Protein AF-A0AAD3QXI4-F1 (afdb_monomer)

Sequence (378 aa):
MNCRSGLAWLACGPHLEVVHAVTGERLSAYCFSGGGEHPPSVLAARDFSWLKRSGLLVGLEEAEGSVLCLYDLGLSRVVKAVVIPGRITAIEPLVSYGGASTSTQHLHQSLRWFFGIAAVVTDVGHVLLVDLCLDDLSCSQSELEASDLQVVTKSPAEIPRLREVSTRQGRHLCLQLNGPSGVGATALQYIPRTNQLAVGFSDGYLQLWNMKTLKKEYHSQLEGGGVAVYTFTFQEPENDPRNCCYLWAVQSSQDLEGDTVSLRLLQLAFSERKCLSSGKILYEGLEYCEERYSQELSGTAFPLRAQTTNTRLLSCQTIEKFRPHPDRDDSMNEVASPDTSVSIFSWQVKAYGQGTPTTYIGVFDINRWYHAQMPDSL

Nearest PDB structures (foldseek):
  7r5j-assembly1_T0  TM=9.810E-01  e=1.122E-55  Homo sapiens
  7wb4-assembly1_N  TM=9.932E-01 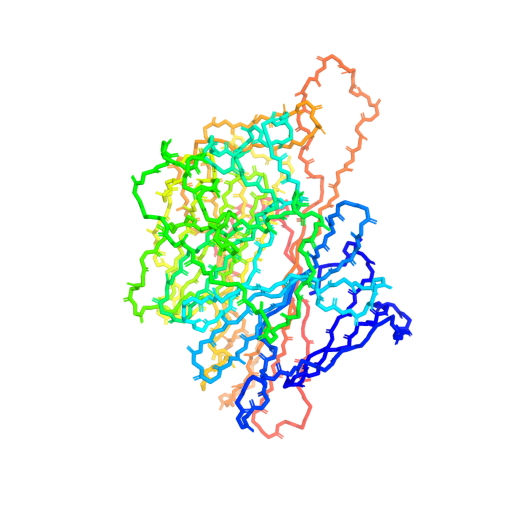 e=3.362E-54  Xenopus laevis
  4i0o-assembly1_A  TM=9.809E-01  e=8.199E-53  Mus musculus
  7vci-assembly1_T  TM=8.981E-01  e=4.011E-46  Xenopus laevis
  9hcj-assembly1_T1  TM=7.070E-01  e=4.265E-19  Dictyostelium discoideum

Structure (mmCIF, N/CA/C/O backbone):
data_AF-A0AAD3QXI4-F1
#
_entry.id   AF-A0AAD3QXI4-F1
#
loop_
_atom_site.group_PDB
_atom_site.id
_atom_site.type_symbol
_atom_site.label_atom_id
_atom_site.label_alt_id
_atom_site.label_comp_id
_atom_site.label_asym_id
_atom_site.label_entity_id
_atom_site.label_seq_id
_atom_site.pdbx_PDB_ins_code
_atom_site.Cartn_x
_atom_site.Cartn_y
_atom_site.Cartn_z
_atom_site.occupancy
_atom_site.B_iso_or_equiv
_atom_site.auth_seq_id
_atom_site.auth_comp_id
_atom_site.auth_asym_id
_atom_site.auth_atom_id
_atom_site.pdbx_PDB_model_num
ATOM 1 N N . MET A 1 1 ? 8.685 -7.251 6.835 1.00 33.91 1 MET A N 1
ATOM 2 C CA . MET A 1 1 ? 8.994 -6.331 7.956 1.00 33.91 1 MET A CA 1
ATOM 3 C C . MET A 1 1 ? 9.585 -5.064 7.361 1.00 33.91 1 MET A C 1
ATOM 5 O O . MET A 1 1 ? 10.528 -5.187 6.596 1.00 33.91 1 MET A O 1
ATOM 9 N N . ASN A 1 2 ? 9.032 -3.883 7.642 1.00 31.41 2 ASN A N 1
ATOM 10 C CA . ASN A 1 2 ? 9.589 -2.610 7.171 1.00 31.41 2 ASN A CA 1
ATOM 11 C C . ASN A 1 2 ? 10.189 -1.885 8.393 1.00 31.41 2 ASN A C 1
ATOM 13 O O . ASN A 1 2 ? 9.479 -1.268 9.178 1.00 31.41 2 ASN A O 1
ATOM 17 N N . CYS A 1 3 ? 11.492 -2.056 8.636 1.00 35.56 3 CYS A N 1
ATOM 18 C CA . CYS A 1 3 ? 12.155 -1.690 9.899 1.00 35.56 3 CYS A CA 1
ATOM 19 C C . CYS A 1 3 ? 12.594 -0.213 9.977 1.00 35.56 3 CYS A C 1
ATOM 21 O O . CYS A 1 3 ? 13.732 0.066 10.347 1.00 35.56 3 CYS A O 1
ATOM 23 N N . ARG A 1 4 ? 11.731 0.764 9.665 1.00 52.97 4 ARG A N 1
ATOM 24 C CA . ARG A 1 4 ? 12.094 2.183 9.901 1.00 52.97 4 ARG A CA 1
ATOM 25 C C . ARG A 1 4 ? 12.051 2.581 11.379 1.00 52.97 4 ARG A C 1
ATOM 27 O O . ARG A 1 4 ? 12.756 3.500 11.776 1.00 52.97 4 ARG A O 1
ATOM 34 N N . SER A 1 5 ? 11.264 1.879 12.190 1.00 63.53 5 SER A N 1
ATOM 35 C CA . SER A 1 5 ? 11.061 2.156 13.619 1.00 63.53 5 SER A CA 1
ATOM 36 C C . SER A 1 5 ? 11.754 1.155 14.553 1.00 63.53 5 SER A C 1
ATOM 38 O O . SER A 1 5 ? 11.671 1.303 15.768 1.00 63.53 5 SER A O 1
ATOM 40 N N . GLY A 1 6 ? 12.423 0.128 14.009 1.00 85.75 6 GLY A N 1
ATOM 41 C CA . GLY A 1 6 ? 12.979 -0.970 14.810 1.00 85.75 6 GLY A CA 1
ATOM 42 C C . GLY A 1 6 ? 11.913 -1.828 15.504 1.00 85.75 6 GLY A C 1
ATOM 43 O O . GLY A 1 6 ? 12.232 -2.543 16.450 1.00 85.75 6 GLY A O 1
ATOM 44 N N . LEU A 1 7 ? 10.656 -1.755 15.054 1.00 92.25 7 LEU A N 1
ATOM 45 C CA . LEU A 1 7 ? 9.526 -2.493 15.614 1.00 92.25 7 LEU A CA 1
ATOM 46 C C . LEU A 1 7 ? 9.252 -3.773 14.822 1.00 92.25 7 LEU A C 1
ATOM 48 O O . LEU A 1 7 ? 9.348 -3.796 13.594 1.00 92.25 7 LEU A O 1
ATOM 52 N N . ALA A 1 8 ? 8.843 -4.815 15.535 1.00 95.12 8 ALA A N 1
ATOM 53 C CA . ALA A 1 8 ? 8.156 -5.972 14.983 1.00 95.12 8 ALA A CA 1
ATOM 54 C C . ALA A 1 8 ? 6.851 -6.182 15.757 1.00 95.12 8 ALA A C 1
ATOM 56 O O . ALA A 1 8 ? 6.740 -5.792 16.919 1.00 95.12 8 ALA A O 1
ATOM 57 N N . TRP A 1 9 ? 5.857 -6.787 15.119 1.00 96.69 9 TRP A N 1
ATOM 58 C CA . TRP A 1 9 ? 4.588 -7.108 15.761 1.00 96.69 9 TRP A CA 1
ATOM 59 C C . TRP A 1 9 ? 4.166 -8.533 15.435 1.00 96.69 9 TRP A C 1
ATOM 61 O O . TRP A 1 9 ? 4.437 -9.044 14.347 1.00 96.69 9 TRP A O 1
ATOM 71 N N . LEU A 1 10 ? 3.506 -9.160 16.400 1.00 97.31 10 LEU A N 1
ATOM 72 C CA . LEU A 1 10 ? 2.914 -10.481 16.291 1.00 97.31 10 LEU A CA 1
ATOM 73 C C . LEU A 1 10 ? 1.418 -10.354 16.541 1.00 97.31 10 LEU A C 1
ATOM 75 O O . LEU A 1 10 ? 0.993 -9.618 17.430 1.00 97.31 10 LEU A O 1
ATOM 79 N N . ALA A 1 11 ? 0.637 -11.079 15.752 1.00 97.00 11 ALA A N 1
ATOM 80 C CA . ALA A 1 11 ? -0.807 -11.106 15.867 1.00 97.00 11 ALA A CA 1
ATOM 81 C C . ALA A 1 11 ? -1.307 -12.553 15.865 1.00 97.00 11 ALA A C 1
ATOM 83 O O . ALA A 1 11 ? -0.842 -13.367 15.066 1.00 97.00 11 ALA A O 1
ATOM 84 N N . CYS A 1 12 ? -2.234 -12.873 16.766 1.00 96.44 12 CYS A N 1
ATOM 85 C CA . CYS A 1 12 ? -2.883 -14.179 16.843 1.00 96.44 12 CYS A CA 1
ATOM 86 C C . CYS A 1 12 ? -4.313 -14.003 17.364 1.00 96.44 12 CYS A C 1
ATOM 88 O O . CYS A 1 12 ? -4.512 -13.678 18.538 1.00 96.44 12 CYS A O 1
ATOM 90 N N . GLY A 1 13 ? -5.304 -14.177 16.485 1.00 95.38 13 GLY A N 1
ATOM 91 C CA . GLY A 1 13 ? -6.695 -13.838 16.791 1.00 95.38 13 GLY A CA 1
ATOM 92 C C . GLY A 1 13 ? -6.808 -12.378 17.267 1.00 95.38 13 GLY A C 1
ATOM 93 O O . GLY A 1 13 ? -6.321 -11.492 16.560 1.00 95.38 13 GLY A O 1
ATOM 94 N N . PRO A 1 14 ? -7.374 -12.108 18.459 1.00 96.50 14 PRO A N 1
ATOM 95 C CA . PRO A 1 14 ? -7.528 -10.750 18.989 1.00 96.50 14 PRO A CA 1
ATOM 96 C C . PRO A 1 14 ? -6.250 -10.183 19.623 1.00 96.50 14 PRO A C 1
ATOM 98 O O . PRO A 1 14 ? -6.237 -9.033 20.056 1.00 96.50 14 PRO A O 1
ATOM 101 N N . HIS A 1 15 ? -5.187 -10.976 19.760 1.00 97.69 15 HIS A N 1
ATOM 102 C CA . HIS A 1 15 ? -3.987 -10.559 20.476 1.00 97.69 15 HIS A CA 1
ATOM 103 C C . HIS A 1 15 ? -2.988 -9.890 19.539 1.00 97.69 15 HIS A C 1
ATOM 105 O O . HIS A 1 15 ? -2.646 -10.440 18.494 1.00 97.69 15 HIS A O 1
ATOM 111 N N . LEU A 1 16 ? -2.476 -8.738 19.965 1.00 98.31 16 LEU A N 1
ATOM 112 C CA . LEU A 1 16 ? -1.389 -8.003 19.337 1.00 98.31 16 LEU A CA 1
ATOM 113 C C . LEU A 1 16 ? -0.259 -7.819 20.347 1.00 98.31 16 LEU A C 1
ATOM 115 O O . LEU A 1 16 ? -0.467 -7.271 21.428 1.00 98.31 16 LEU A O 1
ATOM 119 N N . GLU A 1 17 ? 0.949 -8.219 19.972 1.00 98.12 17 GLU A N 1
ATOM 120 C CA . GLU A 1 17 ? 2.170 -7.918 20.716 1.00 98.12 17 GLU A CA 1
ATOM 121 C C . GLU A 1 17 ? 3.132 -7.133 19.835 1.00 98.12 17 GLU A C 1
ATOM 123 O O . GLU A 1 17 ? 3.355 -7.480 18.676 1.00 98.12 17 GLU A O 1
ATOM 128 N N . VAL A 1 18 ? 3.726 -6.080 20.389 1.00 97.81 18 VAL A N 1
ATOM 129 C CA . VAL A 1 18 ? 4.723 -5.253 19.711 1.00 97.81 18 VAL A CA 1
ATOM 130 C C . VAL A 1 18 ? 6.034 -5.366 20.464 1.00 97.81 18 VAL A C 1
ATOM 132 O O . VAL A 1 18 ? 6.097 -5.139 21.673 1.00 97.81 18 VAL A O 1
ATOM 135 N N . VAL A 1 19 ? 7.087 -5.724 19.739 1.00 97.19 19 VAL A N 1
ATOM 136 C CA . VAL A 1 19 ? 8.413 -6.014 20.278 1.00 97.19 19 VAL A CA 1
ATOM 137 C C . VAL A 1 19 ? 9.480 -5.206 19.549 1.00 97.19 19 VAL A C 1
ATOM 139 O O . VAL A 1 19 ? 9.312 -4.796 18.398 1.00 97.19 19 VAL A O 1
ATOM 142 N N . HIS A 1 20 ? 10.614 -4.993 20.204 1.00 95.00 20 HIS A N 1
ATOM 143 C CA . HIS A 1 20 ? 11.796 -4.448 19.557 1.00 95.00 20 HIS A CA 1
ATOM 144 C C . HIS A 1 20 ? 12.394 -5.507 18.617 1.00 95.00 20 HIS A C 1
ATOM 146 O O . HIS A 1 20 ? 12.785 -6.588 19.057 1.00 95.00 20 HIS A O 1
ATOM 152 N N . ALA A 1 21 ? 12.508 -5.198 17.324 1.00 93.06 21 ALA A N 1
ATOM 153 C CA . ALA A 1 21 ? 12.831 -6.164 16.268 1.00 93.06 21 ALA A CA 1
ATOM 154 C C . ALA A 1 21 ? 14.189 -6.870 16.449 1.00 93.06 21 ALA A C 1
ATOM 156 O O . ALA A 1 21 ? 14.371 -7.979 15.957 1.00 93.06 21 ALA A O 1
ATOM 157 N N . VAL A 1 22 ? 15.141 -6.234 17.145 1.00 94.25 22 VAL A N 1
ATOM 158 C CA . VAL A 1 22 ? 16.486 -6.797 17.383 1.00 94.25 22 VAL A CA 1
ATOM 159 C C . VAL A 1 22 ? 16.594 -7.564 18.705 1.00 94.25 22 VAL A C 1
ATOM 161 O O . VAL A 1 22 ? 17.246 -8.600 18.750 1.00 94.25 22 VAL A O 1
ATOM 164 N N . THR A 1 23 ? 15.999 -7.061 19.790 1.00 95.56 23 THR A N 1
ATOM 165 C CA . THR A 1 23 ? 16.191 -7.613 21.145 1.00 95.56 23 THR A CA 1
ATOM 166 C C . THR A 1 23 ? 15.071 -8.571 21.539 1.00 95.56 23 THR A C 1
ATOM 168 O O . THR A 1 23 ? 15.242 -9.349 22.471 1.00 95.56 23 THR A O 1
ATOM 171 N N . GLY A 1 24 ? 13.923 -8.508 20.858 1.00 94.81 24 GLY A N 1
ATOM 172 C CA . GLY A 1 24 ? 12.713 -9.237 21.229 1.00 94.81 24 GLY A CA 1
ATOM 173 C C . GLY A 1 24 ? 12.020 -8.690 22.480 1.00 94.81 24 GLY A C 1
ATOM 174 O O . GLY A 1 24 ? 11.053 -9.288 22.941 1.00 94.81 24 GLY A O 1
ATOM 175 N N . GLU A 1 25 ? 12.488 -7.570 23.041 1.00 96.88 25 GLU A N 1
ATOM 176 C CA . GLU A 1 25 ? 11.862 -6.950 24.209 1.00 96.88 25 GLU A CA 1
ATOM 177 C C . GLU A 1 25 ? 10.437 -6.508 23.873 1.00 96.88 25 GLU A C 1
ATOM 179 O O . GLU A 1 25 ? 10.216 -5.816 22.877 1.00 96.88 25 GLU A O 1
ATOM 184 N N . ARG A 1 26 ? 9.467 -6.892 24.709 1.00 97.25 26 ARG A N 1
ATOM 185 C CA . ARG A 1 26 ? 8.074 -6.480 24.539 1.00 97.25 26 ARG A CA 1
ATOM 186 C C . ARG A 1 26 ? 7.911 -5.008 24.892 1.00 97.25 26 ARG A C 1
ATOM 188 O O . ARG A 1 26 ? 8.077 -4.620 26.043 1.00 97.25 26 ARG A O 1
ATOM 195 N N . LEU A 1 27 ? 7.521 -4.224 23.897 1.00 96.50 27 LEU A N 1
ATOM 196 C CA . LEU A 1 27 ? 7.286 -2.788 24.008 1.00 96.50 27 LEU A CA 1
ATOM 197 C C . LEU A 1 27 ? 5.829 -2.481 24.357 1.00 96.50 27 LEU A C 1
ATOM 199 O O . LEU A 1 27 ? 5.558 -1.535 25.088 1.00 96.50 27 LEU A O 1
ATOM 203 N N . SER A 1 28 ? 4.889 -3.265 23.826 1.00 97.94 28 SER A N 1
ATOM 204 C CA . SER A 1 28 ? 3.455 -3.053 24.021 1.00 97.94 28 SER A CA 1
ATOM 205 C C . SER A 1 28 ? 2.667 -4.336 23.735 1.00 97.94 28 SER A C 1
ATOM 207 O O . SER A 1 28 ? 3.156 -5.221 23.030 1.00 97.94 28 SER A O 1
ATOM 209 N N . ALA A 1 29 ? 1.466 -4.464 24.296 1.00 97.75 29 ALA A N 1
ATOM 210 C CA . ALA A 1 29 ? 0.554 -5.568 24.016 1.00 97.75 29 ALA A CA 1
ATOM 211 C C . ALA A 1 29 ? -0.901 -5.131 24.197 1.00 97.75 29 ALA A C 1
ATOM 213 O O . ALA A 1 29 ? -1.204 -4.284 25.040 1.00 97.75 29 ALA A O 1
ATOM 214 N N . TYR A 1 30 ? -1.798 -5.729 23.420 1.00 98.19 30 TYR A N 1
ATOM 215 C CA . TYR A 1 30 ? -3.227 -5.453 23.473 1.00 98.19 30 TYR A CA 1
ATOM 216 C C . TYR A 1 30 ? -4.043 -6.684 23.089 1.00 98.19 30 TYR A C 1
ATOM 218 O O . TYR A 1 30 ? -3.618 -7.489 22.262 1.00 98.19 30 TYR A O 1
ATOM 226 N N . CYS A 1 31 ? -5.219 -6.823 23.690 1.00 97.25 31 CYS A N 1
ATOM 227 C CA . CYS A 1 31 ? -6.216 -7.808 23.295 1.00 97.25 31 CYS A CA 1
ATOM 228 C C . CYS A 1 31 ? -7.454 -7.044 22.845 1.00 97.25 31 CYS A C 1
ATOM 230 O O . CYS A 1 31 ? -8.120 -6.432 23.678 1.00 97.25 31 CYS A O 1
ATOM 232 N N . PHE A 1 32 ? -7.733 -7.069 21.546 1.00 96.81 32 PHE A N 1
ATOM 233 C CA . PHE A 1 32 ? -8.921 -6.435 20.993 1.00 96.81 32 PHE A CA 1
ATOM 234 C C . PHE A 1 32 ? -10.179 -7.159 21.475 1.00 96.81 32 PHE A C 1
ATOM 236 O O . PHE A 1 32 ? -10.200 -8.386 21.601 1.00 96.81 32 PHE A O 1
ATOM 243 N N . SER A 1 33 ? -11.222 -6.390 21.755 1.00 91.88 33 SER A N 1
ATOM 244 C CA . SER A 1 33 ? -12.534 -6.892 22.156 1.00 91.88 33 SER A CA 1
ATOM 245 C C . SER A 1 33 ? -13.533 -6.675 21.026 1.00 91.88 33 SER A C 1
ATOM 247 O O . SER A 1 33 ? -13.458 -5.675 20.325 1.00 91.88 33 SER A O 1
ATOM 249 N N . GLY A 1 34 ? -14.464 -7.610 20.844 1.00 81.56 34 GLY A N 1
ATOM 250 C CA . GLY A 1 34 ? -15.538 -7.491 19.856 1.00 81.56 34 GLY A CA 1
ATOM 251 C C . GLY A 1 34 ? -16.873 -7.212 20.535 1.00 81.56 34 GLY A C 1
ATOM 252 O O . GLY A 1 34 ? -17.066 -7.567 21.698 1.00 81.56 34 GLY A O 1
ATOM 253 N N . GLY A 1 35 ? -17.811 -6.611 19.801 1.00 71.38 35 GLY A N 1
ATOM 254 C CA . GLY A 1 35 ? -19.180 -6.391 20.284 1.00 71.38 35 GLY A CA 1
ATOM 255 C C . GLY A 1 35 ? -20.052 -7.657 20.350 1.00 71.38 35 GLY A C 1
ATOM 256 O O . GLY A 1 35 ? -21.148 -7.604 20.904 1.00 71.38 35 GLY A O 1
ATOM 257 N N . GLY A 1 36 ? -19.592 -8.782 19.786 1.00 72.12 36 GLY A N 1
ATOM 258 C CA . GLY A 1 36 ? -20.345 -10.038 19.660 1.00 72.12 36 GLY A CA 1
ATOM 259 C C . GLY A 1 36 ? -19.776 -11.219 20.460 1.00 72.12 36 GLY A C 1
ATOM 260 O O . GLY A 1 36 ? -18.844 -11.077 21.246 1.00 72.12 36 GLY A O 1
ATOM 261 N N . GLU A 1 37 ? -20.336 -12.416 20.236 1.00 74.94 37 GLU A N 1
ATOM 262 C CA . GLU A 1 37 ? -19.920 -13.657 20.922 1.00 74.94 37 GLU A CA 1
ATOM 263 C C . GLU A 1 37 ? -18.522 -14.150 20.510 1.00 74.94 37 GLU A C 1
ATOM 265 O O . GLU A 1 37 ? -17.870 -14.877 21.263 1.00 74.94 37 GLU A O 1
ATOM 270 N N . HIS A 1 38 ? -18.050 -13.762 19.322 1.00 82.50 38 HIS A N 1
ATOM 271 C CA . HIS A 1 38 ? -16.741 -14.150 18.803 1.00 82.50 38 HIS A CA 1
ATOM 272 C C . HIS A 1 38 ? -15.732 -13.002 18.930 1.00 82.50 38 HIS A C 1
ATOM 274 O O . HIS A 1 38 ? -16.047 -11.874 18.540 1.00 82.50 38 HIS A O 1
ATOM 280 N N . PRO A 1 39 ? -14.517 -13.269 19.451 1.00 88.31 39 PRO A N 1
ATOM 281 C CA . PRO A 1 39 ? -13.476 -12.256 19.518 1.00 88.31 39 PRO A CA 1
ATOM 282 C C . PRO A 1 39 ? -13.014 -11.863 18.105 1.00 88.31 39 PRO A C 1
ATOM 284 O O . PRO A 1 39 ? -12.987 -12.721 17.216 1.00 88.31 39 PRO A O 1
ATOM 287 N N . PRO A 1 40 ? -12.617 -10.597 17.896 1.00 94.19 40 PRO 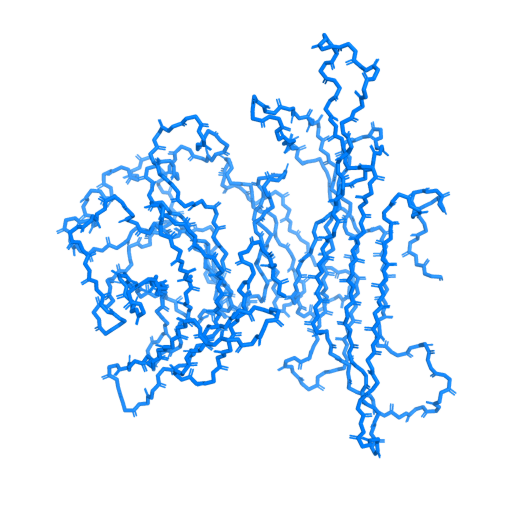A N 1
ATOM 288 C CA . PRO A 1 40 ? -12.130 -10.138 16.607 1.00 94.19 40 PRO A CA 1
ATOM 289 C C . PRO A 1 40 ? -10.793 -10.796 16.259 1.00 94.19 40 PRO A C 1
ATOM 291 O O . PRO A 1 40 ? -10.068 -11.279 17.133 1.00 94.19 40 PRO A O 1
ATOM 294 N N . SER A 1 41 ? -10.432 -10.776 14.978 1.00 96.00 41 SER A N 1
ATOM 295 C CA . SER A 1 41 ? -9.114 -11.227 14.521 1.00 96.00 41 SER A CA 1
ATOM 296 C C . SER A 1 41 ? -8.344 -10.091 13.868 1.00 96.00 41 SER A C 1
ATOM 298 O O . SER A 1 41 ? -8.864 -9.404 12.995 1.00 96.00 41 SER A O 1
ATOM 300 N N . VAL A 1 42 ? -7.081 -9.908 14.243 1.00 97.94 42 VAL A N 1
ATOM 301 C CA . VAL A 1 42 ? -6.191 -8.961 13.565 1.00 97.94 42 VAL A CA 1
ATOM 302 C C . VAL A 1 42 ? -5.865 -9.489 12.166 1.00 97.94 42 VAL A C 1
ATOM 304 O O . VAL A 1 42 ? -5.263 -10.551 12.019 1.00 97.94 42 VAL A O 1
ATOM 307 N N . LEU A 1 43 ? -6.251 -8.735 11.137 1.00 97.00 43 LEU A N 1
ATOM 308 C CA . LEU A 1 43 ? -6.073 -9.089 9.725 1.00 97.00 43 LEU A CA 1
ATOM 309 C C . LEU A 1 43 ? -4.836 -8.457 9.105 1.00 97.00 43 LEU A C 1
ATOM 311 O O . LEU A 1 43 ? -4.106 -9.090 8.347 1.00 97.00 43 LEU A O 1
ATOM 315 N N . ALA A 1 44 ? -4.607 -7.187 9.418 1.00 96.94 44 ALA A N 1
ATOM 316 C CA . ALA A 1 44 ? -3.524 -6.409 8.846 1.00 96.94 44 ALA A CA 1
ATOM 317 C C . ALA A 1 44 ? -3.013 -5.403 9.871 1.00 96.94 44 ALA A C 1
ATOM 319 O O . ALA A 1 44 ? -3.779 -4.869 10.671 1.00 96.94 44 ALA A O 1
ATOM 320 N N . ALA A 1 45 ? -1.717 -5.114 9.818 1.00 97.56 45 ALA A N 1
ATOM 321 C CA . ALA A 1 45 ? -1.124 -4.039 10.595 1.00 97.56 45 ALA A CA 1
ATOM 322 C C . ALA A 1 45 ? -0.031 -3.317 9.799 1.00 97.56 45 ALA A C 1
ATOM 324 O O . ALA A 1 45 ? 0.690 -3.922 8.989 1.00 97.56 45 ALA A O 1
ATOM 325 N N . ARG A 1 46 ? 0.079 -2.008 10.029 1.00 97.12 46 ARG A N 1
ATOM 326 C CA . ARG A 1 46 ? 1.101 -1.131 9.450 1.00 97.12 46 ARG A CA 1
ATOM 327 C C . ARG A 1 46 ? 1.613 -0.157 10.487 1.00 97.12 46 ARG A C 1
ATOM 329 O O . ARG A 1 46 ? 0.837 0.362 11.286 1.00 97.12 46 ARG A O 1
ATOM 336 N N . ASP A 1 47 ? 2.910 0.111 10.441 1.00 95.19 47 ASP A N 1
ATOM 337 C CA . ASP A 1 47 ? 3.510 1.171 11.231 1.00 95.19 47 ASP A CA 1
ATOM 338 C C . ASP A 1 47 ? 2.932 2.531 10.837 1.00 95.19 47 ASP A C 1
ATOM 340 O O . ASP A 1 47 ? 2.746 2.841 9.659 1.00 95.19 47 ASP A O 1
ATOM 344 N N . PHE A 1 48 ? 2.612 3.344 11.841 1.00 95.81 48 PHE A N 1
ATOM 345 C CA . PHE A 1 48 ? 2.066 4.669 11.614 1.00 95.81 48 PHE A CA 1
ATOM 346 C C . PHE A 1 48 ? 2.469 5.621 12.736 1.00 95.81 48 PHE A C 1
ATOM 348 O O . PHE A 1 48 ? 2.185 5.394 13.910 1.00 95.81 48 PHE A O 1
ATOM 355 N N . SER A 1 49 ? 3.121 6.722 12.370 1.00 93.25 49 SER A N 1
ATOM 356 C CA . SER A 1 49 ? 3.545 7.762 13.310 1.00 93.25 49 SER A CA 1
ATOM 357 C C . SER A 1 49 ? 2.891 9.086 12.949 1.00 93.25 49 SER A C 1
ATOM 359 O O . SER A 1 49 ? 3.032 9.565 11.823 1.00 93.25 49 SER A O 1
ATOM 361 N N . TRP A 1 50 ? 2.218 9.709 13.913 1.00 93.06 50 TRP A N 1
ATOM 362 C CA . TRP A 1 50 ? 1.477 10.960 13.743 1.00 93.06 50 TRP A CA 1
ATOM 363 C C . TRP A 1 50 ? 1.679 11.869 14.948 1.00 93.06 50 TRP A C 1
ATOM 365 O O . TRP A 1 50 ? 1.818 11.383 16.060 1.00 93.06 50 TRP A O 1
ATOM 375 N N . LEU A 1 51 ? 1.684 13.194 14.766 1.00 87.81 51 LEU A N 1
ATOM 376 C CA . LEU A 1 51 ? 1.741 14.167 15.875 1.00 87.81 51 LEU A CA 1
ATOM 377 C C . LEU A 1 51 ? 2.811 13.861 16.957 1.00 87.81 51 LEU A C 1
ATOM 379 O O . LEU A 1 51 ? 2.575 14.082 18.142 1.00 87.81 51 LEU A O 1
ATOM 383 N N . LYS A 1 52 ? 3.992 13.359 16.552 1.00 89.62 52 LYS A N 1
ATOM 384 C CA . LYS A 1 52 ? 5.094 12.895 17.435 1.00 89.62 52 LYS A CA 1
ATOM 385 C C . LYS A 1 52 ? 4.780 11.659 18.295 1.00 89.62 52 LYS A C 1
ATOM 387 O O . LYS A 1 52 ? 5.529 11.344 19.213 1.00 89.62 52 LYS A O 1
ATOM 392 N N . ARG A 1 53 ? 3.695 10.960 17.992 1.00 92.12 53 ARG A N 1
ATOM 393 C CA . ARG A 1 53 ? 3.324 9.658 18.536 1.00 92.12 53 ARG A CA 1
ATOM 394 C C . ARG A 1 53 ? 3.734 8.561 17.563 1.00 92.12 53 ARG A C 1
ATOM 396 O O . ARG A 1 53 ? 3.852 8.791 16.356 1.00 92.12 53 ARG A O 1
ATOM 403 N N . SER A 1 54 ? 3.914 7.369 18.108 1.00 93.56 54 SER A N 1
ATOM 404 C CA . SER A 1 54 ? 4.178 6.154 17.349 1.00 93.56 54 SER A CA 1
ATOM 405 C C . SER A 1 54 ? 3.077 5.153 17.637 1.00 93.56 54 SER A C 1
ATOM 407 O O . SER A 1 54 ? 2.640 5.010 18.779 1.00 93.56 54 SER A O 1
ATOM 409 N N . GLY A 1 55 ? 2.641 4.457 16.602 1.00 95.50 55 GLY A N 1
ATOM 410 C CA . GLY A 1 55 ? 1.549 3.517 16.704 1.00 95.50 55 GLY A CA 1
ATOM 411 C C . GLY A 1 55 ? 1.462 2.590 15.508 1.00 95.50 55 GLY A C 1
ATOM 412 O O . GLY A 1 55 ? 2.387 2.500 14.695 1.00 95.50 55 GLY A O 1
ATOM 413 N N . LEU A 1 56 ? 0.330 1.905 15.423 1.00 97.94 56 LEU A N 1
ATOM 414 C CA . LEU A 1 56 ? -0.018 1.021 14.324 1.00 97.94 56 LEU A CA 1
ATOM 415 C C . LEU A 1 56 ? -1.403 1.395 13.793 1.00 97.94 56 LEU A C 1
ATOM 417 O O . LEU A 1 56 ? -2.306 1.708 14.567 1.00 97.94 56 LEU A O 1
ATOM 421 N N . LEU A 1 57 ? -1.583 1.316 12.479 1.00 98.44 57 LEU A N 1
ATOM 422 C CA . LEU A 1 57 ? -2.906 1.082 11.909 1.00 98.44 57 LEU A CA 1
ATOM 423 C C . LEU A 1 57 ? -3.164 -0.420 11.946 1.00 98.44 57 LEU A C 1
ATOM 425 O O . LEU A 1 57 ? -2.303 -1.187 11.515 1.00 98.44 57 LEU A O 1
ATOM 429 N N . VAL A 1 58 ? -4.321 -0.832 12.455 1.00 98.62 58 VAL A N 1
ATOM 430 C CA . VAL A 1 58 ? -4.687 -2.242 12.635 1.00 98.62 58 VAL A CA 1
ATOM 431 C C . VAL A 1 58 ? -6.064 -2.484 12.033 1.00 98.62 58 VAL A C 1
ATOM 433 O O . VAL A 1 58 ? -6.998 -1.753 12.330 1.00 98.62 58 VAL A O 1
ATOM 436 N N . GLY A 1 59 ? -6.188 -3.488 11.173 1.00 98.31 59 GLY A N 1
ATOM 437 C CA . GLY A 1 59 ? -7.464 -3.950 10.634 1.00 98.31 59 GLY A CA 1
ATOM 438 C C . GLY A 1 59 ? -7.945 -5.157 11.417 1.00 98.31 59 GLY A C 1
ATOM 439 O O . GLY A 1 59 ? -7.198 -6.129 11.533 1.00 98.31 59 GLY A O 1
ATOM 440 N N . LEU A 1 60 ? -9.164 -5.093 11.934 1.00 97.62 60 LEU A N 1
ATOM 441 C CA . LEU A 1 60 ? -9.815 -6.167 12.673 1.00 97.62 60 LEU A CA 1
ATOM 442 C C . LEU A 1 60 ? -10.949 -6.760 11.843 1.00 97.62 60 LEU A C 1
ATOM 444 O O . LEU A 1 60 ? -11.708 -6.017 11.227 1.00 97.62 60 LEU A O 1
ATOM 448 N N . GLU A 1 61 ? -11.069 -8.081 11.862 1.00 95.31 61 GLU A N 1
ATOM 449 C CA . GLU A 1 61 ? -12.263 -8.809 11.443 1.00 95.31 61 GLU A CA 1
ATOM 450 C C . GLU A 1 61 ? -13.268 -8.834 12.587 1.00 95.31 61 GLU A C 1
ATOM 452 O O . GLU A 1 61 ? -12.912 -9.229 13.698 1.00 95.31 61 GLU A O 1
ATOM 457 N N . GLU A 1 62 ? -14.515 -8.475 12.301 1.00 88.69 62 GLU A N 1
ATOM 458 C CA . GLU A 1 62 ? -15.642 -8.630 13.217 1.00 88.69 62 GLU A CA 1
ATOM 459 C C . GLU A 1 62 ? -16.776 -9.406 12.543 1.00 88.69 62 GLU A C 1
ATOM 461 O O . GLU A 1 62 ? -16.800 -9.560 11.323 1.00 88.69 62 GLU A O 1
ATOM 466 N N . ALA A 1 63 ? -17.746 -9.880 13.331 1.00 80.06 63 ALA A N 1
ATOM 467 C CA . ALA A 1 63 ? -18.847 -10.709 12.834 1.00 80.06 63 ALA A CA 1
ATOM 468 C C . ALA A 1 63 ? -19.649 -10.056 11.688 1.00 80.06 63 ALA A C 1
ATOM 470 O O . ALA A 1 63 ? -20.141 -10.760 10.808 1.00 80.06 63 ALA A O 1
ATOM 471 N N . GLU A 1 64 ? -19.766 -8.725 11.686 1.00 77.12 64 GLU A N 1
ATOM 472 C CA . GLU A 1 64 ? -20.559 -7.966 10.709 1.00 77.12 64 GLU A CA 1
ATOM 473 C C . GLU A 1 64 ? -19.702 -7.144 9.727 1.00 77.12 64 GLU A C 1
ATOM 475 O O . GLU A 1 64 ? -20.239 -6.380 8.924 1.00 77.12 64 GLU A O 1
ATOM 480 N N . GLY A 1 65 ? -18.371 -7.293 9.747 1.00 86.44 65 GLY A N 1
ATOM 481 C CA . GLY A 1 65 ? -17.493 -6.556 8.839 1.00 86.44 65 GLY A CA 1
ATOM 482 C C . GLY A 1 65 ? -16.062 -6.417 9.341 1.00 86.44 65 GLY A C 1
ATOM 483 O O . GLY A 1 65 ? -15.383 -7.391 9.667 1.00 86.44 65 GLY A O 1
ATOM 484 N N . SER A 1 66 ? -15.549 -5.192 9.334 1.00 96.00 66 SER A N 1
ATOM 485 C CA . SER A 1 66 ? -14.200 -4.915 9.809 1.00 96.00 66 SER A CA 1
ATOM 486 C C . SER A 1 66 ? -14.088 -3.539 10.433 1.00 96.00 66 SER A C 1
ATOM 488 O O . SER A 1 66 ? -14.848 -2.628 10.112 1.00 96.00 66 SER A O 1
ATOM 490 N N . VAL A 1 67 ? -13.084 -3.377 11.286 1.00 97.12 67 VAL A N 1
ATOM 491 C CA . VAL A 1 67 ? -12.764 -2.105 11.932 1.00 97.12 67 VAL A CA 1
ATOM 492 C C . VAL A 1 67 ? -11.319 -1.740 11.618 1.00 97.12 67 VAL A C 1
ATOM 494 O O . VAL A 1 67 ? -10.417 -2.567 11.733 1.00 97.12 67 VAL A O 1
ATOM 497 N N . LEU A 1 68 ? -11.086 -0.494 11.211 1.00 98.44 68 LEU A N 1
ATOM 498 C CA . LEU A 1 68 ? -9.753 0.095 11.149 1.00 98.44 68 LEU A CA 1
ATOM 499 C C . LEU A 1 68 ? -9.488 0.842 12.457 1.00 98.44 68 LEU A C 1
ATOM 501 O O . LEU A 1 68 ? -10.146 1.836 12.758 1.00 98.44 68 LEU A O 1
ATOM 505 N N . CYS A 1 69 ? -8.488 0.395 13.204 1.00 98.31 69 CYS A N 1
ATOM 506 C CA . CYS A 1 69 ? -8.053 0.979 14.463 1.00 98.31 69 CYS A CA 1
ATOM 507 C C . CYS A 1 69 ? -6.745 1.755 14.298 1.00 98.31 69 CYS A C 1
ATOM 509 O O . CYS A 1 69 ? -5.815 1.321 13.618 1.00 98.31 69 CYS A O 1
ATOM 511 N N . LEU A 1 70 ? -6.646 2.875 15.007 1.00 98.19 70 LEU A N 1
ATOM 512 C CA . LEU A 1 70 ? -5.405 3.586 15.278 1.00 98.19 70 LEU A CA 1
ATOM 513 C C . LEU A 1 70 ? -4.944 3.223 16.692 1.00 98.19 70 LEU A C 1
ATOM 515 O O . LEU A 1 70 ? -5.533 3.670 17.677 1.00 98.19 70 LEU A O 1
ATOM 519 N N . TYR A 1 71 ? -3.905 2.401 16.786 1.00 98.06 71 TYR A N 1
ATOM 520 C CA . TYR A 1 71 ? -3.330 1.923 18.039 1.00 98.06 71 TYR A CA 1
ATOM 521 C C . TYR A 1 71 ? -2.132 2.783 18.447 1.00 98.06 71 TYR A C 1
ATOM 523 O O . TYR A 1 71 ? -1.161 2.879 17.702 1.00 98.06 71 TYR A O 1
ATOM 531 N N . ASP A 1 72 ? -2.181 3.407 19.621 1.00 96.94 72 ASP A N 1
ATOM 532 C CA . ASP A 1 72 ? -1.102 4.236 20.167 1.00 96.94 72 ASP A CA 1
ATOM 533 C C . ASP A 1 72 ? -0.182 3.381 21.046 1.00 96.94 72 ASP A C 1
ATOM 535 O O . ASP A 1 72 ? -0.611 2.871 22.082 1.00 96.94 72 ASP A O 1
ATOM 539 N N . LEU A 1 73 ? 1.089 3.230 20.651 1.00 96.06 73 LEU A N 1
ATOM 540 C CA . LEU A 1 73 ? 2.058 2.401 21.382 1.00 96.06 73 LEU A CA 1
ATOM 541 C C . LEU A 1 73 ? 2.401 2.986 22.751 1.00 96.06 73 LEU A C 1
ATOM 543 O O . LEU A 1 73 ? 2.595 2.238 23.705 1.00 96.06 73 LEU A O 1
ATOM 547 N N . GLY A 1 74 ? 2.463 4.316 22.860 1.00 94.81 74 GLY A N 1
ATOM 548 C CA . GLY A 1 74 ? 2.806 4.988 24.112 1.00 94.81 74 GLY A CA 1
ATOM 549 C C . GLY A 1 74 ? 1.724 4.814 25.174 1.00 94.81 74 GLY A C 1
ATOM 550 O O . GLY A 1 74 ? 2.028 4.750 26.362 1.00 94.81 74 GLY A O 1
ATOM 551 N N . LEU A 1 75 ? 0.466 4.700 24.742 1.00 95.62 75 LEU A N 1
ATOM 552 C CA . LEU A 1 75 ? -0.681 4.452 25.619 1.00 95.62 75 LEU A CA 1
ATOM 553 C C . LEU A 1 75 ? -1.093 2.974 25.679 1.00 95.62 75 LEU A C 1
ATOM 555 O O . LEU A 1 75 ? -1.909 2.615 26.523 1.00 95.62 75 LEU A O 1
ATOM 559 N N . SER A 1 76 ? -0.553 2.139 24.787 1.00 97.06 76 SER A N 1
ATOM 560 C CA . SER A 1 76 ? -0.918 0.729 24.607 1.00 97.06 76 SER A CA 1
ATOM 561 C C . SER A 1 76 ? -2.431 0.506 24.465 1.00 97.06 76 SER A C 1
ATOM 563 O O . SER A 1 76 ? -2.992 -0.413 25.059 1.00 97.06 76 SER A O 1
ATOM 565 N N . ARG A 1 77 ? -3.107 1.362 23.689 1.00 96.88 77 ARG A N 1
ATOM 566 C CA . ARG A 1 77 ? -4.561 1.293 23.463 1.00 96.88 77 ARG A CA 1
ATOM 567 C C . ARG A 1 77 ? -4.962 1.836 22.097 1.00 96.88 77 ARG A C 1
ATOM 569 O O . ARG A 1 77 ? -4.243 2.641 21.503 1.00 96.88 77 ARG A O 1
ATOM 576 N N . VAL A 1 78 ? -6.155 1.461 21.649 1.00 97.88 78 VAL A N 1
ATOM 577 C CA . VAL A 1 78 ? -6.824 2.112 20.518 1.00 97.88 78 VAL A CA 1
ATOM 578 C C . VAL A 1 78 ? -7.220 3.537 20.910 1.00 97.88 78 VAL A C 1
ATOM 580 O O . VAL A 1 78 ? -7.666 3.786 22.031 1.00 97.88 78 VAL A O 1
ATOM 583 N N . VAL A 1 79 ? -6.979 4.490 20.009 1.00 96.81 79 VAL A N 1
ATOM 584 C CA . VAL A 1 79 ? -7.332 5.907 20.201 1.00 96.81 79 VAL A CA 1
ATOM 585 C C . VAL A 1 79 ? -8.340 6.421 19.177 1.00 96.81 79 VAL A C 1
ATOM 587 O O . VAL A 1 79 ? -8.991 7.431 19.432 1.00 96.81 79 VAL A O 1
ATOM 590 N N . LYS A 1 80 ? -8.481 5.745 18.034 1.00 97.31 80 LYS A N 1
ATOM 591 C CA . LYS A 1 80 ? -9.547 5.967 17.048 1.00 97.31 80 LYS A CA 1
ATOM 592 C C . LYS A 1 80 ? -9.906 4.638 16.403 1.00 97.31 80 LYS A C 1
ATOM 594 O O . LYS A 1 80 ? -9.015 3.816 16.181 1.00 97.31 80 LYS A O 1
ATOM 599 N N . ALA A 1 81 ? -11.172 4.460 16.059 1.00 97.44 81 ALA A N 1
ATOM 600 C CA . ALA A 1 81 ? -11.652 3.289 15.347 1.00 97.44 81 ALA A CA 1
ATOM 601 C C . ALA A 1 81 ? -12.758 3.691 14.369 1.00 97.44 81 ALA A C 1
ATOM 603 O O . ALA A 1 81 ? -13.544 4.595 14.651 1.00 97.44 81 ALA A O 1
ATOM 604 N N . VAL A 1 82 ? -12.807 3.035 13.214 1.00 97.44 82 VAL A N 1
ATOM 605 C CA . VAL A 1 82 ? -13.808 3.299 12.178 1.00 97.44 82 VAL A CA 1
ATOM 606 C C . VAL A 1 82 ? -14.230 2.005 11.497 1.00 97.44 82 VAL A C 1
ATOM 608 O O . VAL A 1 82 ? -13.386 1.174 11.160 1.00 97.44 82 VAL A O 1
ATOM 611 N N . VAL A 1 83 ? -15.534 1.843 11.283 1.00 96.75 83 VAL A N 1
ATOM 612 C CA . VAL A 1 83 ? -16.102 0.681 10.591 1.00 96.75 83 VAL A CA 1
ATOM 613 C C . VAL A 1 83 ? -15.760 0.739 9.101 1.00 96.75 83 VAL A C 1
ATOM 615 O O . VAL A 1 83 ? -15.896 1.778 8.457 1.00 96.75 83 VAL A O 1
ATOM 618 N N . ILE A 1 84 ? -15.334 -0.384 8.529 1.00 97.38 84 ILE A N 1
ATOM 619 C CA . ILE A 1 84 ? -15.010 -0.532 7.110 1.00 97.38 84 ILE A CA 1
ATOM 620 C C . ILE A 1 84 ? -16.008 -1.499 6.455 1.00 97.38 84 ILE A C 1
ATOM 622 O O . ILE A 1 84 ? -16.244 -2.585 6.987 1.00 97.38 84 ILE A O 1
ATOM 626 N N . PRO A 1 85 ? -16.593 -1.143 5.293 1.00 93.75 85 PRO A N 1
ATOM 627 C CA . PRO A 1 85 ? -17.499 -2.033 4.579 1.00 93.75 85 PRO A CA 1
ATOM 628 C C . PRO A 1 85 ? -16.731 -3.175 3.895 1.00 93.75 85 PRO A C 1
ATOM 630 O O . PRO A 1 85 ? -15.959 -2.943 2.963 1.00 93.75 85 PRO A O 1
ATOM 633 N N . GLY A 1 86 ? -17.000 -4.409 4.320 1.00 93.69 86 GLY A N 1
ATOM 634 C CA . GLY A 1 86 ? -16.324 -5.617 3.835 1.00 93.69 86 GLY A CA 1
ATOM 635 C C . GLY A 1 86 ? -15.088 -5.978 4.659 1.00 93.69 86 GLY A C 1
ATOM 636 O O . GLY A 1 86 ? -14.654 -5.216 5.524 1.00 93.69 86 GLY A O 1
ATOM 637 N N . ARG A 1 87 ? -14.519 -7.156 4.394 1.00 96.44 87 ARG A N 1
ATOM 638 C CA . ARG A 1 87 ? -13.399 -7.679 5.175 1.00 96.44 87 ARG A CA 1
ATOM 639 C C . ARG A 1 87 ? -12.097 -7.035 4.726 1.00 96.44 87 ARG A C 1
ATOM 641 O O . ARG A 1 87 ? -11.727 -7.150 3.558 1.00 96.44 87 ARG A O 1
ATOM 648 N N . ILE A 1 88 ? -11.377 -6.380 5.635 1.00 98.19 88 ILE A N 1
ATOM 649 C CA . ILE A 1 88 ? -10.085 -5.753 5.313 1.00 98.19 88 ILE A CA 1
ATOM 650 C C . ILE A 1 88 ? -9.066 -6.822 4.900 1.00 98.19 88 ILE A C 1
ATOM 652 O O . ILE A 1 88 ? -8.832 -7.785 5.622 1.00 98.19 88 ILE A O 1
ATOM 656 N N . THR A 1 89 ? -8.400 -6.627 3.765 1.00 97.81 89 THR A N 1
ATOM 657 C CA . THR A 1 89 ? -7.328 -7.519 3.285 1.00 97.81 89 THR A CA 1
ATOM 658 C C . THR A 1 89 ? -5.956 -6.858 3.328 1.00 97.81 89 THR A C 1
ATOM 660 O O . THR A 1 89 ? -4.961 -7.526 3.596 1.00 97.81 89 THR A O 1
ATOM 663 N N . ALA A 1 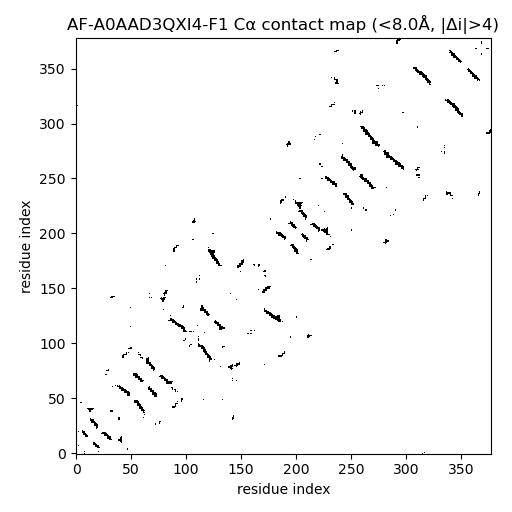90 ? -5.882 -5.539 3.135 1.00 98.25 90 ALA A N 1
ATOM 664 C CA . ALA A 1 90 ? -4.657 -4.776 3.342 1.00 98.25 90 ALA A CA 1
ATOM 665 C C . ALA A 1 90 ? -4.941 -3.319 3.733 1.00 98.25 90 ALA A C 1
ATOM 667 O O . ALA A 1 90 ? -5.979 -2.740 3.403 1.00 98.25 90 ALA A O 1
ATOM 668 N N . ILE A 1 91 ? -3.977 -2.729 4.438 1.00 98.62 91 ILE A N 1
ATOM 669 C CA . ILE A 1 91 ? -3.968 -1.331 4.874 1.00 98.62 91 ILE A CA 1
ATOM 670 C C . ILE A 1 91 ? -2.640 -0.729 4.440 1.00 98.62 91 ILE A C 1
ATOM 672 O O . ILE A 1 91 ? -1.611 -1.401 4.512 1.00 98.62 91 ILE A O 1
ATOM 676 N N . GLU A 1 92 ? -2.660 0.534 4.031 1.00 98.25 92 GLU A N 1
ATOM 677 C CA . GLU A 1 92 ? -1.463 1.282 3.677 1.00 98.25 92 GLU A CA 1
ATOM 678 C C . GLU A 1 92 ? -1.605 2.759 4.080 1.00 98.25 92 GLU A C 1
ATOM 680 O O . GLU A 1 92 ? -2.475 3.461 3.559 1.00 98.25 92 GLU A O 1
ATOM 685 N N . PRO A 1 93 ? -0.773 3.278 4.997 1.00 97.12 93 PRO A N 1
ATOM 686 C CA . PRO A 1 93 ? -0.768 4.700 5.300 1.00 97.12 93 PRO A CA 1
ATOM 687 C C . PRO A 1 93 ? -0.194 5.519 4.135 1.00 97.12 93 PRO A C 1
ATOM 689 O O . PRO A 1 93 ? 0.916 5.270 3.674 1.00 97.12 93 PRO A O 1
ATOM 692 N N . LEU A 1 94 ? -0.923 6.547 3.694 1.00 95.06 94 LEU A N 1
ATOM 693 C CA . LEU A 1 94 ? -0.471 7.468 2.643 1.00 95.06 94 LEU A CA 1
ATOM 694 C C . LEU A 1 94 ? 0.289 8.649 3.245 1.00 95.06 94 LEU A C 1
ATOM 696 O O . LEU A 1 94 ? 1.418 8.953 2.862 1.00 95.06 94 LEU A O 1
ATOM 700 N N . VAL A 1 95 ? -0.343 9.328 4.203 1.00 93.62 95 VAL A N 1
ATOM 701 C CA . VAL A 1 95 ? 0.224 10.475 4.920 1.00 93.62 95 VAL A CA 1
ATOM 702 C C . VAL A 1 95 ? -0.258 10.478 6.365 1.00 93.62 95 VAL A C 1
ATOM 704 O O . VAL A 1 95 ? -1.393 10.108 6.650 1.00 93.62 95 VAL A O 1
ATOM 707 N N . SER A 1 96 ? 0.590 10.934 7.285 1.00 92.31 96 SER A N 1
ATOM 708 C CA . SER A 1 96 ? 0.267 11.058 8.717 1.00 92.31 96 SER A CA 1
ATOM 709 C C . SER A 1 96 ? 0.017 12.494 9.180 1.00 92.31 96 SER A C 1
ATOM 711 O O . SER A 1 96 ? -0.021 12.797 10.372 1.00 92.31 96 SER A O 1
ATOM 713 N N . TYR A 1 97 ? -0.137 13.394 8.217 1.00 88.19 97 TYR A N 1
ATOM 714 C CA . TYR A 1 97 ? -0.403 14.812 8.400 1.00 88.19 97 TYR A CA 1
ATOM 715 C C . TYR A 1 97 ? -1.579 15.219 7.512 1.00 88.19 97 TYR A C 1
ATOM 717 O O . TYR A 1 97 ? -2.048 14.442 6.680 1.00 88.19 97 TYR A O 1
ATOM 725 N N . GLY A 1 98 ? -2.072 16.436 7.710 1.00 84.12 98 GLY A N 1
ATOM 726 C CA . GLY A 1 98 ? -3.235 16.950 7.002 1.00 84.12 98 GLY A CA 1
ATOM 727 C C . GLY A 1 98 ? -3.128 18.412 6.631 1.00 84.12 98 GLY A C 1
ATOM 728 O O . GLY A 1 98 ? -2.111 19.069 6.871 1.00 84.12 98 GLY A O 1
ATOM 729 N N . GLY A 1 99 ? -4.227 18.903 6.071 1.00 80.62 99 GLY A N 1
ATOM 730 C CA . GLY A 1 99 ? -4.410 20.299 5.717 1.00 80.62 99 GLY A CA 1
ATOM 731 C C . GLY A 1 99 ? -3.701 20.725 4.431 1.00 80.62 99 GLY A C 1
ATOM 732 O O . GLY A 1 99 ? -2.874 20.023 3.834 1.00 80.62 99 GLY A O 1
ATOM 733 N N . ALA A 1 100 ? -4.032 21.940 3.998 1.00 80.19 100 ALA A N 1
ATOM 734 C CA . ALA A 1 100 ? -3.452 22.575 2.824 1.00 80.19 100 ALA A CA 1
ATOM 735 C C . ALA A 1 100 ? -2.037 23.107 3.122 1.00 80.19 100 ALA A C 1
ATOM 737 O O . ALA A 1 100 ? -1.814 24.309 3.224 1.00 80.19 100 ALA A O 1
ATOM 738 N N . SER A 1 101 ? -1.067 22.202 3.247 1.00 84.88 101 SER A N 1
ATOM 739 C CA . SER A 1 101 ? 0.353 22.517 3.426 1.00 84.88 101 SER A CA 1
ATOM 740 C C . SER A 1 101 ? 1.144 22.329 2.125 1.00 84.88 101 SER A C 1
ATOM 742 O O . SER A 1 101 ? 0.615 21.845 1.116 1.00 84.88 101 SER A O 1
ATOM 744 N N . THR A 1 102 ? 2.428 22.700 2.149 1.00 84.38 102 THR A N 1
ATOM 745 C CA . THR A 1 102 ? 3.404 22.349 1.105 1.00 84.38 102 THR A CA 1
ATOM 746 C C . THR A 1 102 ? 3.652 20.842 1.049 1.00 84.38 102 THR A C 1
ATOM 748 O O . THR A 1 102 ? 3.777 20.283 -0.037 1.00 84.38 102 THR A O 1
ATOM 751 N N . SER A 1 103 ? 3.640 20.157 2.198 1.00 85.38 103 SER A N 1
ATOM 752 C CA . SER A 1 103 ? 3.875 18.712 2.267 1.00 85.38 103 SER A CA 1
ATOM 753 C C . SER A 1 103 ? 2.775 17.888 1.598 1.00 85.38 103 SER A C 1
ATOM 755 O O . SER A 1 103 ? 3.079 16.822 1.083 1.00 85.38 103 SER A O 1
ATOM 757 N N . THR A 1 104 ? 1.530 18.375 1.523 1.00 90.69 104 THR A N 1
ATOM 758 C CA . THR A 1 104 ? 0.409 17.676 0.858 1.00 90.69 104 THR A CA 1
ATOM 759 C C . THR A 1 104 ? 0.205 18.077 -0.608 1.00 90.69 104 THR A C 1
ATOM 761 O O . THR A 1 104 ? -0.759 17.642 -1.234 1.00 90.69 104 THR A O 1
ATOM 764 N N . GLN A 1 105 ? 1.083 18.902 -1.196 1.00 90.88 105 GLN A N 1
ATOM 765 C CA . GLN A 1 105 ? 0.903 19.401 -2.570 1.00 90.88 105 GLN A CA 1
ATOM 766 C C . GLN A 1 105 ? 0.923 18.308 -3.641 1.00 90.88 105 GLN A C 1
ATOM 768 O O . GLN A 1 105 ? 0.338 18.507 -4.702 1.00 90.88 105 GLN A O 1
ATOM 773 N N . HIS A 1 106 ? 1.552 17.166 -3.373 1.00 91.31 106 HIS A N 1
ATOM 774 C CA . HIS A 1 106 ? 1.553 16.012 -4.272 1.00 91.31 106 HIS A CA 1
ATOM 775 C C . HIS A 1 106 ? 0.190 15.295 -4.316 1.00 91.31 106 HIS A C 1
ATOM 777 O O . HIS A 1 106 ? -0.086 14.560 -5.255 1.00 91.31 106 HIS A O 1
ATOM 783 N N . LEU A 1 107 ? -0.711 15.546 -3.364 1.00 94.50 107 LEU A N 1
ATOM 784 C CA . LEU A 1 107 ? -2.036 14.928 -3.331 1.00 94.50 107 LEU A CA 1
ATOM 785 C C . LEU A 1 107 ? -3.082 15.748 -4.101 1.00 94.50 107 LEU A C 1
ATOM 787 O O . LEU A 1 107 ? -2.939 16.958 -4.333 1.00 94.50 107 LEU A O 1
ATOM 791 N N . HIS A 1 108 ? -4.173 15.079 -4.472 1.00 94.50 108 HIS A N 1
ATOM 792 C CA . HIS A 1 108 ? -5.369 15.708 -5.020 1.00 94.50 108 HIS A CA 1
ATOM 793 C C . HIS A 1 108 ? -5.962 16.719 -4.031 1.00 94.50 108 HIS A C 1
ATOM 795 O O . HIS A 1 108 ? -5.962 16.491 -2.821 1.00 94.50 108 HIS A O 1
ATOM 801 N N . GLN A 1 109 ? -6.524 17.826 -4.529 1.00 93.00 109 GLN A N 1
ATOM 802 C CA . GLN A 1 109 ? -7.029 18.920 -3.686 1.00 93.00 109 GLN A CA 1
ATOM 803 C C . GLN A 1 109 ? -8.036 18.451 -2.627 1.00 93.00 109 GLN A C 1
ATOM 805 O O . GLN A 1 109 ? -8.007 18.932 -1.500 1.00 93.00 109 GLN A O 1
ATOM 810 N N . SER A 1 110 ? -8.883 17.484 -2.967 1.00 92.81 110 SER A N 1
ATOM 811 C CA . SER A 1 110 ? -9.848 16.890 -2.037 1.00 92.81 110 SER A CA 1
ATOM 812 C C . SER A 1 110 ? -9.202 16.148 -0.871 1.00 92.81 110 SER A C 1
ATOM 814 O O . SER A 1 110 ? -9.644 16.311 0.258 1.00 92.81 110 SER A O 1
ATOM 816 N N . LEU A 1 111 ? -8.127 15.392 -1.116 1.00 93.75 111 LEU A N 1
ATOM 817 C CA . LEU A 1 111 ? -7.412 14.668 -0.059 1.00 93.75 111 LEU A CA 1
ATOM 818 C C . LEU A 1 111 ? -6.706 15.615 0.914 1.00 93.75 111 LEU A C 1
ATOM 820 O O . LEU A 1 111 ? -6.502 15.276 2.071 1.00 93.75 111 LEU A O 1
ATOM 824 N N . ARG A 1 112 ? -6.377 16.834 0.478 1.00 94.00 112 ARG A N 1
ATOM 825 C CA . ARG A 1 112 ? -5.727 17.850 1.323 1.00 94.00 112 ARG A CA 1
ATOM 826 C C . ARG A 1 112 ? -6.645 18.414 2.415 1.00 94.00 112 ARG A C 1
ATOM 828 O O . ARG A 1 112 ? -6.167 19.163 3.262 1.00 94.00 112 ARG A O 1
ATOM 835 N N . TRP A 1 113 ? -7.934 18.069 2.400 1.00 94.19 113 TRP A N 1
ATOM 836 C CA . TRP A 1 113 ? -8.872 18.365 3.486 1.00 94.19 113 TRP A CA 1
ATOM 837 C C . TRP A 1 113 ? -8.869 17.307 4.591 1.00 94.19 113 TRP A C 1
ATOM 839 O O . TRP A 1 113 ? -9.411 17.575 5.657 1.00 94.19 113 TRP A O 1
ATOM 849 N N . PHE A 1 114 ? -8.277 16.135 4.351 1.00 95.50 114 PHE A N 1
ATOM 850 C CA . PHE A 1 114 ? -8.181 15.068 5.347 1.00 95.50 114 PHE A CA 1
ATOM 851 C C . PHE A 1 114 ? -6.999 15.320 6.285 1.00 95.50 114 PHE A C 1
ATOM 853 O O . PHE A 1 114 ? -6.057 16.052 5.952 1.00 95.50 114 PHE A O 1
ATOM 860 N N . PHE A 1 115 ? -7.039 14.693 7.458 1.00 95.75 115 PHE A N 1
ATOM 861 C CA . PHE A 1 115 ? -5.976 14.766 8.452 1.00 95.75 115 PHE A CA 1
ATOM 862 C C . PHE A 1 115 ? -5.504 13.369 8.810 1.00 95.75 115 PHE A C 1
ATOM 864 O O . PHE A 1 115 ? -6.075 12.704 9.667 1.00 95.75 115 PHE A O 1
ATOM 871 N N . GLY A 1 116 ? -4.420 12.953 8.151 1.00 95.94 116 GLY A N 1
ATOM 872 C CA . GLY A 1 116 ? -4.013 11.556 8.102 1.00 95.94 116 GLY A CA 1
ATOM 873 C C . GLY A 1 116 ? -4.878 10.778 7.116 1.00 95.94 116 GLY A C 1
ATOM 874 O O . GLY A 1 116 ? -6.100 10.896 7.123 1.00 95.94 116 GLY A O 1
ATOM 875 N N . ILE A 1 117 ? -4.244 10.000 6.244 1.00 97.69 117 ILE A N 1
ATOM 876 C CA . ILE A 1 117 ? -4.941 9.225 5.218 1.00 97.69 117 ILE A CA 1
ATOM 877 C C . ILE A 1 117 ? -4.409 7.803 5.240 1.00 97.69 117 ILE A C 1
ATOM 879 O O . ILE A 1 117 ? -3.202 7.590 5.095 1.00 97.69 117 ILE A O 1
ATOM 883 N N . ALA A 1 118 ? -5.319 6.846 5.372 1.00 98.50 118 ALA A N 1
ATOM 884 C CA . ALA A 1 118 ? -5.043 5.431 5.177 1.00 98.50 118 ALA A CA 1
ATOM 885 C C . ALA A 1 118 ? -5.797 4.931 3.945 1.00 98.50 118 ALA A C 1
ATOM 887 O O . ALA A 1 118 ? -6.991 5.188 3.798 1.00 98.50 118 ALA A O 1
ATOM 888 N N . ALA A 1 119 ? -5.108 4.212 3.067 1.00 98.62 119 ALA A N 1
ATOM 889 C CA . ALA A 1 119 ? -5.759 3.383 2.075 1.00 98.62 119 ALA A CA 1
ATOM 890 C C . ALA A 1 119 ? -6.125 2.038 2.709 1.00 98.62 119 ALA A C 1
ATOM 892 O O . ALA A 1 119 ? -5.319 1.434 3.418 1.00 98.62 119 ALA A O 1
ATOM 893 N N . VAL A 1 120 ? -7.343 1.581 2.447 1.00 98.69 120 VAL A N 1
ATOM 894 C CA . VAL A 1 120 ? -7.872 0.300 2.908 1.00 98.69 120 VAL A CA 1
ATOM 895 C C . VAL A 1 120 ? -8.474 -0.420 1.716 1.00 98.69 120 VAL A C 1
ATOM 897 O O . VAL A 1 120 ? -9.202 0.184 0.921 1.00 98.69 120 VAL A O 1
ATOM 900 N N . VAL A 1 121 ? -8.164 -1.705 1.591 1.00 98.56 121 VAL A N 1
ATOM 901 C CA . VAL A 1 121 ? -8.745 -2.574 0.569 1.00 98.56 121 VAL A CA 1
ATOM 902 C C . VAL A 1 121 ? -9.409 -3.791 1.188 1.00 98.56 121 VAL A C 1
ATOM 904 O O . VAL A 1 121 ? -9.062 -4.186 2.304 1.00 98.56 121 VAL A O 1
ATOM 907 N N . THR A 1 122 ? -10.391 -4.348 0.477 1.00 97.88 122 THR A N 1
ATOM 908 C CA . THR A 1 122 ? -11.221 -5.442 0.992 1.00 97.88 122 THR A CA 1
ATOM 909 C C . THR A 1 122 ? -11.313 -6.642 0.058 1.00 97.88 122 THR A C 1
ATOM 911 O O . THR A 1 122 ? -10.997 -6.578 -1.135 1.00 97.88 122 THR A O 1
ATOM 914 N N . ASP A 1 123 ? -11.812 -7.737 0.618 1.00 96.38 123 ASP A N 1
ATOM 915 C CA . ASP A 1 123 ? -12.130 -9.006 -0.041 1.00 96.38 123 ASP A CA 1
ATOM 916 C C . ASP A 1 123 ? -13.188 -8.912 -1.154 1.00 96.38 123 ASP A C 1
ATOM 918 O O . ASP A 1 123 ? -13.244 -9.775 -2.023 1.00 96.38 123 ASP A O 1
ATOM 922 N N . VAL A 1 124 ? -13.987 -7.846 -1.180 1.00 95.88 124 VAL A N 1
ATOM 923 C CA . VAL A 1 124 ? -14.954 -7.564 -2.257 1.00 95.88 124 VAL A CA 1
ATOM 924 C C . VAL A 1 124 ? -14.439 -6.552 -3.289 1.00 95.88 124 VAL A C 1
ATOM 926 O O . VAL A 1 124 ? -15.171 -6.181 -4.210 1.00 95.88 124 VAL A O 1
ATOM 929 N N . GLY A 1 125 ? -13.189 -6.096 -3.152 1.00 96.00 125 GLY A N 1
ATOM 930 C CA . GLY A 1 125 ? -12.511 -5.238 -4.129 1.00 96.00 125 GLY A CA 1
ATOM 931 C C . GLY A 1 125 ? -12.661 -3.735 -3.894 1.00 96.00 125 GLY A C 1
ATOM 932 O O . GLY A 1 125 ? -12.295 -2.943 -4.772 1.00 96.00 125 GLY A O 1
ATOM 933 N N . HIS A 1 126 ? -13.175 -3.314 -2.729 1.00 96.44 126 HIS A N 1
ATOM 934 C CA . HIS A 1 126 ? -13.177 -1.894 -2.381 1.00 96.44 126 HIS A CA 1
ATOM 935 C C . HIS A 1 126 ? -11.743 -1.358 -2.330 1.00 96.44 126 HIS A C 1
ATOM 937 O O . HIS A 1 126 ? -10.845 -2.010 -1.806 1.00 96.44 126 HIS A O 1
ATOM 943 N N . VAL A 1 127 ? -11.552 -0.136 -2.835 1.00 97.88 127 VAL A N 1
ATOM 944 C CA . VAL A 1 127 ? -10.338 0.660 -2.606 1.00 97.88 127 VAL A CA 1
ATOM 945 C C . VAL A 1 127 ? -10.767 1.993 -2.012 1.00 97.88 127 VAL A C 1
ATOM 947 O O . VAL A 1 127 ? -11.385 2.815 -2.696 1.00 97.88 127 VAL A O 1
ATOM 950 N N . LEU A 1 128 ? -10.477 2.176 -0.729 1.00 98.19 128 LEU A N 1
ATOM 951 C CA . LEU A 1 128 ? -10.977 3.260 0.109 1.00 98.19 128 LEU A CA 1
ATOM 952 C C . LEU A 1 128 ? -9.818 4.122 0.601 1.00 98.19 128 LEU A C 1
ATOM 954 O O . LEU A 1 128 ? -8.839 3.596 1.114 1.00 98.19 128 LEU A O 1
ATOM 958 N N . LEU A 1 129 ? -9.941 5.442 0.492 1.00 98.06 129 LEU A N 1
ATOM 959 C CA . LEU A 1 129 ? -9.063 6.412 1.143 1.00 98.06 129 LEU A CA 1
ATOM 960 C C . LEU A 1 129 ? -9.809 6.997 2.340 1.00 98.06 129 LEU A C 1
ATOM 962 O O . LEU A 1 129 ? -10.768 7.748 2.162 1.00 98.06 129 LEU A O 1
ATOM 966 N N . VAL A 1 130 ? -9.400 6.622 3.545 1.00 98.25 130 VAL A N 1
ATOM 967 C CA . VAL A 1 130 ? -10.072 6.953 4.805 1.00 98.25 130 VAL A CA 1
ATOM 968 C C . VAL A 1 130 ? -9.379 8.144 5.461 1.00 98.25 130 VAL A C 1
ATOM 970 O O . VAL A 1 130 ? -8.159 8.132 5.637 1.00 98.25 130 VAL A O 1
ATOM 973 N N . ASP A 1 131 ? -10.155 9.166 5.828 1.00 97.50 131 ASP A N 1
ATOM 974 C CA . ASP A 1 131 ? -9.694 10.257 6.687 1.00 97.50 131 ASP A CA 1
ATOM 975 C C . ASP A 1 131 ? -9.537 9.747 8.123 1.00 97.50 131 ASP A C 1
ATOM 977 O O . ASP A 1 131 ? -10.485 9.229 8.712 1.00 97.50 131 ASP A O 1
ATOM 981 N N . LEU A 1 132 ? -8.345 9.892 8.697 1.00 97.25 132 LEU A N 1
ATOM 982 C CA . LEU A 1 132 ? -8.057 9.460 10.065 1.00 97.25 132 LEU A CA 1
ATOM 983 C C . LEU A 1 132 ? -8.452 10.506 11.118 1.00 97.25 132 LEU A C 1
ATOM 985 O O . LEU A 1 132 ? -8.352 10.221 12.313 1.00 97.25 132 LEU A O 1
ATOM 989 N N . CYS A 1 133 ? -8.907 11.695 10.702 1.00 96.06 133 CYS A N 1
ATOM 990 C CA . CYS A 1 133 ? -9.374 12.770 11.582 1.00 96.06 133 CYS A CA 1
ATOM 991 C C . CYS A 1 133 ? -8.369 13.103 12.701 1.00 96.06 133 CYS A C 1
ATOM 993 O O . CYS A 1 133 ? -8.735 13.263 13.867 1.00 96.06 133 CYS A O 1
ATOM 995 N N . LEU A 1 134 ? -7.075 13.161 12.367 1.00 95.12 134 LEU A N 1
ATOM 996 C CA . LEU A 1 134 ? -5.999 13.410 13.336 1.00 95.12 134 LEU A CA 1
ATOM 997 C C . LEU A 1 134 ? -6.009 14.837 13.912 1.00 95.12 134 LEU A C 1
ATOM 999 O O . LEU A 1 134 ? -5.307 15.105 14.884 1.00 95.12 134 LEU A O 1
ATOM 1003 N N . ASP A 1 135 ? -6.778 15.749 13.322 1.00 93.62 135 ASP A N 1
ATOM 1004 C CA . ASP A 1 135 ? -7.072 17.084 13.848 1.00 93.62 135 ASP A CA 1
ATOM 1005 C C . ASP A 1 135 ? -8.074 17.074 15.009 1.00 93.62 135 ASP A C 1
ATOM 1007 O O . ASP A 1 135 ? -8.042 17.979 15.844 1.00 93.62 135 ASP A O 1
ATOM 1011 N N . ASP A 1 136 ? -8.926 16.051 15.110 1.00 92.12 136 ASP A N 1
ATOM 1012 C CA . ASP A 1 136 ? -9.834 15.896 16.242 1.00 92.12 136 ASP A CA 1
ATOM 1013 C C . ASP A 1 136 ? -9.124 15.210 17.414 1.00 92.12 136 ASP A C 1
ATOM 1015 O O . ASP A 1 136 ? -9.107 13.981 17.548 1.00 92.12 136 ASP A O 1
ATOM 1019 N N . LEU A 1 137 ? -8.531 16.039 18.273 1.00 88.38 137 LEU A N 1
ATOM 1020 C CA . LEU A 1 137 ? -7.839 15.620 19.494 1.00 88.38 137 LEU A CA 1
ATOM 1021 C C . LEU A 1 137 ? -8.790 15.299 20.657 1.00 88.38 137 LEU A C 1
ATOM 1023 O O . LEU A 1 137 ? -8.333 14.795 21.683 1.00 88.38 137 LEU A O 1
ATOM 1027 N N . SER A 1 138 ? -10.077 15.631 20.529 1.00 86.62 138 SER A N 1
ATOM 1028 C CA . SER A 1 138 ? -11.080 15.393 21.571 1.00 86.62 138 SER A CA 1
ATOM 1029 C C . SER A 1 138 ? -11.643 13.973 21.514 1.00 86.62 138 SER A C 1
ATOM 1031 O O . SER A 1 138 ? -11.990 13.400 22.545 1.00 86.62 138 SER A O 1
ATOM 1033 N N . CYS A 1 139 ? -11.666 13.386 20.317 1.00 83.25 139 CYS A N 1
ATOM 1034 C CA . CYS A 1 139 ? -12.096 12.018 20.086 1.00 83.25 139 CYS A CA 1
ATOM 1035 C C . CYS A 1 139 ? -11.016 11.007 20.515 1.00 83.25 139 CYS A C 1
ATOM 1037 O O . CYS A 1 139 ? -9.926 10.953 19.937 1.00 83.25 139 CYS A O 1
ATOM 1039 N N . SER A 1 140 ? -11.355 10.193 21.518 1.00 87.56 140 SER A N 1
ATOM 1040 C CA . SER A 1 140 ? -10.604 9.017 21.962 1.00 87.56 140 SER A CA 1
ATOM 1041 C C . SER A 1 140 ? -11.577 7.844 22.045 1.00 87.56 140 SER A C 1
ATOM 1043 O O . SER A 1 140 ? -12.332 7.763 23.009 1.00 87.56 140 SER A O 1
ATOM 1045 N N . GLN A 1 141 ? -11.552 6.961 21.050 1.00 92.81 141 GLN A N 1
ATOM 1046 C CA . GLN A 1 141 ? -12.459 5.813 20.926 1.00 92.81 141 GLN A CA 1
ATOM 1047 C C . GLN A 1 141 ? -11.686 4.498 21.017 1.00 92.81 141 GLN A C 1
ATOM 1049 O O . GLN A 1 141 ? -10.542 4.417 20.557 1.00 92.81 141 GLN A O 1
ATOM 1054 N N . SER A 1 142 ? -12.328 3.479 21.586 1.00 94.25 142 SER A N 1
ATOM 1055 C CA . SER A 1 142 ? -11.888 2.083 21.462 1.00 94.25 142 SER A CA 1
ATOM 1056 C C . SER A 1 142 ? -12.456 1.436 20.193 1.00 94.25 142 SER A C 1
ATOM 1058 O O . SER A 1 142 ? -13.304 2.018 19.521 1.00 94.25 142 SER A O 1
ATOM 1060 N N . GLU A 1 143 ? -12.012 0.224 19.870 1.00 94.44 143 GLU A N 1
ATOM 1061 C CA . GLU A 1 143 ? -12.560 -0.595 18.784 1.00 94.44 143 GLU A CA 1
ATOM 1062 C C . GLU A 1 143 ? -14.063 -0.884 18.937 1.00 94.44 143 GLU A C 1
ATOM 1064 O O . GLU A 1 143 ? -14.768 -0.937 17.936 1.00 94.44 143 GLU A O 1
ATOM 1069 N N . LEU A 1 144 ? -14.573 -0.953 20.174 1.00 93.25 144 LEU A N 1
ATOM 1070 C CA . LEU A 1 144 ? -15.995 -1.181 20.475 1.00 93.25 144 LEU A CA 1
ATOM 1071 C C . LEU A 1 144 ? -16.882 0.039 20.184 1.00 93.25 144 LEU A C 1
ATOM 1073 O O . LEU A 1 144 ? -18.100 -0.077 20.094 1.00 93.25 144 LEU A O 1
ATOM 1077 N N . GLU A 1 145 ? -16.272 1.218 20.074 1.00 94.31 145 GLU A N 1
ATOM 1078 C CA . GLU A 1 145 ? -16.939 2.503 19.844 1.00 94.31 145 GLU A CA 1
ATOM 1079 C C . GLU A 1 145 ? -16.556 3.062 18.466 1.00 94.31 145 GLU A C 1
ATOM 1081 O O . GLU A 1 145 ? -16.426 4.277 18.285 1.00 94.31 145 GLU A O 1
ATOM 1086 N N . ALA A 1 146 ? -16.314 2.164 17.505 1.00 95.06 146 ALA A N 1
ATOM 1087 C CA . ALA A 1 146 ? -15.909 2.528 16.159 1.00 95.06 146 ALA A CA 1
ATOM 1088 C C . ALA A 1 146 ? -16.932 3.465 15.504 1.00 95.06 146 ALA A C 1
ATOM 1090 O O . ALA A 1 146 ? -18.135 3.209 15.480 1.00 95.06 146 ALA A O 1
ATOM 1091 N N . SER A 1 147 ? -16.429 4.561 14.944 1.00 96.44 147 SER A N 1
ATOM 1092 C CA . SER A 1 147 ? -17.242 5.534 14.222 1.00 96.44 147 SER A CA 1
ATOM 1093 C C . SER A 1 147 ? -17.752 4.960 12.897 1.00 96.44 147 SER A C 1
ATOM 1095 O O . SER A 1 147 ? -17.045 4.204 12.224 1.00 96.44 147 SER A O 1
ATOM 1097 N N . ASP A 1 148 ? -18.938 5.390 12.458 1.00 96.44 148 ASP A N 1
ATOM 1098 C CA . ASP A 1 148 ? -19.422 5.083 11.107 1.00 96.44 148 ASP A CA 1
ATOM 1099 C C . ASP A 1 148 ? -18.522 5.724 10.033 1.00 96.44 148 ASP A C 1
ATOM 1101 O O . ASP A 1 148 ? -17.898 6.776 10.238 1.00 96.44 148 ASP A O 1
ATOM 1105 N N . LEU A 1 149 ? -18.557 5.146 8.830 1.00 96.31 149 LEU A N 1
ATOM 1106 C CA . LEU A 1 149 ? -17.868 5.659 7.650 1.00 96.31 149 LEU A CA 1
ATOM 1107 C C . LEU A 1 149 ? -18.840 6.255 6.625 1.00 96.31 149 LEU A C 1
ATOM 1109 O O . LEU A 1 149 ? -19.718 5.575 6.095 1.00 96.31 149 LEU A O 1
ATOM 1113 N N . GLN A 1 150 ? -18.634 7.520 6.266 1.00 95.81 150 GLN A N 1
ATOM 1114 C CA . GLN A 1 150 ? -19.324 8.170 5.157 1.00 95.81 150 GLN A CA 1
ATOM 1115 C C . GLN A 1 150 ? -18.518 7.991 3.864 1.00 95.81 150 GLN A C 1
ATOM 1117 O O . GLN A 1 150 ? -17.529 8.684 3.628 1.00 95.81 150 GLN A O 1
ATOM 1122 N N . VAL A 1 151 ? -18.960 7.081 2.995 1.00 94.56 151 VAL A N 1
ATOM 1123 C CA . VAL A 1 151 ? -18.305 6.813 1.703 1.00 94.56 151 VAL A CA 1
ATOM 1124 C C . VAL A 1 151 ? -18.757 7.821 0.638 1.00 94.56 151 VAL A C 1
ATOM 1126 O O . VAL A 1 151 ? -19.950 8.080 0.468 1.00 94.56 151 VAL A O 1
ATOM 1129 N N . VAL A 1 152 ? -17.798 8.385 -0.100 1.00 93.31 152 VAL A N 1
ATOM 1130 C CA . VAL A 1 152 ? -17.998 9.365 -1.178 1.00 93.31 152 VAL A CA 1
ATOM 1131 C C . VAL A 1 152 ? -17.416 8.823 -2.480 1.00 93.31 152 VAL A C 1
ATOM 1133 O O . VAL A 1 152 ? -16.235 8.493 -2.549 1.00 93.31 152 VAL A O 1
ATOM 1136 N N . THR A 1 153 ? -18.231 8.771 -3.537 1.00 84.94 153 THR A N 1
ATOM 1137 C CA . THR A 1 153 ? -17.862 8.121 -4.808 1.00 84.94 153 THR A CA 1
ATOM 1138 C C . THR A 1 153 ? -17.576 9.072 -5.970 1.00 84.94 153 THR A C 1
ATOM 1140 O O . THR A 1 153 ? -16.848 8.684 -6.878 1.00 84.94 153 THR A O 1
ATOM 1143 N N . LYS A 1 154 ? -18.164 10.284 -6.023 1.00 66.19 154 LYS A N 1
ATOM 1144 C CA . LYS A 1 154 ? -18.153 11.091 -7.272 1.00 66.19 154 LYS A CA 1
ATOM 1145 C C . LYS A 1 154 ? -18.080 12.621 -7.145 1.00 66.19 154 LYS A C 1
ATOM 1147 O O . LYS A 1 154 ? -18.013 13.278 -8.178 1.00 66.19 154 LYS A O 1
ATOM 1152 N N . SER A 1 155 ? -18.052 13.212 -5.945 1.00 71.50 155 SER A N 1
ATOM 1153 C CA . SER A 1 155 ? -18.043 14.685 -5.793 1.00 71.50 155 SER A CA 1
ATOM 1154 C C . SER A 1 155 ? -16.841 15.189 -4.979 1.00 71.50 155 SER A C 1
ATOM 1156 O O . SER A 1 155 ? -16.980 15.517 -3.799 1.00 71.50 155 SER A O 1
ATOM 1158 N N . PRO A 1 156 ? -15.635 15.281 -5.585 1.00 72.69 156 PRO A N 1
ATOM 1159 C CA . PRO A 1 156 ? -14.444 15.780 -4.895 1.00 72.69 156 PRO A CA 1
ATOM 1160 C C . PRO A 1 156 ? -14.582 17.242 -4.425 1.00 72.69 156 PRO A C 1
ATOM 1162 O O . PRO A 1 156 ? -13.902 17.644 -3.479 1.00 72.69 156 PRO A O 1
ATOM 1165 N N . ALA A 1 157 ? -15.455 18.029 -5.067 1.00 81.38 157 ALA A N 1
ATOM 1166 C CA . ALA A 1 157 ? -15.696 19.440 -4.754 1.00 81.38 157 ALA A CA 1
ATOM 1167 C C . ALA A 1 157 ? -16.483 19.652 -3.448 1.00 81.38 157 ALA A C 1
ATOM 1169 O O . ALA A 1 157 ? -16.316 20.673 -2.787 1.00 81.38 157 ALA A O 1
ATOM 1170 N N . GLU A 1 158 ? -17.311 18.686 -3.045 1.00 87.19 158 GLU A N 1
ATOM 1171 C CA . GLU A 1 158 ? -18.120 18.775 -1.823 1.00 87.19 158 GLU A CA 1
ATOM 1172 C C . GLU A 1 158 ? -17.389 18.300 -0.569 1.00 87.19 158 GLU A C 1
ATOM 1174 O O . GLU A 1 158 ? -17.909 18.437 0.537 1.00 87.19 158 GLU A O 1
ATOM 1179 N N . ILE A 1 159 ? -16.177 17.768 -0.729 1.00 91.38 159 ILE A N 1
ATOM 1180 C CA . ILE A 1 159 ? -15.394 17.167 0.350 1.00 91.38 159 ILE A CA 1
ATOM 1181 C C . ILE A 1 159 ? -15.258 18.066 1.589 1.00 91.38 159 ILE A C 1
ATOM 1183 O O . ILE A 1 159 ? -15.472 17.542 2.679 1.00 91.38 159 ILE A O 1
ATOM 1187 N N . PRO A 1 160 ? -15.013 19.389 1.492 1.00 91.50 160 PRO A N 1
ATOM 1188 C CA . PRO A 1 160 ? -14.941 20.239 2.685 1.00 91.50 160 PRO A CA 1
ATOM 1189 C C . PRO A 1 160 ? -16.251 20.241 3.485 1.00 91.50 160 PRO A C 1
ATOM 1191 O O . PRO A 1 160 ? -16.243 20.042 4.698 1.00 91.50 160 PRO A O 1
ATOM 1194 N N . ARG A 1 161 ? -17.387 20.393 2.789 1.00 92.88 161 ARG A N 1
ATOM 1195 C CA . ARG A 1 161 ? -18.728 20.406 3.390 1.00 92.88 161 ARG A CA 1
ATOM 1196 C C . ARG A 1 161 ? -19.087 19.042 3.973 1.00 92.88 161 ARG A C 1
ATOM 1198 O O . ARG A 1 161 ? -19.601 18.961 5.083 1.00 92.88 161 ARG A O 1
ATOM 1205 N N . LEU A 1 162 ? -18.827 17.971 3.224 1.00 94.19 162 LEU A N 1
ATOM 1206 C CA . LEU A 1 162 ? -19.117 16.603 3.656 1.00 94.19 162 LEU A CA 1
ATOM 1207 C C . LEU A 1 162 ? -18.274 16.210 4.866 1.00 94.19 162 LEU A C 1
ATOM 1209 O O . LEU A 1 162 ? -18.793 15.559 5.770 1.00 94.19 162 LEU A O 1
ATOM 1213 N N . ARG A 1 163 ? -17.008 16.640 4.912 1.00 94.25 163 ARG A N 1
ATOM 1214 C CA . ARG A 1 163 ? -16.128 16.403 6.055 1.00 94.25 163 ARG A CA 1
ATOM 1215 C C . ARG A 1 163 ? -16.670 17.091 7.295 1.00 94.25 163 ARG A C 1
ATOM 1217 O O . ARG A 1 163 ? -16.846 16.433 8.309 1.00 94.25 163 ARG A O 1
ATOM 1224 N N . GLU A 1 164 ? -17.014 18.374 7.192 1.00 93.44 164 GLU A N 1
ATOM 1225 C CA . GLU A 1 164 ? -17.574 19.130 8.314 1.00 93.44 164 GLU A CA 1
ATOM 1226 C C . GLU A 1 164 ? -18.853 18.481 8.870 1.00 93.44 164 GLU A C 1
ATOM 1228 O O . GLU A 1 164 ? -18.992 18.331 10.085 1.00 93.44 164 GLU A O 1
ATOM 1233 N N . VAL A 1 165 ? -19.774 18.055 7.998 1.00 93.69 165 VAL A N 1
ATOM 1234 C CA . VAL A 1 165 ? -20.998 17.355 8.420 1.00 93.69 165 VAL A CA 1
ATOM 1235 C C . VAL A 1 165 ? -20.673 16.009 9.069 1.00 93.69 165 VAL A C 1
ATOM 1237 O O . VAL A 1 165 ? -21.224 15.709 10.126 1.00 93.69 165 VAL A O 1
ATOM 1240 N N . SER A 1 166 ? -19.766 15.227 8.478 1.00 93.62 166 SER A N 1
ATOM 1241 C CA . SER A 1 166 ? -19.387 13.903 8.991 1.00 93.62 166 SER A CA 1
ATOM 1242 C C . SER A 1 166 ? -18.743 14.010 10.371 1.00 93.62 166 SER A C 1
ATOM 1244 O O . SER A 1 166 ? -19.182 13.337 11.298 1.00 93.62 166 SER A O 1
ATOM 1246 N N . THR A 1 167 ? -17.796 14.935 10.557 1.00 91.75 167 THR A N 1
ATOM 1247 C CA . THR A 1 167 ? -17.147 15.170 11.854 1.00 91.75 167 THR A CA 1
ATOM 1248 C C . THR A 1 167 ? -18.159 15.583 12.925 1.00 91.75 167 THR A C 1
ATOM 1250 O O . THR A 1 167 ? -18.123 15.057 14.032 1.00 91.75 167 THR A O 1
ATOM 1253 N N . ARG A 1 168 ? -19.125 16.459 12.605 1.00 92.06 168 ARG A N 1
ATOM 1254 C CA . ARG A 1 168 ? -20.198 16.839 13.550 1.00 92.06 168 ARG A CA 1
ATOM 1255 C C . ARG A 1 168 ? -21.115 15.673 13.931 1.00 92.06 168 ARG A C 1
ATOM 1257 O O . ARG A 1 168 ? -21.729 15.714 14.991 1.00 92.06 168 ARG A O 1
ATOM 1264 N N . GLN A 1 169 ? -21.229 14.668 13.067 1.00 93.50 169 GLN A N 1
ATOM 1265 C CA . GLN A 1 169 ? -21.999 13.446 13.306 1.00 93.50 169 GLN A CA 1
ATOM 1266 C C . GLN A 1 169 ? -21.165 12.333 13.959 1.00 93.50 169 GLN A C 1
ATOM 1268 O O . GLN A 1 169 ? -21.682 11.234 14.131 1.00 93.50 169 GLN A O 1
ATOM 1273 N N . GLY A 1 170 ? -19.896 12.587 14.301 1.00 93.06 170 GLY A N 1
ATOM 1274 C CA . GLY A 1 170 ? -19.001 11.559 14.836 1.00 93.06 170 GLY A CA 1
ATOM 1275 C C . GLY A 1 170 ? -18.656 10.476 13.812 1.00 93.06 170 GLY A C 1
ATOM 1276 O O . GLY A 1 170 ? -18.489 9.320 14.177 1.00 93.06 170 GLY A O 1
ATOM 1277 N N . ARG A 1 171 ? -18.601 10.829 12.522 1.00 96.00 171 ARG A N 1
ATOM 1278 C CA . ARG A 1 171 ? -18.285 9.922 11.413 1.00 96.00 171 ARG A CA 1
ATOM 1279 C C . ARG A 1 171 ? -16.971 10.290 10.753 1.00 96.00 171 ARG A C 1
ATOM 1281 O O . ARG A 1 171 ? -16.611 11.465 10.656 1.00 96.00 171 ARG A O 1
ATOM 1288 N N . HIS A 1 172 ? -16.307 9.286 10.203 1.00 97.31 172 HIS A N 1
ATOM 1289 C CA . HIS A 1 172 ? -15.145 9.479 9.347 1.00 97.31 172 HIS A CA 1
ATOM 1290 C C . HIS A 1 172 ? -15.574 9.585 7.886 1.00 97.31 172 HIS A C 1
ATOM 1292 O O . HIS A 1 172 ? -16.503 8.911 7.441 1.00 97.31 172 HIS A O 1
ATOM 1298 N N . LEU A 1 173 ? -14.885 10.426 7.118 1.00 96.38 173 LEU A N 1
ATOM 1299 C CA . LEU A 1 173 ? -15.118 10.547 5.684 1.00 96.38 173 LEU A CA 1
ATOM 1300 C C . LEU A 1 173 ? -14.191 9.595 4.920 1.00 96.38 173 LEU A C 1
ATOM 1302 O O . LEU A 1 173 ? -13.024 9.429 5.270 1.00 96.38 173 LEU A O 1
ATOM 1306 N N . CYS A 1 174 ? -14.691 9.003 3.841 1.00 95.62 174 CYS A N 1
ATOM 1307 C CA . CYS A 1 174 ? -13.898 8.177 2.943 1.00 95.62 174 CYS A CA 1
ATOM 1308 C C . CYS A 1 174 ? -14.159 8.522 1.481 1.00 95.62 174 CYS A C 1
ATOM 1310 O O . CYS A 1 174 ? -15.300 8.687 1.057 1.00 95.62 174 CYS A O 1
ATOM 1312 N N . LEU A 1 175 ? -13.086 8.584 0.695 1.00 95.75 175 LEU A N 1
ATOM 1313 C CA . LEU A 1 175 ? -13.136 8.630 -0.760 1.00 95.75 175 LEU A CA 1
ATOM 1314 C C . LEU A 1 175 ? -12.955 7.226 -1.334 1.00 95.75 175 LEU A C 1
ATOM 1316 O O . LEU A 1 175 ? -11.933 6.582 -1.109 1.00 95.75 175 LEU A O 1
ATOM 1320 N N . GLN A 1 176 ? -13.925 6.768 -2.117 1.00 95.94 176 GLN A N 1
ATOM 1321 C CA . GLN A 1 176 ? -13.862 5.475 -2.784 1.00 95.94 176 GLN A CA 1
ATOM 1322 C C . GLN A 1 176 ? -13.242 5.616 -4.176 1.00 95.94 176 GLN A C 1
ATOM 1324 O O . GLN A 1 176 ? -13.833 6.234 -5.060 1.00 95.94 176 GLN A 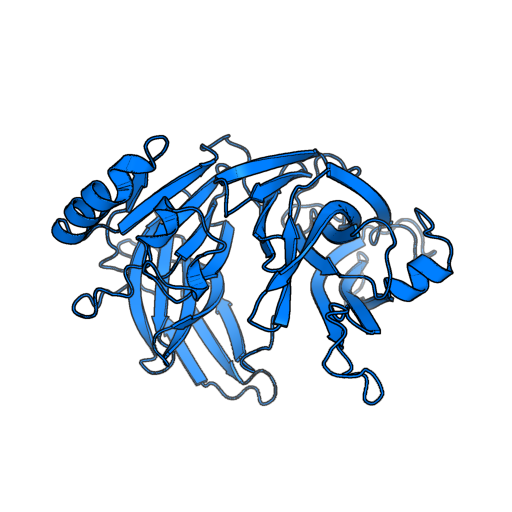O 1
ATOM 1329 N N . LEU A 1 177 ? -12.071 5.006 -4.378 1.00 95.62 177 LEU A N 1
ATOM 1330 C CA . LEU A 1 177 ? -11.421 4.922 -5.690 1.00 95.62 177 LEU A CA 1
ATOM 1331 C C . LEU A 1 177 ? -12.035 3.806 -6.537 1.00 95.62 177 LEU A C 1
ATOM 1333 O O . LEU A 1 177 ? -12.347 4.016 -7.707 1.00 95.62 177 LEU A O 1
ATOM 1337 N N . ASN A 1 178 ? -12.251 2.632 -5.935 1.00 95.31 178 ASN A N 1
ATOM 1338 C CA . ASN A 1 178 ? -12.823 1.472 -6.613 1.00 95.31 178 ASN A CA 1
ATOM 1339 C C . ASN A 1 178 ? -14.071 0.946 -5.892 1.00 95.31 178 ASN A C 1
ATOM 1341 O O . ASN A 1 178 ? -14.083 0.774 -4.668 1.00 95.31 178 ASN A O 1
ATOM 1345 N N . GLY A 1 179 ? -15.118 0.698 -6.685 1.00 93.50 179 GLY A N 1
ATOM 1346 C CA . GLY A 1 179 ? -16.338 -0.025 -6.312 1.00 93.50 179 GLY A CA 1
ATOM 1347 C C . GLY A 1 179 ? -16.054 -1.437 -5.790 1.00 93.50 179 GLY A C 1
ATOM 1348 O O . GLY A 1 179 ? -15.011 -1.984 -6.142 1.00 93.50 179 GLY A O 1
ATOM 1349 N N . PRO A 1 180 ? -16.974 -2.062 -5.033 1.00 92.75 180 PRO A N 1
ATOM 1350 C CA . PRO A 1 180 ? -16.916 -3.507 -4.866 1.00 92.75 180 PRO A CA 1
ATOM 1351 C C . PRO A 1 180 ? -17.141 -4.157 -6.238 1.00 92.75 180 PRO A C 1
ATOM 1353 O O . PRO A 1 180 ? -18.097 -3.820 -6.942 1.00 92.75 180 PRO A O 1
ATOM 1356 N N . SER A 1 181 ? -16.239 -5.046 -6.641 1.00 92.50 181 SER A N 1
ATOM 1357 C CA . SER A 1 181 ? -16.285 -5.763 -7.923 1.00 92.50 181 SER A CA 1
ATOM 1358 C C . SER A 1 181 ? -16.586 -7.252 -7.759 1.00 92.50 181 SER A C 1
ATOM 1360 O O . SER A 1 181 ? -16.806 -7.934 -8.756 1.00 92.50 181 SER A O 1
ATOM 1362 N N . GLY A 1 182 ? -16.572 -7.764 -6.523 1.00 93.75 182 GLY A N 1
ATOM 1363 C CA . GLY A 1 182 ? -16.621 -9.200 -6.234 1.00 93.75 182 GLY A CA 1
ATOM 1364 C C . GLY A 1 182 ? -15.271 -9.907 -6.403 1.00 93.75 182 GLY A C 1
ATOM 1365 O O . GLY A 1 182 ? -15.164 -11.084 -6.081 1.00 93.75 182 GLY A O 1
ATOM 1366 N N . VAL A 1 183 ? -14.240 -9.190 -6.864 1.00 96.75 183 VAL A N 1
ATOM 1367 C CA . VAL A 1 183 ? -12.854 -9.664 -6.907 1.00 96.75 183 VAL A CA 1
ATOM 1368 C C . VAL A 1 183 ? -12.097 -9.021 -5.755 1.00 96.75 183 VAL A C 1
ATOM 1370 O O . VAL A 1 183 ? -11.940 -7.799 -5.722 1.00 96.75 183 VAL A O 1
ATOM 1373 N N . GLY A 1 184 ? -11.607 -9.835 -4.825 1.00 97.25 184 GLY A N 1
ATOM 1374 C CA . GLY A 1 184 ? -10.880 -9.340 -3.663 1.00 97.25 184 GLY A CA 1
ATOM 1375 C C . GLY A 1 184 ? -9.558 -8.694 -4.034 1.00 97.25 184 GLY A C 1
ATOM 1376 O O . GLY A 1 184 ? -8.805 -9.234 -4.848 1.00 97.25 184 GLY A O 1
ATOM 1377 N N . ALA A 1 185 ? -9.279 -7.548 -3.422 1.00 98.12 185 ALA A N 1
ATOM 1378 C CA . ALA A 1 185 ? -7.960 -6.940 -3.444 1.00 98.12 185 ALA A CA 1
ATOM 1379 C C . ALA A 1 185 ? -7.080 -7.649 -2.408 1.00 98.12 185 ALA A C 1
ATOM 1381 O O . ALA A 1 185 ? -7.516 -7.896 -1.288 1.00 98.12 185 ALA A O 1
ATOM 1382 N N . THR A 1 186 ? -5.855 -7.996 -2.777 1.00 97.69 186 THR A N 1
ATOM 1383 C CA . THR A 1 186 ? -4.964 -8.866 -1.991 1.00 97.69 186 THR A CA 1
ATOM 1384 C C . THR A 1 186 ? -3.627 -8.210 -1.664 1.00 97.69 186 THR A C 1
ATOM 1386 O O . THR A 1 186 ? -2.965 -8.618 -0.716 1.00 97.69 186 THR A O 1
ATOM 1389 N N . ALA A 1 187 ? -3.247 -7.155 -2.390 1.00 98.31 187 ALA A N 1
ATOM 1390 C CA . ALA A 1 187 ? -2.031 -6.393 -2.130 1.00 98.31 187 ALA A CA 1
ATOM 1391 C C . ALA A 1 187 ? -2.275 -4.888 -2.251 1.00 98.31 187 ALA A C 1
ATOM 1393 O O . ALA A 1 187 ? 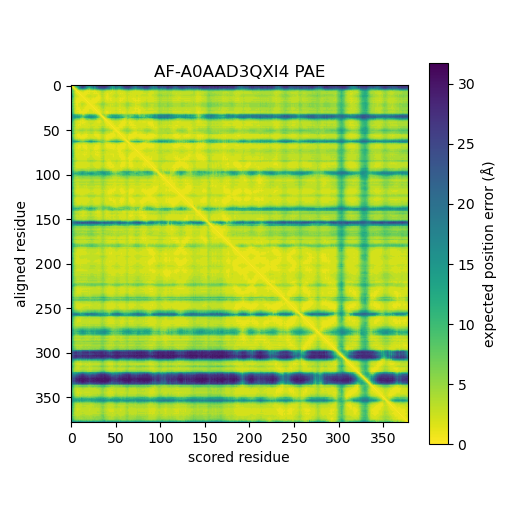-3.046 -4.431 -3.098 1.00 98.31 187 ALA A O 1
ATOM 1394 N N . LEU A 1 188 ? -1.578 -4.114 -1.420 1.00 98.69 188 LEU A N 1
ATOM 1395 C CA . LEU A 1 188 ? -1.672 -2.659 -1.381 1.00 98.69 188 LEU A CA 1
ATOM 1396 C C . LEU A 1 188 ? -0.313 -2.055 -1.020 1.00 98.69 188 LEU A C 1
ATOM 1398 O O . LEU A 1 188 ? 0.291 -2.461 -0.026 1.00 98.69 188 LEU A O 1
ATOM 1402 N N . GLN A 1 189 ? 0.155 -1.089 -1.811 1.00 98.50 189 GLN A N 1
ATOM 1403 C CA . GLN A 1 189 ? 1.366 -0.320 -1.517 1.00 98.50 189 GLN A CA 1
ATOM 1404 C C . GLN A 1 189 ? 1.259 1.096 -2.080 1.00 98.50 189 GLN A C 1
ATOM 1406 O O . GLN A 1 189 ? 0.938 1.285 -3.253 1.00 98.50 189 GLN A O 1
ATOM 1411 N N . TYR A 1 190 ? 1.571 2.098 -1.264 1.00 98.38 190 TYR A N 1
ATOM 1412 C CA . TYR A 1 190 ? 1.723 3.469 -1.726 1.00 98.38 190 TYR A CA 1
ATOM 1413 C C . TYR A 1 190 ? 3.188 3.691 -2.089 1.00 98.38 190 TYR A C 1
ATOM 1415 O O . TYR A 1 190 ? 4.087 3.370 -1.315 1.00 98.38 190 TYR A O 1
ATOM 1423 N N . ILE A 1 191 ? 3.435 4.229 -3.281 1.00 97.75 191 ILE A N 1
ATOM 1424 C CA . ILE A 1 191 ? 4.771 4.437 -3.837 1.00 97.75 191 ILE A CA 1
ATOM 1425 C C . ILE A 1 191 ? 5.027 5.948 -3.878 1.00 97.75 191 ILE A C 1
ATOM 1427 O O . ILE A 1 191 ? 4.614 6.619 -4.826 1.00 97.75 191 ILE A O 1
ATOM 1431 N N . PRO A 1 192 ? 5.732 6.530 -2.886 1.00 94.94 192 PRO A N 1
ATOM 1432 C CA . PRO A 1 192 ? 5.879 7.982 -2.798 1.00 94.94 192 PRO A CA 1
ATOM 1433 C C . PRO A 1 192 ? 6.609 8.607 -3.991 1.00 94.94 192 PRO A C 1
ATOM 1435 O O . PRO A 1 192 ? 6.347 9.758 -4.323 1.00 94.94 192 PRO A O 1
ATOM 1438 N N . ARG A 1 193 ? 7.522 7.859 -4.630 1.00 95.25 193 ARG A N 1
ATOM 1439 C CA . ARG A 1 193 ? 8.312 8.343 -5.774 1.00 95.25 193 ARG A CA 1
ATOM 1440 C C . ARG A 1 193 ? 7.517 8.457 -7.067 1.00 95.25 193 ARG A C 1
ATOM 1442 O O . ARG A 1 193 ? 7.892 9.266 -7.897 1.00 95.25 193 ARG A O 1
ATOM 1449 N N . THR A 1 194 ? 6.438 7.704 -7.243 1.00 97.50 194 THR A N 1
ATOM 1450 C CA . THR A 1 194 ? 5.536 7.852 -8.401 1.00 97.50 194 THR A CA 1
ATOM 1451 C C . THR A 1 194 ? 4.197 8.465 -8.001 1.00 97.50 194 THR A C 1
ATOM 1453 O O . THR A 1 194 ? 3.358 8.740 -8.851 1.00 97.50 194 THR A O 1
ATOM 1456 N N . ASN A 1 195 ? 3.983 8.680 -6.695 1.00 97.44 195 ASN A N 1
ATOM 1457 C CA . ASN A 1 195 ? 2.722 9.133 -6.116 1.00 97.44 195 ASN A CA 1
ATOM 1458 C C . ASN A 1 195 ? 1.528 8.260 -6.551 1.00 97.44 195 ASN A C 1
ATOM 1460 O O . ASN A 1 195 ? 0.402 8.737 -6.727 1.00 97.44 195 ASN A O 1
ATOM 1464 N N . GLN A 1 196 ? 1.791 6.964 -6.729 1.00 98.56 196 GLN A N 1
ATOM 1465 C CA . GLN A 1 196 ? 0.799 5.972 -7.109 1.00 98.56 196 GLN A CA 1
ATOM 1466 C C . GLN A 1 196 ? 0.482 5.046 -5.936 1.00 98.56 196 GLN A C 1
ATOM 1468 O O . GLN A 1 196 ? 1.357 4.669 -5.159 1.00 98.56 196 GLN A O 1
ATOM 1473 N N . LEU A 1 197 ? -0.782 4.655 -5.828 1.00 98.81 197 LEU A N 1
ATOM 1474 C CA . LEU A 1 197 ? -1.235 3.544 -5.005 1.00 98.81 197 LEU A CA 1
ATOM 1475 C C . LEU A 1 197 ? -1.355 2.309 -5.902 1.00 98.81 197 LEU A C 1
ATOM 1477 O O . LEU A 1 197 ? -2.206 2.275 -6.796 1.00 98.81 197 LEU A O 1
ATOM 1481 N N . ALA A 1 198 ? -0.493 1.323 -5.674 1.00 98.81 198 ALA A N 1
ATOM 1482 C CA . ALA A 1 198 ? -0.548 0.026 -6.325 1.00 98.81 198 ALA A CA 1
ATOM 1483 C C . ALA A 1 198 ? -1.541 -0.879 -5.591 1.00 98.81 198 ALA A C 1
ATOM 1485 O O . ALA A 1 198 ? -1.449 -1.051 -4.373 1.00 98.81 198 ALA A O 1
ATOM 1486 N N . VAL A 1 199 ? -2.485 -1.450 -6.338 1.00 98.88 199 VAL A N 1
ATOM 1487 C CA . VAL A 1 199 ? -3.495 -2.385 -5.833 1.00 98.88 199 VAL A CA 1
ATOM 1488 C C . VAL A 1 199 ? -3.420 -3.667 -6.646 1.00 98.88 199 VAL A C 1
ATOM 1490 O O . VAL A 1 199 ? -3.568 -3.637 -7.866 1.00 98.88 199 VAL A O 1
ATOM 1493 N N . GLY A 1 200 ? -3.187 -4.782 -5.968 1.00 98.62 200 GLY A N 1
ATOM 1494 C CA . GLY A 1 200 ? -3.177 -6.116 -6.550 1.00 98.62 200 GLY A CA 1
ATOM 1495 C C . GLY A 1 200 ? -4.446 -6.879 -6.192 1.00 98.62 200 GLY A C 1
ATOM 1496 O O . GLY A 1 200 ? -4.975 -6.701 -5.094 1.00 98.62 200 GLY A O 1
ATOM 1497 N N . PHE A 1 201 ? -4.932 -7.707 -7.110 1.00 98.62 201 PHE A N 1
ATOM 1498 C CA . PHE A 1 201 ? -6.189 -8.439 -6.975 1.00 98.62 201 PHE A CA 1
ATOM 1499 C C . PHE A 1 201 ? -5.979 -9.956 -7.001 1.00 98.62 201 PHE A C 1
ATOM 1501 O O . PHE A 1 201 ? -4.966 -10.469 -7.485 1.00 98.62 201 PHE A O 1
ATOM 1508 N N . SER A 1 202 ? -6.973 -10.669 -6.475 1.00 97.62 202 SER A N 1
ATOM 1509 C CA . SER A 1 202 ? -7.019 -12.134 -6.380 1.00 97.62 202 SER A CA 1
ATOM 1510 C C . SER A 1 202 ? -7.044 -12.848 -7.735 1.00 97.62 202 SER A C 1
ATOM 1512 O O . SER A 1 202 ? -6.627 -13.996 -7.821 1.00 97.62 202 SER A O 1
ATOM 1514 N N . ASP A 1 203 ? -7.464 -12.161 -8.796 1.00 97.31 203 ASP A N 1
ATOM 1515 C CA . ASP A 1 203 ? -7.481 -12.638 -10.183 1.00 97.31 203 ASP A CA 1
ATOM 1516 C C . ASP A 1 203 ? -6.207 -12.273 -10.973 1.00 97.31 203 ASP A C 1
ATOM 1518 O O . ASP A 1 203 ? -6.165 -12.411 -12.197 1.00 97.31 203 ASP A O 1
ATOM 1522 N N . GLY A 1 204 ? -5.168 -11.785 -10.290 1.00 98.00 204 GLY A N 1
ATOM 1523 C CA . GLY A 1 204 ? -3.882 -11.430 -10.891 1.00 98.00 204 GLY A CA 1
ATOM 1524 C C . GLY A 1 204 ? -3.848 -10.076 -11.592 1.00 98.00 204 GLY A C 1
ATOM 1525 O O . GLY A 1 204 ? -2.833 -9.732 -12.201 1.00 98.00 204 GLY A O 1
ATOM 1526 N N . TYR A 1 205 ? -4.918 -9.281 -11.502 1.00 98.50 205 TYR A N 1
ATOM 1527 C CA . TYR A 1 205 ? -4.890 -7.907 -11.986 1.00 98.50 205 TYR A CA 1
ATOM 1528 C C . TYR A 1 205 ? -4.134 -6.977 -11.040 1.00 98.50 205 TYR A C 1
ATOM 1530 O O . TYR A 1 205 ? -4.155 -7.108 -9.815 1.00 98.50 205 TYR A O 1
ATOM 1538 N N . LEU A 1 206 ? -3.507 -5.972 -11.640 1.00 98.50 206 LEU A N 1
ATOM 1539 C CA . LEU A 1 206 ? -2.853 -4.861 -10.971 1.00 98.50 206 LEU A CA 1
ATOM 1540 C C . LEU A 1 206 ? -3.511 -3.555 -11.408 1.00 98.50 206 LEU A C 1
ATOM 1542 O O . LEU A 1 206 ? -3.863 -3.381 -12.575 1.00 98.50 206 LEU A O 1
ATOM 1546 N N . GLN A 1 207 ? -3.676 -2.620 -10.476 1.00 98.56 207 GLN A N 1
ATOM 1547 C CA . GLN A 1 207 ? -4.067 -1.240 -10.755 1.00 98.56 207 GLN A CA 1
ATOM 1548 C C . GLN A 1 207 ? -3.048 -0.265 -10.165 1.00 98.56 207 GLN A C 1
ATOM 1550 O O . GLN A 1 207 ? -2.635 -0.430 -9.020 1.00 98.56 207 GLN A O 1
ATOM 1555 N N . LEU A 1 208 ? -2.699 0.781 -10.918 1.00 98.81 208 LEU A N 1
ATOM 1556 C CA . LEU A 1 208 ? -1.951 1.932 -10.401 1.00 98.81 208 LEU A CA 1
ATOM 1557 C C . LEU A 1 208 ? -2.869 3.151 -10.390 1.00 98.81 208 LEU A C 1
ATOM 1559 O O . LEU A 1 208 ? -3.370 3.573 -11.434 1.00 98.81 208 LEU A O 1
ATOM 1563 N N . TRP A 1 209 ? -3.097 3.710 -9.206 1.00 98.62 209 TRP A N 1
ATOM 1564 C CA . TRP A 1 209 ? -3.913 4.905 -9.016 1.00 98.62 209 TRP A CA 1
ATOM 1565 C C . TRP A 1 209 ? -3.036 6.098 -8.684 1.00 98.62 209 TRP A C 1
ATOM 1567 O O . TRP A 1 209 ? -2.318 6.069 -7.695 1.00 98.62 209 TRP A O 1
ATOM 1577 N N . ASN A 1 210 ? -3.128 7.176 -9.447 1.00 97.88 210 ASN A N 1
ATOM 1578 C CA . ASN A 1 210 ? -2.380 8.395 -9.171 1.00 97.88 210 ASN A CA 1
ATOM 1579 C C . ASN A 1 210 ? -3.077 9.216 -8.080 1.00 97.88 210 ASN A C 1
ATOM 1581 O O . ASN A 1 210 ? -4.225 9.628 -8.240 1.00 97.88 210 ASN A O 1
ATOM 1585 N N . MET A 1 211 ? -2.390 9.491 -6.970 1.00 97.44 211 MET A N 1
ATOM 1586 C CA . MET A 1 211 ? -2.973 10.202 -5.825 1.00 97.44 211 MET A CA 1
ATOM 1587 C C . MET A 1 211 ? -3.089 11.717 -6.036 1.00 97.44 211 MET A C 1
ATOM 1589 O O . MET A 1 211 ? -3.822 12.385 -5.301 1.00 97.44 211 MET A O 1
ATOM 1593 N N . LYS A 1 212 ? -2.422 12.279 -7.053 1.00 95.38 212 LYS A N 1
ATOM 1594 C CA . LYS A 1 212 ? -2.588 13.676 -7.482 1.00 95.38 212 LYS A CA 1
ATOM 1595 C C . LYS A 1 212 ? -3.875 13.877 -8.272 1.00 95.38 212 LYS A C 1
ATOM 1597 O O . LYS A 1 212 ? -4.541 14.895 -8.088 1.00 95.38 212 LYS A O 1
ATOM 1602 N N . THR A 1 213 ? -4.208 12.937 -9.155 1.00 95.38 213 THR A N 1
ATOM 1603 C CA . THR A 1 213 ? -5.346 13.049 -10.085 1.00 95.38 213 THR A CA 1
ATOM 1604 C C . THR A 1 213 ? -6.557 12.211 -9.672 1.00 95.38 213 THR A C 1
ATOM 1606 O O . THR A 1 213 ? -7.646 12.438 -10.192 1.00 95.38 213 THR A O 1
ATOM 1609 N N . LEU A 1 214 ? -6.377 11.269 -8.739 1.00 95.12 214 LEU A N 1
ATOM 1610 C CA . LEU A 1 214 ? -7.329 10.216 -8.355 1.00 95.12 214 LEU A CA 1
ATOM 1611 C C . LEU A 1 214 ? -7.792 9.350 -9.534 1.00 95.12 214 LEU A C 1
ATOM 1613 O O . LEU A 1 214 ? -8.892 8.801 -9.516 1.00 95.12 214 LEU A O 1
ATOM 1617 N N . LYS A 1 215 ? -6.962 9.231 -10.575 1.00 95.69 215 LYS A N 1
ATOM 1618 C CA . LYS A 1 215 ? -7.250 8.413 -11.756 1.00 95.69 215 LYS A CA 1
ATOM 1619 C C . LYS A 1 215 ? -6.475 7.106 -11.715 1.00 95.69 215 LYS A C 1
ATOM 1621 O O . LYS A 1 215 ? -5.337 7.061 -11.253 1.00 95.69 215 LYS A O 1
ATOM 1626 N N . LYS A 1 216 ? -7.096 6.059 -12.252 1.00 97.06 216 LYS A N 1
ATOM 1627 C CA . LYS A 1 216 ? -6.444 4.789 -12.565 1.00 97.06 216 LYS A CA 1
ATOM 1628 C C . LYS A 1 216 ? -5.596 4.990 -13.823 1.00 97.06 216 LYS A C 1
ATOM 1630 O O . LYS A 1 216 ? -6.158 5.182 -14.897 1.00 97.06 216 LYS A O 1
ATOM 1635 N N . GLU A 1 217 ? -4.277 5.017 -13.672 1.00 97.62 217 GLU A N 1
ATOM 1636 C CA . GLU A 1 217 ? -3.321 5.206 -14.776 1.00 97.62 217 GLU A CA 1
ATOM 1637 C C . GLU A 1 217 ? -2.960 3.888 -15.459 1.00 97.62 217 GLU A C 1
ATOM 1639 O O . GLU A 1 217 ? -2.637 3.880 -16.641 1.00 97.62 217 GLU A O 1
ATOM 1644 N N . TYR A 1 218 ? -3.053 2.773 -14.733 1.00 98.38 218 TYR A N 1
ATOM 1645 C CA . TYR A 1 218 ? -2.755 1.449 -15.265 1.00 98.38 218 TYR A CA 1
ATOM 1646 C C . TYR A 1 218 ? -3.728 0.399 -14.737 1.00 98.38 218 TYR A C 1
ATOM 1648 O O . TYR A 1 218 ? -4.152 0.460 -13.578 1.00 98.38 218 TYR A O 1
ATOM 1656 N N . HIS A 1 219 ? -4.066 -0.561 -15.599 1.00 97.81 219 HIS A N 1
ATOM 1657 C CA . HIS A 1 219 ? -4.859 -1.738 -15.274 1.00 97.81 219 HIS A CA 1
ATOM 1658 C C . HIS A 1 219 ? -4.549 -2.875 -16.250 1.00 97.81 219 HIS A C 1
ATOM 1660 O O . HIS A 1 219 ? -4.894 -2.773 -17.425 1.00 97.81 219 HIS A O 1
ATOM 1666 N N . SER A 1 220 ? -3.933 -3.951 -15.767 1.00 98.25 220 SER A N 1
ATOM 1667 C CA . SER A 1 220 ? -3.676 -5.156 -16.564 1.00 98.25 220 SER A CA 1
ATOM 1668 C C . SER A 1 220 ? -3.593 -6.386 -15.673 1.00 98.25 220 SER A C 1
ATOM 1670 O O . SER A 1 220 ? -3.301 -6.264 -14.482 1.00 98.25 220 SER A O 1
ATOM 1672 N N . GLN A 1 221 ? -3.832 -7.557 -16.259 1.00 98.19 221 GLN A N 1
ATOM 1673 C CA . GLN A 1 221 ? -3.457 -8.831 -15.657 1.00 98.19 221 GLN A CA 1
ATOM 1674 C C . GLN A 1 221 ? -1.953 -9.042 -15.846 1.00 98.19 221 GLN A C 1
ATOM 1676 O O . GLN A 1 221 ? -1.422 -8.715 -16.909 1.00 98.19 221 GLN A O 1
ATOM 1681 N N . LEU A 1 222 ? -1.278 -9.539 -14.811 1.00 97.94 222 LEU A N 1
ATOM 1682 C CA . LEU A 1 222 ? 0.129 -9.936 -14.894 1.00 97.94 222 LEU A CA 1
ATOM 1683 C C . LEU A 1 222 ? 0.279 -11.228 -15.706 1.00 97.94 222 LEU A C 1
ATOM 1685 O O . LEU A 1 222 ? -0.664 -12.019 -15.797 1.00 97.94 222 LEU A O 1
ATOM 1689 N N . GLU A 1 223 ? 1.469 -11.483 -16.251 1.00 94.88 223 GLU A N 1
ATOM 1690 C CA . GLU A 1 223 ? 1.690 -12.632 -17.140 1.00 94.88 223 GLU A CA 1
ATOM 1691 C C . GLU A 1 223 ? 1.512 -13.993 -16.449 1.00 94.88 223 GLU A C 1
ATOM 1693 O O . GLU A 1 223 ? 1.179 -14.979 -17.105 1.00 94.88 223 GLU A O 1
ATOM 1698 N N . GLY A 1 224 ? 1.619 -14.056 -15.115 1.00 90.06 224 GLY A N 1
ATOM 1699 C CA . GLY A 1 224 ? 1.291 -15.265 -14.348 1.00 90.06 224 GLY A CA 1
ATOM 1700 C C . GLY A 1 224 ? -0.205 -15.603 -14.293 1.00 90.06 224 GLY A C 1
ATOM 1701 O O . GLY A 1 224 ? -0.589 -16.573 -13.641 1.00 90.06 224 GLY A O 1
ATOM 1702 N N . GLY A 1 225 ? -1.062 -14.824 -14.960 1.00 94.12 225 GLY A N 1
ATOM 1703 C CA . GLY A 1 225 ? -2.482 -15.114 -15.132 1.00 94.12 225 GLY A CA 1
ATOM 1704 C C . GLY A 1 225 ? -3.294 -14.919 -13.854 1.00 94.12 225 GLY A C 1
ATOM 1705 O O . GLY A 1 225 ? -3.025 -14.014 -13.068 1.00 94.12 225 GLY A O 1
ATOM 1706 N N . GLY A 1 226 ? -4.299 -15.777 -13.651 1.00 95.19 226 GLY A N 1
ATOM 1707 C CA . GLY A 1 226 ? -5.293 -15.705 -12.569 1.00 95.19 226 GLY A CA 1
ATOM 1708 C C . GLY A 1 226 ? -4.784 -16.017 -11.157 1.00 95.19 226 GLY A C 1
ATOM 1709 O O . GLY A 1 226 ? -5.529 -16.588 -10.366 1.00 95.19 226 GLY A O 1
ATOM 1710 N N . VAL A 1 227 ? -3.520 -15.717 -10.854 1.00 96.06 227 VAL A N 1
ATOM 1711 C CA . VAL A 1 227 ? -2.894 -15.943 -9.545 1.00 96.06 227 VAL A CA 1
ATOM 1712 C C . VAL A 1 227 ? -2.867 -14.626 -8.776 1.00 96.06 227 VAL A C 1
ATOM 1714 O O . VAL A 1 227 ? -2.400 -13.611 -9.299 1.00 96.06 227 VAL A O 1
ATOM 1717 N N . ALA A 1 228 ? -3.322 -14.654 -7.522 1.00 97.50 228 ALA A N 1
ATOM 1718 C CA . ALA A 1 228 ? -3.426 -13.475 -6.671 1.00 97.50 228 ALA A CA 1
ATOM 1719 C C . ALA A 1 228 ? -2.106 -12.703 -6.570 1.00 97.50 228 ALA A C 1
ATOM 1721 O O . ALA A 1 228 ? -1.040 -13.273 -6.320 1.00 97.50 228 ALA A O 1
ATOM 1722 N N . VAL A 1 229 ? -2.185 -11.381 -6.714 1.00 98.44 229 VAL A N 1
ATOM 1723 C CA . VAL A 1 229 ? -1.047 -10.501 -6.442 1.00 98.44 229 VAL A CA 1
ATOM 1724 C C . VAL A 1 229 ? -0.888 -10.376 -4.929 1.00 98.44 229 VAL A C 1
ATOM 1726 O O . VAL A 1 229 ? -1.776 -9.875 -4.244 1.00 98.44 229 VAL A O 1
ATOM 1729 N N . TYR A 1 230 ? 0.236 -10.841 -4.401 1.00 97.50 230 TYR A N 1
ATOM 1730 C CA . TYR A 1 230 ? 0.465 -11.013 -2.969 1.00 97.50 230 TYR A CA 1
ATOM 1731 C C . TYR A 1 230 ? 1.170 -9.818 -2.322 1.00 97.50 230 TYR A C 1
ATOM 1733 O O . TYR A 1 230 ? 0.838 -9.409 -1.214 1.00 97.50 230 TYR A O 1
ATOM 1741 N N . THR A 1 231 ? 2.163 -9.233 -2.994 1.00 98.00 231 THR A N 1
ATOM 1742 C CA . THR A 1 231 ? 2.879 -8.062 -2.470 1.00 98.00 231 THR A CA 1
ATOM 1743 C C . THR A 1 231 ? 3.612 -7.304 -3.569 1.00 98.00 231 THR A C 1
ATOM 1745 O O . THR A 1 231 ? 3.777 -7.805 -4.685 1.00 98.00 231 THR A O 1
ATOM 1748 N N . PHE A 1 232 ? 4.088 -6.112 -3.215 1.00 98.62 232 PHE A N 1
ATOM 1749 C CA . PHE A 1 232 ? 4.848 -5.227 -4.080 1.00 98.62 232 PHE A CA 1
ATOM 1750 C C . PHE A 1 232 ? 6.167 -4.783 -3.442 1.00 98.62 232 PHE A C 1
ATOM 1752 O O . PHE A 1 232 ? 6.274 -4.632 -2.219 1.00 98.62 232 PHE A O 1
ATOM 1759 N N . THR A 1 233 ? 7.169 -4.499 -4.273 1.00 98.31 233 THR A N 1
ATOM 1760 C CA . THR A 1 233 ? 8.311 -3.680 -3.858 1.00 98.31 233 THR A CA 1
ATOM 1761 C C . THR A 1 233 ? 8.846 -2.847 -5.012 1.00 98.31 233 THR A C 1
ATOM 1763 O O . THR A 1 233 ? 8.845 -3.282 -6.157 1.00 98.31 233 THR A O 1
ATOM 1766 N N . PHE A 1 234 ? 9.287 -1.629 -4.725 1.00 98.25 234 PHE A N 1
ATOM 1767 C CA . PHE A 1 234 ? 9.697 -0.663 -5.741 1.00 98.25 234 PHE A CA 1
ATOM 1768 C C . PHE A 1 234 ? 11.225 -0.576 -5.830 1.00 98.25 234 PHE A C 1
ATOM 1770 O O . PHE A 1 234 ? 11.889 -0.672 -4.800 1.00 98.25 234 PHE A O 1
ATOM 1777 N N . GLN A 1 235 ? 11.777 -0.334 -7.020 1.00 97.44 235 GLN A N 1
ATOM 1778 C CA . GLN A 1 235 ? 13.196 -0.041 -7.251 1.00 97.44 235 GLN A CA 1
ATOM 1779 C C . GLN A 1 235 ? 13.379 1.139 -8.212 1.00 97.44 235 GLN A C 1
ATOM 1781 O O . GLN A 1 235 ? 12.721 1.228 -9.245 1.00 97.44 235 GLN A O 1
ATOM 1786 N N . GLU A 1 236 ? 14.329 2.022 -7.910 1.00 95.69 236 GLU A N 1
ATOM 1787 C CA . GLU A 1 236 ? 14.855 3.003 -8.867 1.00 95.69 236 GLU A CA 1
ATOM 1788 C C . GLU A 1 236 ? 16.247 2.559 -9.343 1.00 95.69 236 GLU A C 1
ATOM 1790 O O . GLU A 1 236 ? 17.062 2.166 -8.501 1.00 95.69 236 GLU A O 1
ATOM 1795 N N . PRO A 1 237 ? 16.529 2.576 -10.657 1.00 95.06 237 PRO A N 1
ATOM 1796 C CA . PRO A 1 237 ? 17.871 2.340 -11.176 1.00 95.06 237 PRO A CA 1
ATOM 1797 C C . PRO A 1 237 ? 18.770 3.564 -10.949 1.00 95.06 237 PRO A C 1
ATOM 1799 O O . PRO A 1 237 ? 18.297 4.696 -10.866 1.00 95.06 237 PRO A O 1
ATOM 1802 N N . GLU A 1 238 ? 20.083 3.347 -10.907 1.00 91.50 238 GLU A N 1
ATOM 1803 C CA . GLU A 1 238 ? 21.077 4.424 -10.799 1.00 91.50 238 GLU A CA 1
ATOM 1804 C C . GLU A 1 238 ? 21.016 5.363 -12.007 1.00 91.50 238 GLU A C 1
ATOM 1806 O O . GLU A 1 238 ? 21.056 6.584 -11.861 1.00 91.50 238 GLU A O 1
ATOM 1811 N N . ASN A 1 239 ? 20.893 4.796 -13.207 1.00 86.31 239 ASN A N 1
ATOM 1812 C CA . ASN A 1 239 ? 20.867 5.555 -14.445 1.00 86.31 239 ASN A CA 1
ATOM 1813 C C . ASN A 1 239 ? 19.890 4.919 -15.436 1.00 86.31 239 ASN A C 1
ATOM 1815 O O . ASN A 1 239 ? 20.082 3.778 -15.856 1.00 86.31 239 ASN A O 1
ATOM 1819 N N . ASP A 1 240 ? 18.856 5.670 -15.815 1.00 91.31 240 ASP A N 1
ATOM 1820 C CA . ASP A 1 240 ? 17.939 5.304 -16.887 1.00 91.31 240 ASP A CA 1
ATOM 1821 C C . ASP A 1 240 ? 17.697 6.505 -17.818 1.00 91.31 240 ASP A C 1
ATOM 1823 O O . ASP A 1 240 ? 17.346 7.587 -17.340 1.00 91.31 240 ASP A O 1
ATOM 1827 N N . PRO A 1 241 ? 17.843 6.339 -19.145 1.00 89.44 241 PRO A N 1
ATOM 1828 C CA . PRO A 1 241 ? 17.726 7.444 -20.095 1.00 89.44 241 PRO A CA 1
ATOM 1829 C C . PRO A 1 241 ? 16.283 7.907 -20.359 1.00 89.44 241 PRO A C 1
ATOM 1831 O O . PRO A 1 241 ? 16.092 8.887 -21.075 1.00 89.44 241 PRO A O 1
ATOM 1834 N N . ARG A 1 242 ? 15.263 7.203 -19.850 1.00 92.19 242 ARG A N 1
ATOM 1835 C CA . ARG A 1 242 ? 13.835 7.430 -20.145 1.00 92.19 242 ARG A CA 1
ATOM 1836 C C . ARG A 1 242 ? 12.984 7.570 -18.880 1.00 92.19 242 ARG A C 1
ATOM 1838 O O . ARG A 1 242 ? 11.789 7.296 -18.912 1.00 92.19 242 ARG A O 1
ATOM 1845 N N . ASN A 1 243 ? 13.596 7.974 -17.764 1.00 94.50 243 ASN A N 1
ATOM 1846 C CA . ASN A 1 243 ? 12.931 8.100 -16.465 1.00 94.50 243 ASN A CA 1
ATOM 1847 C C . ASN A 1 243 ? 12.164 6.826 -16.062 1.00 94.50 243 ASN A C 1
ATOM 1849 O O . ASN A 1 243 ? 11.054 6.909 -15.531 1.00 94.50 243 ASN A O 1
ATOM 1853 N N . CYS A 1 244 ? 12.733 5.647 -16.317 1.00 97.12 244 CYS A N 1
ATOM 1854 C CA 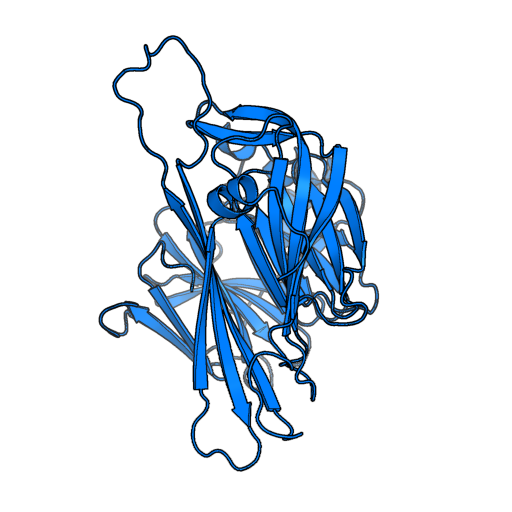. CYS A 1 244 ? 12.124 4.405 -15.868 1.00 97.12 244 CYS A CA 1
ATOM 1855 C C . CYS A 1 244 ? 12.399 4.165 -14.382 1.00 97.12 244 CYS A C 1
ATOM 1857 O O . CYS A 1 244 ? 13.496 4.402 -13.870 1.00 97.12 244 CYS A O 1
ATOM 1859 N N . CYS A 1 245 ? 11.405 3.610 -13.708 1.00 97.75 245 CYS A N 1
ATOM 1860 C CA . CYS A 1 245 ? 11.558 2.937 -12.428 1.00 97.75 245 CYS A CA 1
ATOM 1861 C C . CYS A 1 245 ? 10.809 1.605 -12.462 1.00 97.75 245 CYS A C 1
ATOM 1863 O O . CYS A 1 245 ? 10.131 1.294 -13.442 1.00 97.75 245 CYS A O 1
ATOM 1865 N N . TYR A 1 246 ? 10.930 0.814 -11.402 1.00 98.56 246 TYR A N 1
ATOM 1866 C CA . TYR A 1 246 ? 10.483 -0.568 -11.419 1.00 98.56 246 TYR A CA 1
ATOM 1867 C C . TYR A 1 246 ? 9.608 -0.918 -10.229 1.00 98.56 246 TYR A C 1
ATOM 1869 O O . TYR A 1 246 ? 9.866 -0.505 -9.098 1.00 98.56 246 TYR A O 1
ATOM 1877 N N . LEU A 1 247 ? 8.590 -1.729 -10.492 1.00 98.81 247 LEU A N 1
ATOM 1878 C CA . LEU A 1 247 ? 7.716 -2.302 -9.485 1.00 98.81 247 LEU A CA 1
ATOM 1879 C C . LEU A 1 247 ? 7.744 -3.819 -9.617 1.00 98.81 247 LEU A C 1
ATOM 1881 O O . LEU A 1 247 ? 7.277 -4.379 -10.605 1.00 98.81 247 LEU A O 1
ATOM 1885 N N . TRP A 1 248 ? 8.259 -4.490 -8.599 1.00 98.75 248 TRP A N 1
ATOM 1886 C CA . TRP A 1 248 ? 8.037 -5.914 -8.436 1.00 98.75 248 TRP A CA 1
ATOM 1887 C C . TRP A 1 248 ? 6.611 -6.155 -7.978 1.00 98.75 248 TRP A C 1
ATOM 1889 O O . TRP A 1 248 ? 6.189 -5.594 -6.967 1.00 98.75 248 TRP A O 1
ATOM 1899 N N . ALA A 1 249 ? 5.913 -7.038 -8.677 1.00 98.56 249 ALA A N 1
ATOM 1900 C CA . ALA A 1 249 ? 4.679 -7.657 -8.236 1.00 98.56 249 ALA A CA 1
ATOM 1901 C C . ALA A 1 249 ? 4.940 -9.149 -8.023 1.00 98.56 249 ALA A C 1
ATOM 1903 O O . ALA A 1 249 ? 5.415 -9.845 -8.919 1.00 98.56 249 ALA A O 1
ATOM 1904 N N . VAL A 1 250 ? 4.658 -9.649 -6.822 1.00 98.25 250 VAL A N 1
ATOM 1905 C CA . VAL A 1 250 ? 4.748 -11.085 -6.541 1.00 98.25 250 VAL A CA 1
ATOM 1906 C C . VAL A 1 250 ? 3.360 -11.679 -6.660 1.00 98.25 250 VAL A C 1
ATOM 1908 O O . VAL A 1 250 ? 2.453 -11.225 -5.966 1.00 98.25 250 VAL A O 1
ATOM 1911 N N . GLN A 1 251 ? 3.195 -12.700 -7.494 1.00 97.44 251 GLN A N 1
ATOM 1912 C CA . GLN A 1 251 ? 1.980 -13.509 -7.507 1.00 97.44 251 GLN A CA 1
ATOM 1913 C C . GLN A 1 251 ? 2.198 -14.750 -6.649 1.00 97.44 251 GLN A C 1
ATOM 1915 O O . GLN A 1 251 ? 3.254 -15.382 -6.724 1.00 97.44 251 GLN A O 1
ATOM 1920 N N . SER A 1 252 ? 1.223 -15.073 -5.803 1.00 95.69 252 SER A N 1
ATOM 1921 C CA . SER A 1 252 ? 1.296 -16.235 -4.922 1.00 95.69 252 SER A CA 1
ATOM 1922 C C . SER A 1 252 ? -0.071 -16.869 -4.717 1.00 95.69 252 SER A C 1
ATOM 1924 O O . SER A 1 252 ? -1.084 -16.184 -4.609 1.00 95.69 252 SER A O 1
ATOM 1926 N N . SER A 1 253 ? -0.079 -18.194 -4.620 1.00 92.94 253 SER A N 1
ATOM 1927 C CA . SER A 1 253 ? -1.255 -18.999 -4.262 1.00 92.94 253 SER A CA 1
ATOM 1928 C C . SER A 1 253 ? -1.136 -19.627 -2.868 1.00 92.94 253 SER A C 1
ATOM 1930 O O . SER A 1 253 ? -1.909 -20.517 -2.530 1.00 92.94 253 SER A O 1
ATOM 1932 N N . GLN A 1 254 ? -0.187 -19.147 -2.054 1.00 89.25 254 GLN A N 1
ATOM 1933 C CA . GLN A 1 254 ? 0.169 -19.718 -0.747 1.00 89.25 254 GLN A CA 1
ATOM 1934 C C . GLN A 1 254 ? -0.935 -19.662 0.320 1.00 89.25 254 GLN A C 1
ATOM 1936 O O . GLN A 1 254 ? -0.878 -20.424 1.282 1.00 89.25 254 GLN A O 1
ATOM 1941 N N . ASP A 1 255 ? -1.906 -18.757 0.170 1.00 85.19 255 ASP A N 1
ATOM 1942 C CA . ASP A 1 255 ? -3.067 -18.655 1.069 1.00 85.19 255 ASP A CA 1
ATOM 1943 C C . ASP A 1 255 ? -4.224 -19.573 0.623 1.00 85.19 255 ASP A C 1
ATOM 1945 O O . ASP A 1 255 ? -5.248 -19.676 1.295 1.00 85.19 255 ASP A O 1
ATOM 1949 N N . LEU A 1 256 ? -4.054 -20.248 -0.517 1.00 82.44 256 LEU A N 1
ATOM 1950 C CA . LEU A 1 256 ? -4.934 -21.282 -1.057 1.00 82.44 256 LEU A CA 1
ATOM 1951 C C . LEU A 1 256 ? -4.200 -22.636 -1.020 1.00 82.44 256 LEU A C 1
ATOM 1953 O O . LEU A 1 256 ? -3.075 -22.744 -0.538 1.00 82.44 256 LEU A O 1
ATOM 1957 N N . GLU A 1 257 ? -4.796 -23.691 -1.579 1.00 70.69 257 GLU A N 1
ATOM 1958 C CA . GLU A 1 257 ? -4.137 -25.005 -1.728 1.00 70.69 257 GLU A CA 1
ATOM 1959 C C . GLU A 1 257 ? -3.017 -25.022 -2.799 1.00 70.69 257 GLU A C 1
ATOM 1961 O O . GLU A 1 257 ? -2.585 -26.087 -3.240 1.00 70.69 257 GLU A O 1
ATOM 1966 N N . GLY A 1 258 ? -2.558 -23.852 -3.255 1.00 70.44 258 GLY A N 1
ATOM 1967 C CA . GLY A 1 258 ? -1.575 -23.714 -4.325 1.00 70.44 258 GLY A CA 1
ATOM 1968 C C . GLY A 1 258 ? -0.119 -23.694 -3.846 1.00 70.44 258 GLY A C 1
ATOM 1969 O O . GLY A 1 258 ? 0.190 -23.440 -2.685 1.00 70.44 258 GLY A O 1
ATOM 1970 N N . ASP A 1 259 ? 0.792 -23.956 -4.787 1.00 82.94 259 ASP A N 1
ATOM 1971 C CA . ASP A 1 259 ? 2.254 -23.964 -4.592 1.00 82.94 259 ASP A CA 1
ATOM 1972 C C . ASP A 1 259 ? 2.964 -22.918 -5.477 1.00 82.94 259 ASP A C 1
ATOM 1974 O O . ASP A 1 259 ? 4.183 -22.887 -5.586 1.00 82.94 259 ASP A O 1
ATOM 1978 N N . THR A 1 260 ? 2.210 -22.058 -6.166 1.00 89.12 260 THR A N 1
ATOM 1979 C CA . THR A 1 260 ? 2.793 -21.108 -7.128 1.00 89.12 260 THR A CA 1
ATOM 1980 C C . THR A 1 260 ? 3.291 -19.860 -6.417 1.00 89.12 260 THR A C 1
ATOM 1982 O O . THR A 1 260 ? 2.503 -19.214 -5.720 1.00 89.12 260 THR A O 1
ATOM 1985 N N . VAL A 1 261 ? 4.558 -19.502 -6.648 1.00 94.75 261 VAL A N 1
ATOM 1986 C CA . VAL A 1 261 ? 5.145 -18.204 -6.288 1.00 94.75 261 VAL A CA 1
ATOM 1987 C C . VAL A 1 261 ? 5.996 -17.708 -7.451 1.00 94.75 261 VAL A C 1
ATOM 1989 O O . VAL A 1 261 ? 7.019 -18.314 -7.773 1.00 94.75 261 VAL A O 1
ATOM 1992 N N . SER A 1 262 ? 5.615 -16.573 -8.031 1.00 95.56 262 SER A N 1
ATOM 1993 C CA . SER A 1 262 ? 6.306 -15.981 -9.178 1.00 95.56 262 SER A CA 1
ATOM 1994 C C . SER A 1 262 ? 6.598 -14.501 -8.961 1.00 95.56 262 SER A C 1
ATOM 1996 O O . SER A 1 262 ? 5.736 -13.752 -8.493 1.00 95.56 262 SER A O 1
ATOM 1998 N N . LEU A 1 263 ? 7.795 -14.066 -9.342 1.00 97.56 263 LEU A N 1
ATOM 1999 C CA . LEU A 1 263 ? 8.229 -12.673 -9.308 1.00 97.56 263 LEU A CA 1
ATOM 2000 C C . LEU A 1 263 ? 8.047 -12.048 -10.694 1.00 97.56 263 LEU A C 1
ATOM 2002 O O . LEU A 1 263 ? 8.504 -12.622 -11.680 1.00 97.56 263 LEU A O 1
ATOM 2006 N N . ARG A 1 264 ? 7.416 -10.873 -10.763 1.00 98.00 264 ARG A N 1
ATOM 2007 C CA . ARG A 1 264 ? 7.167 -10.126 -12.004 1.00 98.00 264 ARG A CA 1
ATOM 2008 C C . ARG A 1 264 ? 7.727 -8.715 -11.860 1.00 98.00 264 ARG A C 1
ATOM 2010 O O . ARG A 1 264 ? 7.333 -7.994 -10.942 1.00 98.00 264 ARG A O 1
ATOM 2017 N N . LEU A 1 265 ? 8.656 -8.323 -12.723 1.00 98.69 265 LEU A N 1
ATOM 2018 C CA . LEU A 1 265 ? 9.270 -6.997 -12.728 1.00 98.69 265 LEU A CA 1
ATOM 2019 C C . LEU A 1 265 ? 8.591 -6.118 -13.772 1.00 98.69 265 LEU A C 1
ATOM 2021 O O . LEU A 1 265 ? 8.770 -6.324 -14.972 1.00 98.69 265 LEU A O 1
ATOM 2025 N N . LEU A 1 266 ? 7.860 -5.108 -13.317 1.00 98.75 266 LEU A N 1
ATOM 2026 C CA . LEU A 1 266 ? 7.219 -4.123 -14.180 1.00 98.75 266 LEU A CA 1
ATOM 2027 C C . LEU A 1 266 ? 8.135 -2.912 -14.342 1.00 98.75 266 LEU A C 1
ATOM 2029 O O . LEU A 1 266 ? 8.571 -2.330 -13.349 1.00 98.75 266 LEU A O 1
ATOM 2033 N N . GLN A 1 267 ? 8.399 -2.514 -15.582 1.00 98.56 267 GLN A N 1
ATOM 2034 C CA . GLN A 1 267 ? 9.022 -1.242 -15.930 1.00 98.56 267 GLN A CA 1
ATOM 2035 C C . GLN A 1 267 ? 7.938 -0.185 -16.089 1.00 98.56 267 GLN A C 1
ATOM 2037 O O . GLN A 1 267 ? 7.037 -0.341 -16.907 1.00 98.56 267 GLN A O 1
ATOM 2042 N N . LEU A 1 268 ? 8.051 0.902 -15.334 1.00 98.69 268 LEU A N 1
ATOM 2043 C CA . LEU A 1 268 ? 7.185 2.068 -15.425 1.00 98.69 268 LEU A CA 1
ATOM 2044 C C . LEU A 1 268 ? 8.006 3.215 -16.011 1.00 98.69 268 LEU A C 1
ATOM 2046 O O . LEU A 1 268 ? 8.981 3.640 -15.390 1.00 98.69 268 LEU A O 1
ATOM 2050 N N . ALA A 1 269 ? 7.614 3.715 -17.178 1.00 98.25 269 ALA A N 1
ATOM 2051 C CA . ALA A 1 269 ? 8.259 4.859 -17.816 1.00 98.25 269 ALA A CA 1
ATOM 2052 C C . ALA A 1 269 ? 7.412 6.120 -17.659 1.00 98.25 269 ALA A C 1
ATOM 2054 O O . ALA A 1 269 ? 6.187 6.082 -17.797 1.00 98.25 269 ALA A O 1
ATOM 2055 N N . PHE A 1 270 ? 8.077 7.237 -17.382 1.00 98.19 270 PHE A N 1
ATOM 2056 C CA . PHE A 1 270 ? 7.426 8.507 -17.089 1.00 98.19 270 PHE A CA 1
ATOM 2057 C C . PHE A 1 270 ? 7.970 9.630 -17.966 1.00 98.19 270 PHE A C 1
ATOM 2059 O O . PHE A 1 270 ? 9.168 9.717 -18.236 1.00 98.19 270 PHE A O 1
ATOM 2066 N N . SER A 1 271 ? 7.085 10.550 -18.330 1.00 97.25 271 SER A N 1
ATOM 2067 C CA . SER A 1 271 ? 7.440 11.739 -19.106 1.00 97.25 271 SER A CA 1
ATOM 2068 C C . SER A 1 271 ? 8.402 12.671 -18.360 1.00 97.25 271 SER A C 1
ATOM 2070 O O . SER A 1 271 ? 9.267 13.301 -18.969 1.00 97.25 271 SER A O 1
ATOM 2072 N N . GLU A 1 272 ? 8.287 12.748 -17.031 1.00 94.00 272 GLU A N 1
ATOM 2073 C CA . GLU A 1 272 ? 9.033 13.695 -16.209 1.00 94.00 272 GLU A CA 1
ATOM 2074 C C . GLU A 1 272 ? 9.567 13.045 -14.927 1.00 94.00 272 GLU A C 1
ATOM 2076 O O . GLU A 1 272 ? 8.897 12.241 -14.275 1.00 94.00 272 GLU A O 1
ATOM 2081 N N . ARG A 1 273 ? 10.767 13.474 -14.523 1.00 90.88 273 ARG A N 1
ATOM 2082 C CA . ARG A 1 273 ? 11.387 13.172 -13.229 1.00 90.88 273 ARG A CA 1
ATOM 2083 C C . ARG A 1 273 ? 11.774 14.485 -12.557 1.00 90.88 273 ARG A C 1
ATOM 2085 O O . ARG A 1 273 ? 12.669 15.191 -13.015 1.00 90.88 273 ARG A O 1
ATOM 2092 N N . LYS A 1 274 ? 11.084 14.832 -11.473 1.00 88.38 274 LYS A N 1
ATOM 2093 C CA . LYS A 1 274 ? 11.255 16.090 -10.734 1.00 88.38 274 LYS A CA 1
ATOM 2094 C C . LYS A 1 274 ? 11.974 15.854 -9.417 1.00 88.38 274 LYS A C 1
ATOM 2096 O O . LYS A 1 274 ? 11.648 14.928 -8.681 1.00 88.38 274 LYS A O 1
ATOM 2101 N N . CYS A 1 275 ? 12.895 16.749 -9.075 1.00 81.88 275 CYS A N 1
ATOM 2102 C CA . CYS A 1 275 ? 13.375 16.882 -7.705 1.00 81.88 275 CYS A CA 1
ATOM 2103 C C . CYS A 1 275 ? 12.497 17.893 -6.977 1.00 81.88 275 CYS A C 1
ATOM 2105 O O . CYS A 1 275 ? 12.430 19.066 -7.350 1.00 81.88 275 CYS A O 1
ATOM 2107 N N . LEU A 1 276 ? 11.792 17.438 -5.949 1.00 77.25 276 LEU A N 1
ATOM 2108 C CA . LEU A 1 276 ? 11.047 18.325 -5.069 1.00 77.25 276 LEU A CA 1
ATOM 2109 C C . LEU A 1 276 ? 12.029 19.155 -4.235 1.00 77.25 276 LEU A C 1
ATOM 2111 O O . LEU A 1 276 ? 13.130 18.707 -3.935 1.00 77.25 276 LEU A O 1
ATOM 2115 N N . SER A 1 277 ? 11.596 20.313 -3.735 1.00 71.56 277 SER A N 1
ATOM 2116 C CA . SER A 1 277 ? 12.394 21.140 -2.807 1.00 71.56 277 SER A CA 1
ATOM 2117 C C . SER A 1 277 ? 12.838 20.401 -1.535 1.00 71.56 277 SER A C 1
ATOM 2119 O O . SER A 1 277 ? 13.773 20.816 -0.863 1.00 71.56 277 SER A O 1
ATOM 2121 N N . SER A 1 278 ? 12.178 19.284 -1.214 1.00 68.31 278 SER A N 1
ATOM 2122 C CA . SER A 1 278 ? 12.570 18.358 -0.145 1.00 68.31 278 SER A CA 1
ATOM 2123 C C . SER A 1 278 ? 13.756 17.440 -0.486 1.00 68.31 278 SER A C 1
ATOM 2125 O O . SER A 1 278 ? 14.129 16.621 0.349 1.00 68.31 278 SER A O 1
ATOM 2127 N N . GLY A 1 279 ? 14.301 17.512 -1.704 1.00 70.00 279 GLY A N 1
ATOM 2128 C CA . GLY A 1 279 ? 15.331 16.606 -2.226 1.00 70.00 279 GLY A CA 1
ATOM 2129 C C . GLY A 1 279 ? 14.801 15.242 -2.684 1.00 70.00 279 GLY A C 1
ATOM 2130 O O . GLY A 1 279 ? 15.576 14.388 -3.099 1.00 70.00 279 GLY A O 1
ATOM 2131 N N . LYS A 1 280 ? 13.485 15.007 -2.593 1.00 77.19 280 LYS A N 1
ATOM 2132 C CA . LYS A 1 280 ? 12.850 13.752 -3.017 1.00 77.19 280 LYS A CA 1
ATOM 2133 C C . LYS A 1 280 ? 12.545 13.750 -4.507 1.00 77.19 280 LYS A C 1
ATOM 2135 O O . LYS A 1 280 ? 12.108 14.763 -5.051 1.00 77.19 280 LYS A O 1
ATOM 2140 N N . ILE A 1 281 ? 12.683 12.578 -5.113 1.00 86.44 281 ILE A N 1
ATOM 2141 C CA . ILE A 1 281 ? 12.358 12.351 -6.518 1.00 86.44 281 ILE A CA 1
ATOM 2142 C C . ILE A 1 281 ? 10.867 12.080 -6.652 1.00 86.44 281 ILE A C 1
ATOM 2144 O O . ILE A 1 281 ? 10.299 11.329 -5.856 1.00 86.44 281 ILE A O 1
ATOM 2148 N N . LEU A 1 282 ? 10.252 12.692 -7.657 1.00 92.44 282 LEU A N 1
ATOM 2149 C CA . LEU A 1 282 ? 8.883 12.437 -8.065 1.00 92.44 282 LEU A CA 1
ATOM 2150 C C . LEU A 1 282 ? 8.832 12.213 -9.578 1.00 92.44 282 LEU A C 1
ATOM 2152 O O . LEU A 1 282 ? 9.216 13.086 -10.353 1.00 92.44 282 LEU A O 1
ATOM 2156 N N . TYR A 1 283 ? 8.346 11.050 -9.977 1.00 95.88 283 TYR A N 1
ATOM 2157 C CA . TYR A 1 283 ? 8.038 10.691 -11.352 1.00 95.88 283 TYR A CA 1
ATOM 2158 C C . TYR A 1 283 ? 6.601 11.108 -11.679 1.00 95.88 283 TYR A C 1
ATOM 2160 O O . TYR A 1 283 ? 5.691 10.856 -10.886 1.00 95.88 283 TYR A O 1
ATOM 2168 N N . GLU A 1 284 ? 6.392 11.754 -12.828 1.00 95.75 284 GLU A N 1
ATOM 2169 C CA . GLU A 1 284 ? 5.077 12.243 -13.256 1.00 95.75 284 GLU A CA 1
ATOM 2170 C C . GLU A 1 284 ? 4.786 11.932 -14.730 1.00 95.75 284 GLU A C 1
ATOM 2172 O O . GLU A 1 284 ? 5.672 11.912 -15.585 1.00 95.75 284 GLU A O 1
ATOM 2177 N N . GLY A 1 285 ? 3.504 11.686 -15.015 1.00 96.94 285 GLY A N 1
ATOM 2178 C CA . GLY A 1 285 ? 3.011 11.354 -16.351 1.00 96.94 285 GLY A CA 1
ATOM 2179 C C . GLY A 1 285 ? 3.460 9.966 -16.792 1.00 96.94 285 GLY A C 1
ATOM 2180 O O . GLY A 1 285 ? 4.370 9.860 -17.608 1.00 96.94 285 GLY A O 1
ATOM 2181 N N . LEU A 1 286 ? 2.838 8.919 -16.233 1.00 98.31 286 LEU A N 1
ATOM 2182 C CA . LEU A 1 286 ? 3.075 7.535 -16.654 1.00 98.31 286 LEU A CA 1
ATOM 2183 C C . LEU A 1 286 ? 2.757 7.400 -18.150 1.00 98.31 286 LEU A C 1
ATOM 2185 O O . LEU A 1 286 ? 1.624 7.651 -18.563 1.00 98.31 286 LEU A O 1
ATOM 2189 N N . GLU A 1 287 ? 3.747 7.003 -18.944 1.00 98.00 287 GLU A N 1
ATOM 2190 C CA . GLU A 1 287 ? 3.608 6.815 -20.392 1.00 98.00 287 GLU A CA 1
ATOM 2191 C C . GLU A 1 287 ? 3.251 5.367 -20.727 1.00 98.00 287 GLU A C 1
ATOM 2193 O O . GLU A 1 287 ? 2.335 5.117 -21.510 1.00 98.00 287 GLU A O 1
ATOM 2198 N N . TYR A 1 288 ? 3.943 4.410 -20.104 1.00 96.94 288 TYR A N 1
ATOM 2199 C CA . TYR A 1 288 ? 3.632 2.987 -20.205 1.00 96.94 288 TYR A CA 1
ATOM 2200 C C . TYR A 1 288 ? 4.103 2.218 -18.968 1.00 96.94 288 TYR A C 1
ATOM 2202 O O . TYR A 1 288 ? 4.937 2.683 -18.186 1.00 96.94 288 TYR A O 1
ATOM 2210 N N . CYS A 1 289 ? 3.543 1.021 -18.808 1.00 98.25 289 CYS A N 1
ATOM 2211 C CA . CYS A 1 289 ? 3.917 0.050 -17.792 1.00 98.25 289 CYS A CA 1
ATOM 2212 C C . CYS A 1 289 ? 3.883 -1.346 -18.427 1.00 98.25 289 CYS A C 1
ATOM 2214 O O . CYS A 1 289 ? 2.832 -1.764 -18.917 1.00 98.25 289 CYS A O 1
ATOM 2216 N N . GLU A 1 290 ? 5.020 -2.038 -18.442 1.00 97.25 290 GLU A N 1
ATOM 2217 C CA . GLU A 1 290 ? 5.182 -3.347 -19.087 1.00 97.25 290 GLU A CA 1
ATOM 2218 C C . GLU A 1 290 ? 6.003 -4.298 -18.218 1.00 97.25 290 GLU A C 1
ATOM 2220 O O . GLU A 1 290 ? 6.915 -3.874 -17.507 1.00 97.25 290 GLU A O 1
ATOM 2225 N N . GLU A 1 291 ? 5.704 -5.593 -18.295 1.00 97.69 291 GLU A N 1
ATOM 2226 C CA . GLU A 1 291 ? 6.529 -6.624 -17.673 1.00 97.69 291 GLU A CA 1
ATOM 2227 C C . GLU A 1 291 ? 7.838 -6.792 -18.456 1.00 97.69 291 GLU A C 1
ATOM 2229 O O . GLU A 1 291 ? 7.853 -6.817 -19.685 1.00 97.69 291 GLU A O 1
ATOM 2234 N N . ARG A 1 292 ? 8.966 -6.826 -17.740 1.00 97.50 292 ARG A N 1
ATOM 2235 C CA . ARG A 1 292 ? 10.314 -6.861 -18.330 1.00 97.50 292 ARG A CA 1
ATOM 2236 C C . ARG A 1 292 ? 11.186 -7.989 -17.826 1.00 97.50 292 ARG A C 1
ATOM 2238 O O . ARG A 1 292 ? 12.204 -8.250 -18.452 1.00 97.50 292 ARG A O 1
ATOM 2245 N N . TYR A 1 293 ? 10.837 -8.596 -16.701 1.00 98.00 293 TYR A N 1
ATOM 2246 C CA . TYR A 1 293 ? 11.519 -9.777 -16.201 1.00 98.00 293 TYR A CA 1
ATOM 2247 C C . TYR A 1 293 ? 10.556 -10.614 -15.381 1.00 98.00 293 TYR A C 1
ATOM 2249 O O . TYR A 1 293 ? 9.755 -10.074 -14.612 1.00 98.00 293 TYR A O 1
ATOM 2257 N N . SER A 1 294 ? 10.677 -11.927 -15.501 1.00 95.69 294 SER A N 1
ATOM 2258 C CA . SER A 1 294 ? 9.845 -12.849 -14.756 1.00 95.69 294 SER A CA 1
ATOM 2259 C C . SER A 1 294 ? 10.651 -14.028 -14.215 1.00 95.69 294 SER A C 1
ATOM 2261 O O . SER A 1 294 ? 11.607 -14.499 -14.833 1.00 95.69 294 SER A O 1
ATOM 2263 N N . GLN A 1 295 ? 10.300 -14.487 -13.012 1.00 94.56 295 GLN A N 1
ATOM 2264 C CA . GLN A 1 295 ? 10.965 -15.623 -12.384 1.00 94.56 295 GLN A CA 1
ATOM 2265 C C . GLN A 1 295 ? 9.997 -16.441 -11.533 1.00 94.56 295 GLN A C 1
ATOM 2267 O O . GLN A 1 295 ? 9.503 -15.982 -10.503 1.00 94.56 295 GLN A O 1
ATOM 2272 N N . GLU A 1 296 ? 9.793 -17.692 -11.931 1.00 92.38 296 GLU A N 1
ATOM 2273 C CA . GLU A 1 296 ? 9.112 -18.697 -11.118 1.00 92.38 296 GLU A CA 1
ATOM 2274 C C . GLU A 1 296 ? 10.037 -19.182 -9.997 1.00 92.38 296 GLU A C 1
ATOM 2276 O O . GLU A 1 296 ? 11.153 -19.643 -10.246 1.00 92.38 296 GLU A O 1
ATOM 2281 N N . LEU A 1 297 ? 9.581 -19.084 -8.747 1.00 89.81 297 LEU A N 1
ATOM 2282 C CA . LEU A 1 297 ? 10.286 -19.647 -7.588 1.00 89.81 297 LEU A CA 1
ATOM 2283 C C . LEU A 1 297 ? 9.832 -21.081 -7.300 1.00 89.81 297 LEU A C 1
ATOM 2285 O O . LEU A 1 297 ? 10.589 -21.880 -6.743 1.00 89.81 297 LEU A O 1
ATOM 2289 N N . SER A 1 298 ? 8.606 -21.406 -7.705 1.00 78.06 298 SER A N 1
ATOM 2290 C CA . SER A 1 298 ? 8.031 -22.743 -7.679 1.00 78.06 298 SER A CA 1
ATOM 2291 C C . SER A 1 298 ? 8.454 -23.544 -8.918 1.00 78.06 298 SER A C 1
ATOM 2293 O O . SER A 1 298 ? 8.137 -23.167 -10.040 1.00 78.06 298 SER A O 1
ATOM 2295 N N . GLY A 1 299 ? 9.142 -24.677 -8.729 1.00 62.41 299 GLY A N 1
ATOM 2296 C CA . GLY A 1 299 ? 9.119 -25.770 -9.715 1.00 62.41 299 GLY A CA 1
ATOM 2297 C C . GLY A 1 299 ? 10.349 -26.075 -10.587 1.00 62.41 299 GLY A C 1
ATOM 2298 O O . GLY A 1 299 ? 10.271 -27.053 -11.324 1.00 62.41 299 GLY A O 1
ATOM 2299 N N . THR A 1 300 ? 11.488 -25.369 -10.535 1.00 51.94 300 THR A N 1
ATOM 2300 C CA . THR A 1 300 ? 12.598 -25.676 -11.489 1.00 51.94 300 THR A CA 1
ATOM 2301 C C . THR A 1 300 ? 14.030 -25.614 -10.950 1.00 51.94 300 THR A C 1
ATOM 2303 O O . THR A 1 300 ? 14.939 -26.116 -11.608 1.00 51.94 300 THR A O 1
ATOM 2306 N N . ALA A 1 301 ? 14.273 -25.098 -9.742 1.00 48.97 301 ALA A N 1
ATOM 2307 C CA . ALA A 1 301 ? 15.641 -24.965 -9.219 1.00 48.97 301 ALA A CA 1
ATOM 2308 C C . ALA A 1 301 ? 16.219 -26.240 -8.559 1.00 48.97 301 ALA A C 1
ATOM 2310 O O . ALA A 1 301 ? 17.403 -26.263 -8.220 1.00 48.97 301 ALA A O 1
ATOM 2311 N N . PHE A 1 302 ? 15.426 -27.307 -8.370 1.00 49.47 302 PHE A N 1
ATOM 2312 C CA . PHE A 1 302 ? 15.867 -28.516 -7.657 1.00 49.47 302 PHE A CA 1
ATOM 2313 C C . PHE A 1 302 ? 15.589 -29.799 -8.464 1.00 49.47 302 PHE A C 1
ATOM 2315 O O . PHE A 1 302 ? 14.430 -30.160 -8.654 1.00 49.47 302 PHE A O 1
ATOM 2322 N N . PRO A 1 303 ? 16.627 -30.535 -8.915 1.00 43.81 303 PRO A N 1
ATOM 2323 C CA . PRO A 1 303 ? 16.497 -31.707 -9.792 1.00 43.81 303 PRO A CA 1
ATOM 2324 C C . PRO A 1 303 ? 16.046 -32.996 -9.069 1.00 43.81 303 PRO A C 1
ATOM 2326 O O . PRO A 1 303 ? 16.455 -34.101 -9.428 1.00 43.81 303 PRO A O 1
ATOM 2329 N N . LEU A 1 304 ? 15.200 -32.898 -8.042 1.00 47.66 304 LEU A N 1
ATOM 2330 C CA . LEU A 1 304 ? 14.687 -34.059 -7.310 1.00 47.66 304 LEU A CA 1
ATOM 2331 C C . LEU A 1 304 ? 13.234 -34.322 -7.717 1.00 47.66 304 LEU A C 1
ATOM 2333 O O . LEU A 1 304 ? 12.326 -33.619 -7.296 1.00 47.66 304 LEU A O 1
ATOM 2337 N N . ARG A 1 305 ? 13.067 -35.332 -8.586 1.00 48.03 305 ARG A N 1
ATOM 2338 C CA . ARG A 1 305 ? 11.823 -36.022 -8.993 1.00 48.03 305 ARG A CA 1
ATOM 2339 C C . ARG A 1 305 ? 10.541 -35.508 -8.327 1.00 48.03 305 ARG A C 1
ATOM 2341 O O . ARG A 1 305 ? 10.362 -35.795 -7.154 1.00 48.03 305 ARG A O 1
ATOM 2348 N N . ALA A 1 306 ? 9.635 -34.919 -9.114 1.00 50.75 306 ALA A N 1
ATOM 2349 C CA . ALA A 1 306 ? 8.169 -34.945 -8.962 1.00 50.75 306 ALA A CA 1
ATOM 2350 C C . ALA A 1 306 ? 7.617 -35.159 -7.532 1.00 50.75 306 ALA A C 1
ATOM 2352 O O . ALA A 1 306 ? 6.776 -36.030 -7.307 1.00 50.75 306 ALA A O 1
ATOM 2353 N N . GLN A 1 307 ? 8.108 -34.400 -6.556 1.00 59.06 307 GLN A N 1
ATOM 2354 C CA . GLN A 1 307 ? 7.543 -34.345 -5.216 1.00 59.06 307 GLN A CA 1
ATOM 2355 C C . GLN A 1 307 ? 6.650 -33.119 -5.173 1.00 59.06 307 GLN A C 1
ATOM 2357 O O . GLN A 1 307 ? 7.045 -32.053 -5.638 1.00 59.06 307 GLN A O 1
ATOM 2362 N N . THR A 1 308 ? 5.445 -33.273 -4.631 1.00 69.31 308 THR A N 1
ATOM 2363 C CA . THR A 1 308 ? 4.597 -32.127 -4.321 1.00 69.31 308 THR A CA 1
ATOM 2364 C C . THR A 1 308 ? 5.355 -31.228 -3.347 1.00 69.31 308 THR A C 1
ATOM 2366 O O . THR A 1 308 ? 5.798 -31.672 -2.282 1.00 69.31 308 THR A O 1
ATOM 2369 N N . THR A 1 309 ? 5.576 -29.983 -3.748 1.00 79.50 309 THR A N 1
ATOM 2370 C CA . THR A 1 309 ? 6.206 -28.957 -2.923 1.00 79.50 309 THR A CA 1
ATOM 2371 C C . THR A 1 309 ? 5.146 -28.011 -2.370 1.00 79.50 309 THR A C 1
ATOM 2373 O O . THR A 1 309 ? 3.997 -28.002 -2.805 1.00 79.50 309 THR A O 1
ATOM 2376 N N . ASN A 1 310 ? 5.509 -27.284 -1.319 1.00 87.31 310 ASN A N 1
ATOM 2377 C CA . ASN A 1 310 ? 4.772 -26.124 -0.849 1.00 87.31 310 ASN A CA 1
ATOM 2378 C C . ASN A 1 310 ? 5.757 -24.967 -0.673 1.00 87.31 310 ASN A C 1
ATOM 2380 O O . ASN A 1 310 ? 6.705 -25.055 0.115 1.00 87.31 310 ASN A O 1
ATOM 2384 N N . THR A 1 311 ? 5.531 -23.912 -1.435 1.00 91.31 311 THR A N 1
ATOM 2385 C CA . THR A 1 311 ? 6.388 -22.758 -1.618 1.00 91.31 311 THR A CA 1
ATOM 2386 C C . THR A 1 311 ? 5.629 -21.556 -1.113 1.00 91.31 311 THR A C 1
ATOM 2388 O O . THR A 1 311 ? 4.497 -21.302 -1.515 1.00 91.31 311 THR A O 1
ATOM 2391 N N . ARG A 1 312 ? 6.254 -20.798 -0.218 1.00 92.25 312 ARG A N 1
ATOM 2392 C CA . ARG A 1 312 ? 5.654 -19.585 0.333 1.00 92.25 312 ARG A CA 1
ATOM 2393 C C . ARG A 1 312 ? 6.661 -18.459 0.386 1.00 92.25 312 ARG A C 1
ATOM 2395 O O . ARG A 1 312 ? 7.801 -18.652 0.821 1.00 92.25 312 ARG A O 1
ATOM 2402 N N . LEU A 1 313 ? 6.226 -17.270 -0.005 1.00 95.50 313 LEU A N 1
ATOM 2403 C CA . LEU A 1 313 ? 6.985 -16.051 0.199 1.00 95.50 313 LEU A CA 1
ATOM 2404 C C . LEU A 1 313 ? 6.942 -15.680 1.687 1.00 95.50 313 LEU A C 1
ATOM 2406 O O . LEU A 1 313 ? 5.876 -15.624 2.300 1.00 95.50 313 LEU A O 1
ATOM 2410 N N . LEU A 1 314 ? 8.108 -15.400 2.262 1.00 95.06 314 LEU A N 1
ATOM 2411 C CA . LEU A 1 314 ? 8.246 -14.897 3.626 1.00 95.06 314 LEU A CA 1
ATOM 2412 C C . LEU A 1 314 ? 8.341 -13.371 3.656 1.00 95.06 314 LEU A C 1
ATOM 2414 O O . LEU A 1 314 ? 7.736 -12.726 4.508 1.00 95.06 314 LEU A O 1
ATOM 2418 N N . SER A 1 315 ? 9.135 -12.786 2.756 1.00 95.00 315 SER A N 1
ATOM 2419 C CA . SER A 1 315 ? 9.331 -11.339 2.691 1.00 95.00 315 SER A CA 1
ATOM 2420 C C . SER A 1 315 ? 9.785 -10.892 1.308 1.00 95.00 315 SER A C 1
ATOM 2422 O O . SER A 1 315 ? 10.479 -11.609 0.590 1.00 95.00 315 SER A O 1
ATOM 2424 N N . CYS A 1 316 ? 9.435 -9.652 0.985 1.00 95.56 316 CYS A N 1
ATOM 2425 C CA . CYS A 1 316 ? 9.897 -8.914 -0.177 1.00 95.56 316 CYS A CA 1
ATOM 2426 C C . CYS A 1 316 ? 10.221 -7.489 0.282 1.00 95.56 316 CYS A C 1
ATOM 2428 O O . CYS A 1 316 ? 9.391 -6.847 0.928 1.00 95.56 316 CYS A O 1
ATOM 2430 N N . GLN A 1 317 ? 11.445 -7.026 0.038 1.00 95.69 317 GLN A N 1
ATOM 2431 C CA . GLN A 1 317 ? 11.900 -5.707 0.482 1.00 95.69 317 GLN A CA 1
ATOM 2432 C C . GLN A 1 317 ? 12.951 -5.136 -0.465 1.00 95.69 317 GLN A C 1
ATOM 2434 O O . GLN A 1 317 ? 13.821 -5.871 -0.924 1.00 95.69 317 GLN A O 1
ATOM 2439 N N . THR A 1 318 ? 12.927 -3.826 -0.684 1.00 97.44 318 THR A N 1
ATOM 2440 C CA . THR A 1 318 ? 13.993 -3.117 -1.3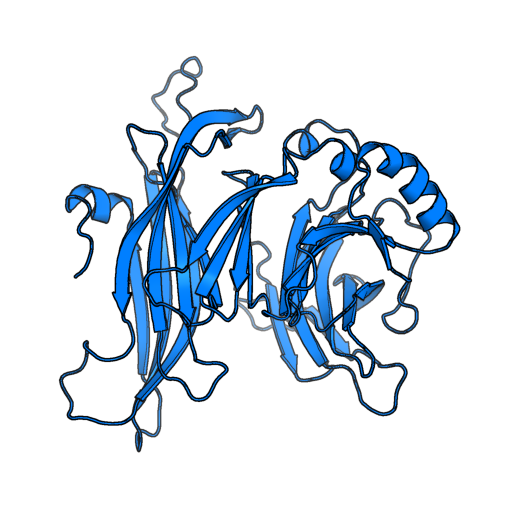96 1.00 97.44 318 THR A CA 1
ATOM 2441 C C . THR A 1 318 ? 14.913 -2.404 -0.414 1.00 97.44 318 THR A C 1
ATOM 2443 O O . THR A 1 318 ? 14.457 -1.766 0.536 1.00 97.44 318 THR A O 1
ATOM 2446 N N . ILE A 1 319 ? 16.215 -2.482 -0.675 1.00 96.25 319 ILE A N 1
ATOM 2447 C CA . ILE A 1 319 ? 17.249 -1.679 -0.032 1.00 96.25 319 ILE A CA 1
ATOM 2448 C C . ILE A 1 319 ? 17.858 -0.769 -1.090 1.00 96.25 319 ILE A C 1
ATOM 2450 O O . ILE A 1 319 ? 18.400 -1.233 -2.092 1.00 96.25 319 ILE A O 1
ATOM 2454 N N . GLU A 1 320 ? 17.805 0.530 -0.824 1.00 94.38 320 GLU A N 1
ATOM 2455 C CA . GLU A 1 320 ? 18.414 1.548 -1.666 1.00 94.38 320 GLU A CA 1
ATOM 2456 C C . GLU A 1 320 ? 19.404 2.385 -0.875 1.00 94.38 320 GLU A C 1
ATOM 2458 O O . GLU A 1 320 ? 19.156 2.770 0.271 1.00 94.38 320 GLU A O 1
ATOM 2463 N N . LYS A 1 321 ? 20.528 2.689 -1.516 1.00 91.62 321 LYS A N 1
ATOM 2464 C CA . LYS A 1 321 ? 21.548 3.588 -1.000 1.00 91.62 321 LYS A CA 1
ATOM 2465 C C . LYS A 1 321 ? 21.656 4.781 -1.934 1.00 91.62 321 LYS A C 1
ATOM 2467 O O . LYS A 1 321 ? 21.666 4.615 -3.145 1.00 91.62 321 LYS A O 1
ATOM 2472 N N . PHE A 1 322 ? 21.721 5.967 -1.341 1.00 87.25 322 PHE A N 1
ATOM 2473 C CA . PHE A 1 322 ? 21.963 7.223 -2.036 1.00 87.25 322 PHE A CA 1
ATOM 2474 C C . PHE A 1 322 ? 23.297 7.766 -1.531 1.00 87.25 322 PHE A C 1
ATOM 2476 O O . PHE A 1 322 ? 23.455 7.985 -0.325 1.00 87.25 322 PHE A O 1
ATOM 2483 N N . ARG A 1 323 ? 24.273 7.964 -2.421 1.00 77.38 323 ARG A N 1
ATOM 2484 C CA . ARG A 1 323 ? 25.534 8.624 -2.064 1.00 77.38 323 ARG A CA 1
ATOM 2485 C C . ARG A 1 323 ? 25.470 10.119 -2.375 1.00 77.38 323 ARG A C 1
ATOM 2487 O O . ARG A 1 323 ? 25.171 10.473 -3.513 1.00 77.38 323 ARG A O 1
ATOM 2494 N N . PRO A 1 324 ? 25.819 10.995 -1.417 1.00 63.06 324 PRO A N 1
ATOM 2495 C CA . PRO A 1 324 ? 26.141 12.376 -1.744 1.00 63.06 324 PRO A CA 1
ATOM 2496 C C . PRO A 1 324 ? 27.430 12.383 -2.578 1.00 63.06 324 PRO A C 1
ATOM 2498 O O . PRO A 1 324 ? 28.426 11.778 -2.180 1.00 63.06 324 PRO A O 1
ATOM 2501 N N . HIS A 1 325 ? 27.405 13.011 -3.752 1.00 55.34 325 HIS A N 1
ATOM 2502 C CA . HIS A 1 325 ? 28.589 13.155 -4.600 1.00 55.34 325 HIS A CA 1
ATOM 2503 C C . HIS A 1 325 ? 29.376 14.397 -4.137 1.00 55.34 325 HIS A C 1
ATOM 2505 O O . HIS A 1 325 ? 28.841 15.496 -4.257 1.00 55.34 325 HIS A O 1
ATOM 2511 N N . PRO A 1 326 ? 30.601 14.259 -3.594 1.00 50.91 326 PRO A N 1
ATOM 2512 C CA . PRO A 1 326 ? 31.336 15.377 -2.991 1.00 50.91 326 PRO A CA 1
ATOM 2513 C C . PRO A 1 326 ? 31.864 16.411 -4.002 1.00 50.91 326 PRO A C 1
ATOM 2515 O O . PRO A 1 326 ? 32.123 17.540 -3.609 1.00 50.91 326 PRO A O 1
ATOM 2518 N N . ASP A 1 327 ? 31.983 16.049 -5.285 1.00 51.56 327 ASP A N 1
ATOM 2519 C CA . ASP A 1 327 ? 32.564 16.903 -6.339 1.00 51.56 327 ASP A CA 1
ATOM 2520 C C . ASP A 1 327 ? 31.516 17.588 -7.239 1.00 51.56 327 ASP A C 1
ATOM 2522 O O . ASP A 1 327 ? 31.855 18.158 -8.278 1.00 51.56 327 ASP A O 1
ATOM 2526 N N . ARG A 1 328 ? 30.224 17.510 -6.895 1.00 54.91 328 ARG A N 1
ATOM 2527 C CA . ARG A 1 328 ? 29.162 18.164 -7.670 1.00 54.91 328 ARG A CA 1
ATOM 2528 C C . ARG A 1 328 ? 28.883 19.538 -7.078 1.00 54.91 328 ARG A C 1
ATOM 2530 O O . ARG A 1 328 ? 28.300 19.634 -6.007 1.00 54.91 328 ARG A O 1
ATOM 2537 N N . ASP A 1 329 ? 29.316 20.575 -7.791 1.00 47.56 329 ASP A N 1
ATOM 2538 C CA . ASP A 1 329 ? 28.977 21.972 -7.511 1.00 47.56 329 ASP A CA 1
ATOM 2539 C C . ASP A 1 329 ? 27.467 22.096 -7.227 1.00 47.56 329 ASP A C 1
ATOM 2541 O O . ASP A 1 329 ? 26.651 21.634 -8.031 1.00 47.56 329 ASP A O 1
ATOM 2545 N N . ASP A 1 330 ? 27.095 22.763 -6.127 1.00 50.91 330 ASP A N 1
ATOM 2546 C CA . ASP A 1 330 ? 25.710 22.980 -5.647 1.00 50.91 330 ASP A CA 1
ATOM 2547 C C . ASP A 1 330 ? 24.773 23.652 -6.686 1.00 50.91 330 ASP A C 1
ATOM 2549 O O . ASP A 1 330 ? 23.583 23.858 -6.442 1.00 50.91 330 ASP A O 1
ATOM 2553 N N . SER A 1 331 ? 25.300 24.021 -7.858 1.00 45.62 331 SER A N 1
ATOM 2554 C CA . SER A 1 331 ? 24.590 24.662 -8.967 1.00 45.62 331 SER A CA 1
ATOM 2555 C C . SER A 1 331 ? 23.948 23.688 -9.964 1.00 45.62 331 SER A C 1
ATOM 2557 O O . SER A 1 331 ? 23.065 24.099 -10.721 1.00 45.62 331 SER A O 1
ATOM 2559 N N . MET A 1 332 ? 24.333 22.405 -9.966 1.00 46.62 332 MET A N 1
ATOM 2560 C CA . MET A 1 332 ? 23.743 21.392 -10.847 1.00 46.62 332 MET A CA 1
ATOM 2561 C C . MET A 1 332 ? 22.729 20.545 -10.080 1.00 46.62 332 MET A C 1
ATOM 2563 O O . MET A 1 332 ? 23.074 19.632 -9.336 1.00 46.62 332 MET A O 1
ATOM 2567 N N . ASN A 1 333 ? 21.451 20.836 -10.323 1.00 46.56 333 ASN A N 1
ATOM 2568 C CA . ASN A 1 333 ? 20.259 20.104 -9.878 1.00 46.56 333 ASN A CA 1
ATOM 2569 C C . ASN A 1 333 ? 20.176 18.667 -10.466 1.00 46.56 333 ASN A C 1
ATOM 2571 O O . ASN A 1 333 ? 19.103 18.214 -10.866 1.00 46.56 333 ASN A O 1
ATOM 2575 N N . GLU A 1 334 ? 21.288 17.931 -10.567 1.00 52.72 334 GLU A N 1
ATOM 2576 C CA . GLU A 1 334 ? 21.265 16.524 -10.960 1.00 52.72 334 GLU A CA 1
ATOM 2577 C C . GLU A 1 334 ? 20.735 15.671 -9.805 1.00 52.72 334 GLU A C 1
ATOM 2579 O O . GLU A 1 334 ? 21.435 15.239 -8.893 1.00 52.72 334 GLU A O 1
ATOM 2584 N N . VAL A 1 335 ? 19.430 15.477 -9.891 1.00 58.78 335 VAL A N 1
ATOM 2585 C CA . VAL A 1 335 ? 18.540 14.649 -9.093 1.00 58.78 335 VAL A CA 1
ATOM 2586 C C . VAL A 1 335 ? 19.146 13.256 -8.826 1.00 58.78 335 VAL A C 1
ATOM 2588 O O . VAL A 1 335 ? 19.169 12.407 -9.719 1.00 58.78 335 VAL A O 1
ATOM 2591 N N . ALA A 1 336 ? 19.648 13.011 -7.610 1.00 71.19 336 ALA A N 1
ATOM 2592 C CA . ALA A 1 336 ? 20.382 11.784 -7.286 1.00 71.19 336 ALA A CA 1
ATOM 2593 C C . ALA A 1 336 ? 19.456 10.554 -7.219 1.00 71.19 336 ALA A C 1
ATOM 2595 O O . ALA A 1 336 ? 18.636 10.427 -6.311 1.00 71.19 336 ALA A O 1
ATOM 2596 N N . SER A 1 337 ? 19.602 9.647 -8.185 1.00 84.25 337 SER A N 1
ATOM 2597 C CA . SER A 1 337 ? 19.121 8.262 -8.100 1.00 84.25 337 SER A CA 1
ATOM 2598 C C . SER A 1 337 ? 19.947 7.465 -7.078 1.00 84.25 337 SER A C 1
ATOM 2600 O O . SER A 1 337 ? 21.059 7.883 -6.734 1.00 84.25 337 SER A O 1
ATOM 2602 N N . PRO A 1 338 ? 19.456 6.318 -6.578 1.00 89.94 338 PRO A N 1
ATOM 2603 C CA . PRO A 1 338 ? 20.264 5.469 -5.715 1.00 89.94 338 PRO A CA 1
ATOM 2604 C C . PRO A 1 338 ? 21.432 4.833 -6.488 1.00 89.94 338 PRO A C 1
ATOM 2606 O O . PRO A 1 338 ? 21.241 4.276 -7.565 1.00 89.94 338 PRO A O 1
ATOM 2609 N N . ASP A 1 339 ? 22.639 4.850 -5.915 1.00 89.69 339 ASP A N 1
ATOM 2610 C CA . ASP A 1 339 ? 23.818 4.166 -6.478 1.00 89.69 339 ASP A CA 1
ATOM 2611 C C . ASP A 1 339 ? 23.745 2.645 -6.283 1.00 89.69 339 ASP A C 1
ATOM 2613 O O . ASP A 1 339 ? 24.428 1.859 -6.934 1.00 89.69 339 ASP A O 1
ATOM 2617 N N . THR A 1 340 ? 22.929 2.204 -5.330 1.00 94.00 340 THR A N 1
ATOM 2618 C CA . THR A 1 340 ? 22.642 0.792 -5.091 1.00 94.00 340 THR A CA 1
ATOM 2619 C C . THR A 1 340 ? 21.153 0.642 -4.885 1.00 94.00 340 THR A C 1
ATOM 2621 O O . THR A 1 340 ? 20.592 1.304 -4.017 1.00 94.00 340 THR A O 1
ATOM 2624 N N . SER A 1 341 ? 20.531 -0.257 -5.638 1.00 97.06 341 SER A N 1
ATOM 2625 C CA . SER A 1 341 ? 19.124 -0.606 -5.493 1.00 97.06 341 SER A CA 1
ATOM 2626 C C . SER A 1 341 ? 18.978 -2.112 -5.656 1.00 97.06 341 SER A C 1
ATOM 2628 O O . SER A 1 341 ? 19.179 -2.660 -6.741 1.00 97.06 341 SER A O 1
ATOM 2630 N N . VAL A 1 342 ? 18.670 -2.792 -4.551 1.00 98.31 342 VAL A N 1
ATOM 2631 C CA . VAL A 1 342 ? 18.515 -4.248 -4.517 1.00 98.31 342 VAL A CA 1
ATOM 2632 C C . VAL A 1 342 ? 17.174 -4.641 -3.916 1.00 98.31 342 VAL A C 1
ATOM 2634 O O . VAL A 1 342 ? 16.787 -4.115 -2.874 1.00 98.31 342 VAL A O 1
ATOM 2637 N N . SER A 1 343 ? 16.488 -5.602 -4.525 1.00 98.38 343 SER A N 1
ATOM 2638 C CA . SER A 1 343 ? 15.315 -6.250 -3.942 1.00 98.38 343 SER A CA 1
ATOM 2639 C C . SER A 1 343 ? 15.698 -7.614 -3.383 1.00 98.38 343 SER A C 1
ATOM 2641 O O . SER A 1 343 ? 16.352 -8.421 -4.041 1.00 98.38 343 SER A O 1
ATOM 2643 N N . ILE A 1 344 ? 15.305 -7.859 -2.139 1.00 98.19 344 ILE A N 1
ATOM 2644 C CA . ILE A 1 344 ? 15.539 -9.097 -1.409 1.00 98.19 344 ILE A CA 1
ATOM 2645 C C . ILE A 1 344 ? 14.215 -9.843 -1.306 1.00 98.19 344 ILE A C 1
ATOM 2647 O O . ILE A 1 344 ? 13.248 -9.340 -0.726 1.00 98.19 344 ILE A O 1
ATOM 2651 N N . PHE A 1 345 ? 14.212 -11.067 -1.816 1.00 98.00 345 PHE A N 1
ATOM 2652 C CA . PHE A 1 345 ? 13.101 -12.003 -1.730 1.00 98.00 345 PHE A CA 1
ATOM 2653 C C . PHE A 1 345 ? 13.519 -13.154 -0.829 1.00 98.00 345 PHE A C 1
ATOM 2655 O O . PHE A 1 345 ? 14.543 -13.789 -1.073 1.00 98.00 345 PHE A O 1
ATOM 2662 N N . SER A 1 346 ? 12.745 -13.436 0.214 1.00 96.94 346 SER A N 1
ATOM 2663 C CA . SER A 1 346 ? 12.931 -14.634 1.028 1.00 96.94 346 SER A CA 1
ATOM 2664 C C . SER A 1 346 ? 11.715 -15.536 0.914 1.00 96.94 346 SER A C 1
ATOM 2666 O O . SER A 1 346 ? 10.576 -15.077 1.008 1.00 96.94 346 SER A O 1
ATOM 2668 N N . TRP A 1 347 ? 11.952 -16.825 0.699 1.00 95.25 347 TRP A N 1
ATOM 2669 C CA . TRP A 1 347 ? 10.895 -17.819 0.539 1.00 95.25 347 TRP A CA 1
ATOM 2670 C C . TRP A 1 347 ? 11.293 -19.148 1.170 1.00 95.25 347 TRP A C 1
ATOM 2672 O O . TRP A 1 347 ? 12.467 -19.418 1.436 1.00 95.25 347 TRP A O 1
ATOM 2682 N N . GLN A 1 348 ? 10.290 -19.972 1.439 1.00 92.94 348 GLN A N 1
ATOM 2683 C CA . GLN A 1 348 ? 10.452 -21.322 1.958 1.00 92.94 348 GLN A CA 1
ATOM 2684 C C . GLN A 1 348 ? 9.871 -22.329 0.988 1.00 92.94 348 GLN A C 1
ATOM 2686 O O . GLN A 1 348 ? 8.816 -22.076 0.422 1.00 92.94 348 GLN A O 1
ATOM 2691 N N . VAL A 1 349 ? 10.544 -23.470 0.854 1.00 90.50 349 VAL A N 1
ATOM 2692 C CA . VAL A 1 349 ? 10.077 -24.632 0.097 1.00 90.50 349 VAL A CA 1
ATOM 2693 C C . VAL A 1 349 ? 10.039 -25.830 1.036 1.00 90.50 349 VAL A C 1
ATOM 2695 O O . VAL A 1 349 ? 11.026 -26.134 1.714 1.00 90.50 349 VAL A O 1
ATOM 2698 N N . LYS A 1 350 ? 8.904 -26.523 1.083 1.00 87.75 350 LYS A N 1
ATOM 2699 C CA . LYS A 1 350 ? 8.722 -27.771 1.824 1.00 87.75 350 LYS A CA 1
ATOM 2700 C C . LYS A 1 350 ? 8.305 -28.877 0.864 1.00 87.75 350 LYS A C 1
ATOM 2702 O O . LYS A 1 350 ? 7.194 -28.844 0.349 1.00 87.75 350 LYS A O 1
ATOM 2707 N N . ALA A 1 351 ? 9.171 -29.862 0.642 1.00 83.81 351 ALA A N 1
ATOM 2708 C CA . ALA A 1 351 ? 8.792 -31.053 -0.110 1.00 83.81 351 ALA A CA 1
ATOM 2709 C C . ALA A 1 351 ? 7.934 -31.996 0.749 1.00 83.81 351 ALA A C 1
ATOM 2711 O O . ALA A 1 351 ? 8.111 -32.094 1.969 1.00 83.81 351 ALA A O 1
ATOM 2712 N N . TYR A 1 352 ? 7.005 -32.715 0.123 1.00 81.00 352 TYR A N 1
ATOM 2713 C CA . TYR A 1 352 ? 6.215 -33.732 0.809 1.00 81.00 352 TYR A CA 1
ATOM 2714 C C . TYR A 1 352 ? 7.111 -34.803 1.449 1.00 81.00 352 TYR A C 1
ATOM 2716 O O . TYR A 1 352 ? 8.038 -35.323 0.830 1.00 81.00 352 TYR A O 1
ATOM 2724 N N . GLY A 1 353 ? 6.840 -35.129 2.715 1.00 80.19 353 GLY A N 1
ATOM 2725 C CA . GLY A 1 353 ? 7.658 -36.054 3.507 1.00 80.19 353 GLY A CA 1
ATOM 2726 C C . GLY A 1 353 ? 8.942 -35.446 4.089 1.00 80.19 353 GLY A C 1
ATOM 2727 O O . GLY A 1 353 ? 9.592 -36.092 4.909 1.00 80.19 353 GLY A O 1
ATOM 2728 N N . GLN A 1 354 ? 9.294 -34.202 3.744 1.00 79.69 354 GLN A N 1
ATOM 2729 C CA . GLN A 1 354 ? 10.396 -33.479 4.377 1.00 79.69 354 GLN A CA 1
ATOM 2730 C C . GLN A 1 354 ? 9.942 -32.891 5.724 1.00 79.69 354 GLN A C 1
ATOM 2732 O O . GLN A 1 354 ? 8.928 -32.193 5.812 1.00 79.69 354 GLN A O 1
ATOM 2737 N N . GLY A 1 355 ? 10.702 -33.163 6.791 1.00 78.69 355 GLY A N 1
ATOM 2738 C CA . GLY A 1 355 ? 10.389 -32.672 8.137 1.00 78.69 355 GLY A CA 1
ATOM 2739 C C . GLY A 1 355 ? 10.515 -31.150 8.265 1.00 78.69 355 GLY A C 1
ATOM 2740 O O . GLY A 1 355 ? 9.589 -30.486 8.731 1.00 78.69 355 GLY A O 1
ATOM 2741 N N . THR A 1 356 ? 11.639 -30.589 7.815 1.00 87.00 356 THR A N 1
ATOM 2742 C CA . THR A 1 356 ? 11.950 -29.155 7.913 1.00 87.00 356 THR A CA 1
ATOM 2743 C C . THR A 1 356 ? 11.947 -28.483 6.536 1.00 87.00 356 THR A C 1
ATOM 2745 O O . THR A 1 356 ? 12.513 -29.041 5.598 1.00 87.00 356 THR A O 1
ATOM 2748 N N . PRO A 1 357 ? 11.337 -27.292 6.382 1.00 89.94 357 PRO A N 1
ATOM 2749 C CA . PRO A 1 357 ? 11.382 -26.548 5.125 1.00 89.94 357 PRO A CA 1
ATOM 2750 C C . PRO A 1 357 ? 12.786 -25.980 4.864 1.00 89.94 357 PRO A C 1
ATOM 2752 O O . PRO A 1 357 ? 13.482 -25.573 5.798 1.00 89.94 357 PRO A O 1
ATOM 2755 N N . THR A 1 358 ? 13.178 -25.884 3.594 1.00 90.94 358 THR A N 1
ATOM 2756 C CA . THR A 1 358 ? 14.388 -25.160 3.178 1.00 90.94 358 THR A CA 1
ATOM 2757 C C . THR A 1 358 ? 14.039 -23.690 2.950 1.00 90.94 358 THR A C 1
ATOM 2759 O O . THR A 1 358 ? 13.001 -23.382 2.370 1.00 90.94 358 THR A O 1
ATOM 2762 N N . THR A 1 359 ? 14.887 -22.772 3.421 1.00 93.50 359 THR A N 1
ATOM 2763 C CA . THR A 1 359 ? 14.692 -21.317 3.279 1.00 93.50 359 THR A CA 1
ATOM 2764 C C . THR A 1 359 ? 15.733 -20.739 2.328 1.00 93.50 359 THR A C 1
ATOM 2766 O O . THR A 1 359 ? 16.913 -21.063 2.442 1.00 93.50 359 THR A O 1
ATOM 2769 N N . TYR A 1 360 ? 15.299 -19.858 1.431 1.00 94.56 360 TYR A N 1
ATOM 2770 C CA . TYR A 1 360 ? 16.135 -19.200 0.433 1.00 94.56 360 TYR A CA 1
ATOM 2771 C C . TYR A 1 360 ? 16.064 -17.683 0.585 1.00 94.56 360 TYR A C 1
ATOM 2773 O O . TYR A 1 360 ? 15.059 -17.136 1.046 1.00 94.56 360 TYR A O 1
ATOM 2781 N N . ILE A 1 361 ? 17.141 -17.014 0.178 1.00 96.75 361 ILE A N 1
ATOM 2782 C CA . ILE A 1 361 ? 17.217 -15.561 0.044 1.00 96.75 361 ILE A CA 1
ATOM 2783 C C . ILE A 1 361 ? 17.788 -15.272 -1.342 1.00 96.75 361 ILE A C 1
ATOM 2785 O O . ILE A 1 361 ? 18.924 -15.638 -1.635 1.00 96.75 361 ILE A O 1
ATOM 2789 N N . GLY A 1 362 ? 16.989 -14.632 -2.187 1.00 96.25 362 GLY A N 1
ATOM 2790 C CA . GLY A 1 362 ? 17.385 -14.120 -3.492 1.00 96.25 362 GLY A CA 1
ATOM 2791 C C . GLY A 1 362 ? 17.601 -12.616 -3.412 1.00 96.25 362 GLY A C 1
ATOM 2792 O O . GLY A 1 362 ? 16.813 -11.909 -2.784 1.00 96.25 362 GLY A O 1
ATOM 2793 N N . VAL A 1 363 ? 18.670 -12.135 -4.039 1.00 98.00 363 VAL A N 1
ATOM 2794 C CA . VAL A 1 363 ? 18.990 -10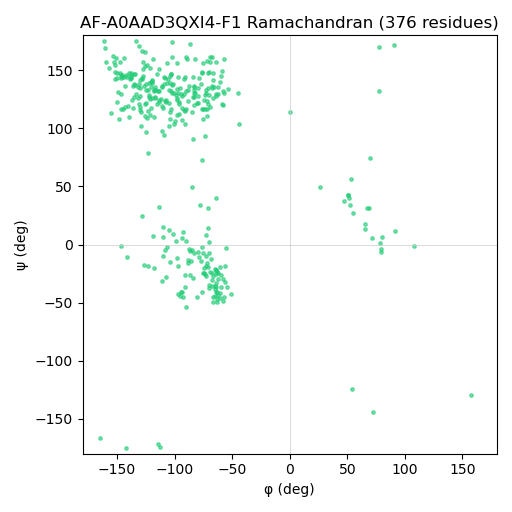.708 -4.129 1.00 98.00 363 VAL A CA 1
ATOM 2795 C C . VAL A 1 363 ? 19.036 -10.332 -5.600 1.00 98.00 363 VAL A C 1
ATOM 2797 O O . VAL A 1 363 ? 19.861 -10.855 -6.345 1.00 98.00 363 VAL A O 1
ATOM 2800 N N . PHE A 1 364 ? 18.148 -9.433 -6.002 1.00 98.38 364 PHE A N 1
ATOM 2801 C CA . PHE A 1 364 ? 18.102 -8.877 -7.344 1.00 98.38 364 PHE A CA 1
ATOM 2802 C C . PHE A 1 364 ? 18.652 -7.454 -7.320 1.00 98.38 364 PHE A C 1
ATOM 2804 O O . PHE A 1 364 ? 18.131 -6.603 -6.603 1.00 98.38 364 PHE A O 1
ATOM 2811 N N . ASP A 1 365 ? 19.695 -7.188 -8.099 1.00 98.38 365 ASP A N 1
ATOM 2812 C CA . ASP A 1 365 ? 20.298 -5.861 -8.246 1.00 98.38 365 ASP A CA 1
ATOM 2813 C C . ASP A 1 365 ? 19.874 -5.265 -9.591 1.00 98.38 365 ASP A C 1
ATOM 2815 O O . ASP A 1 365 ? 20.254 -5.776 -10.650 1.00 98.38 365 ASP A O 1
ATOM 2819 N N . ILE A 1 366 ? 19.088 -4.182 -9.548 1.00 98.38 366 ILE A N 1
ATOM 2820 C CA . ILE A 1 366 ? 18.538 -3.567 -10.763 1.00 98.38 366 ILE A CA 1
ATOM 2821 C C . ILE A 1 366 ? 19.654 -3.015 -11.655 1.00 98.38 366 ILE A C 1
ATOM 2823 O O . ILE A 1 366 ? 19.602 -3.175 -12.869 1.00 98.38 366 ILE A O 1
ATOM 2827 N N . ASN A 1 367 ? 20.722 -2.456 -11.081 1.00 97.25 367 ASN A N 1
ATOM 2828 C CA . ASN A 1 367 ? 21.826 -1.883 -11.850 1.00 97.25 367 ASN A CA 1
ATOM 2829 C C . ASN A 1 367 ? 22.628 -2.992 -12.545 1.00 97.25 367 ASN A C 1
ATOM 2831 O O . ASN A 1 367 ? 23.051 -2.850 -13.694 1.00 97.25 367 ASN A O 1
ATOM 2835 N N . ARG A 1 368 ? 22.801 -4.145 -11.886 1.00 97.62 368 ARG A N 1
ATOM 2836 C CA . ARG A 1 368 ? 23.437 -5.321 -12.506 1.00 97.62 368 ARG A CA 1
ATOM 2837 C C . ARG A 1 368 ? 22.570 -5.960 -13.581 1.00 97.62 368 ARG A C 1
ATOM 2839 O O . ARG A 1 368 ? 23.122 -6.396 -14.588 1.00 97.62 368 ARG A O 1
ATOM 2846 N N . TRP A 1 369 ? 21.252 -5.955 -13.418 1.00 97.88 369 TRP A N 1
ATOM 2847 C CA . TRP A 1 369 ? 20.322 -6.382 -14.462 1.00 97.88 369 TRP A CA 1
ATOM 2848 C C . TRP A 1 369 ? 20.396 -5.476 -15.706 1.00 97.88 369 TRP A C 1
ATOM 2850 O O . TRP A 1 369 ? 20.478 -5.985 -16.824 1.00 97.88 369 TRP A O 1
ATOM 2860 N N . TYR A 1 370 ? 20.517 -4.153 -15.532 1.00 96.75 370 TYR A N 1
ATOM 2861 C CA . TYR A 1 370 ? 20.829 -3.225 -16.633 1.00 96.75 370 TYR A CA 1
ATOM 2862 C C . TYR A 1 370 ? 22.153 -3.574 -17.325 1.00 96.75 370 TYR A C 1
ATOM 2864 O O . TYR A 1 370 ? 22.207 -3.673 -18.552 1.00 96.75 370 TYR A O 1
ATOM 2872 N N . HIS A 1 371 ? 23.226 -3.803 -16.558 1.00 96.69 371 HIS A N 1
ATOM 2873 C CA . HIS A 1 371 ? 24.524 -4.199 -17.119 1.00 96.69 371 HIS A CA 1
ATOM 2874 C C . HIS A 1 371 ? 24.454 -5.507 -17.917 1.00 96.69 371 HIS A C 1
ATOM 2876 O O . HIS A 1 371 ? 25.109 -5.623 -18.955 1.00 96.69 371 HIS A O 1
ATOM 2882 N N . ALA A 1 372 ? 23.632 -6.457 -17.467 1.00 97.25 372 ALA A N 1
ATOM 2883 C CA . ALA A 1 372 ? 23.369 -7.724 -18.144 1.00 97.25 372 ALA A CA 1
ATOM 2884 C C . ALA A 1 372 ? 22.494 -7.589 -19.406 1.00 97.25 372 ALA A C 1
ATOM 2886 O O . ALA A 1 372 ? 22.130 -8.602 -19.991 1.00 97.25 372 ALA A O 1
ATOM 2887 N N . GLN A 1 373 ? 22.199 -6.362 -19.852 1.00 96.56 373 GLN A N 1
ATOM 2888 C CA . GLN A 1 373 ? 21.354 -6.057 -21.011 1.00 96.56 373 GLN A CA 1
ATOM 2889 C C . GLN A 1 373 ? 19.875 -6.402 -20.808 1.00 96.56 373 GLN A C 1
ATOM 2891 O O . GLN A 1 373 ? 19.179 -6.701 -21.773 1.00 96.56 373 GLN A O 1
ATOM 2896 N N . MET A 1 374 ? 19.388 -6.297 -19.565 1.00 96.38 374 MET A N 1
ATOM 2897 C CA . MET A 1 374 ? 17.970 -6.429 -19.221 1.00 96.38 374 MET A CA 1
ATOM 2898 C C . MET A 1 374 ? 17.333 -7.730 -19.755 1.00 96.38 374 MET A C 1
ATOM 2900 O O . MET A 1 374 ? 16.357 -7.651 -20.508 1.00 96.38 374 MET A O 1
ATOM 2904 N N . PRO A 1 375 ? 17.884 -8.916 -19.415 1.00 96.69 375 PRO A N 1
ATOM 2905 C CA . PRO A 1 375 ? 17.273 -10.186 -19.803 1.00 96.69 375 PRO A CA 1
ATOM 2906 C C . PRO A 1 375 ? 15.854 -10.284 -19.233 1.00 96.69 375 PRO A C 1
ATOM 2908 O O . PRO A 1 375 ? 15.585 -9.738 -18.163 1.00 96.69 375 PRO A O 1
ATOM 2911 N N . ASP A 1 376 ? 14.959 -10.977 -19.931 1.00 92.81 376 ASP A N 1
ATOM 2912 C CA . ASP A 1 376 ? 13.549 -11.137 -19.544 1.00 92.81 376 ASP A CA 1
ATOM 2913 C C . ASP A 1 376 ? 13.296 -12.337 -18.613 1.00 92.81 376 ASP A C 1
ATOM 2915 O O . ASP A 1 376 ? 12.244 -12.442 -17.981 1.00 92.81 376 ASP A O 1
ATOM 2919 N N . SER A 1 377 ? 14.277 -13.226 -18.495 1.00 90.50 377 SER A N 1
ATOM 2920 C CA . SER A 1 377 ? 14.232 -14.458 -17.712 1.00 90.50 377 SER A CA 1
ATOM 2921 C C . SER A 1 377 ? 15.657 -14.972 -17.433 1.00 90.50 377 SER A C 1
ATOM 2923 O O . SER A 1 377 ? 16.636 -14.357 -17.868 1.00 90.50 377 SER A O 1
ATOM 2925 N N . LEU A 1 378 ? 15.779 -16.043 -16.636 1.00 82.00 378 LEU A N 1
ATOM 2926 C CA . LEU A 1 378 ? 17.061 -16.674 -16.268 1.00 82.00 378 LEU A CA 1
ATOM 2927 C C . LEU A 1 378 ? 17.724 -17.461 -17.401 1.00 82.00 378 LEU A C 1
ATOM 2929 O O . LEU A 1 378 ? 16.997 -18.163 -18.139 1.00 82.00 378 LEU A O 1
#

Radius of gyration: 21.37 Å; Cα contacts (8 Å, |Δi|>4): 956; chains: 1; bounding box: 55×61×47 Å

Mean predicted aligned error: 6.07 Å

Organism: Lates japonicus (NCBI:txid270547)

Secondary structure (DSSP, 8-state):
--TTSSEEEEEETTEEEEEETTT--EEEEEE---SSSSPPEEEEEEEEEETTEEEEEEEEEETTEEEEEEEETTTTEEEEEEEESS-EEEEEEEEEEESS-STTTTS-TTGGGSEEEEEEEETT--EEEEE--TT--S----GGGPBPEEEESS-GGGHHHHHHHHHHTT-EEEEEEE---SSPEEEEEEETTTTEEEEEETTSEEEEEETTTTEEEEEEE-TT-SSPEEEEEEE--S--TT-EEEEEEEEE-TTTT---EEEEEEEEEEEEEEE-TTS-EEEEEEEEEEEEEEEE-SSSS--STTPPEEEEEEEEEEEEE----TTS-TT-------SEEEEEEEEEEEETT-SS-EEEEEEEEHHHHHHTT--S--

Foldseek 3Di:
DPCPPQWDWDFDFQKIWIARVPPRHTQAIDGAAAPDPGGKGWQEWDWDDAPNFTFIFTWIDYPQAIKTFTATSVVRFTFAIAGDHAHWQYKEWDDQAAADDPVCQQAAPLRNHAGTWMWTFHQQGWTKIWRPPPVPPVGGDHNHRHAYEDEDEPCSPCSNVVCVVQVVVRYIYMYILDDRPRWGWNEWDQDQQACWIWIWTQQQWIWTARRHVSDTPDIDHDPVGGFTFHYKEWWDAQDDPQQKTWMWTWGDPLVDPDQWIKIWIKIWGAPDWDQDPVLGIHGHHTPDIDTQAMDTPPDPPDPDPDFDK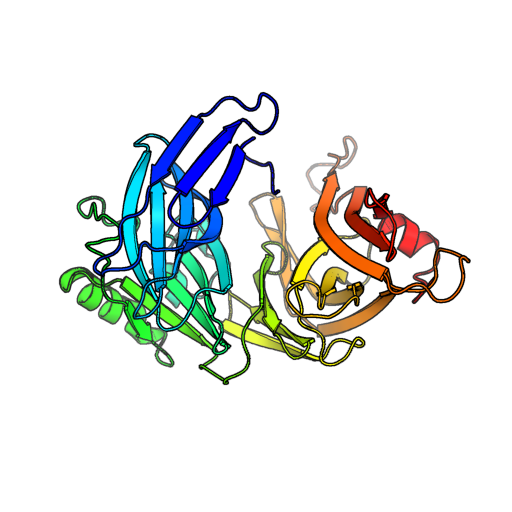HKDWPDKYKDFAWDDDPPDDPPDPPRGHTPWIKIKTKMWMDTPPRPDIDIDIDIDTVNVCVVVVRHHYD

pLDDT: mean 90.41, std 12.82, range [31.41, 98.88]

InterPro domains:
  IPR032040 ELYS, beta-propeller domain [PF16687] (3-378)
  IPR036322 WD40-repeat-containing domain superfamily [SSF50978] (168-261)
  IPR052620 ELYS/MEL-28 Nuclear Assembly Factor [PTHR21583] (4-378)

Solvent-accessible surface area (backbone atoms only — not comparable to full-atom values): 20319 Å² total; per-residue (Å²): 132,82,68,87,79,47,54,40,74,50,72,60,52,31,36,39,39,33,24,34,60,86,80,64,48,76,70,36,60,45,71,58,65,44,94,60,97,58,72,21,29,62,60,34,74,38,82,42,59,41,94,95,43,52,29,33,40,35,30,31,38,45,98,92,26,16,35,44,30,38,32,33,48,88,75,45,41,53,38,38,24,31,45,40,92,47,43,58,46,33,61,36,74,74,43,56,58,51,39,91,47,82,88,41,61,71,41,22,77,50,62,24,71,30,21,16,35,34,37,40,25,9,51,36,22,34,33,34,41,34,35,62,48,67,79,52,77,83,64,72,26,40,68,78,60,41,22,51,60,48,78,43,77,86,62,63,86,49,39,68,62,52,40,56,54,28,53,76,69,59,26,35,43,26,45,41,80,36,66,71,70,74,51,22,28,43,21,60,46,67,39,78,45,55,42,26,38,40,39,19,19,45,59,11,33,40,34,34,29,31,46,46,77,73,41,75,79,43,76,49,67,44,95,83,38,70,37,18,21,54,43,68,38,63,44,52,44,54,78,55,99,56,51,49,35,35,40,37,41,31,29,35,29,53,94,51,100,42,36,46,33,35,45,36,34,28,42,37,29,22,78,39,76,42,66,44,98,86,75,44,60,36,42,42,59,79,75,51,74,45,80,49,31,49,46,72,73,46,88,75,92,65,97,65,76,96,57,64,59,41,31,39,81,75,42,69,47,57,51,72,41,72,74,87,64,91,85,62,61,94,83,63,85,75,71,79,47,26,77,38,30,35,39,40,39,29,35,37,43,32,47,69,94,52,89,70,64,50,75,50,77,47,78,46,45,51,56,58,39,54,75,66,67,55,58,52,56,135